Protein 2VP8 (pdb70)

Radius of gyration: 26.01 Å; Cα contacts (8 Å, |Δi|>4): 1008; chains: 2; bounding box: 53×57×79 Å

Organism: Mycobacterium tuberculosis (strain ATCC 25618 / H37Rv) (NCBI:txid83332)

Foldseek 3Di:
DPFDDALRFTARPQFFAEEAEAEPPVSVVLLVQCVVLRHQEYEYHVLVVRQVVQLVVLLVSCVVPVRHAYEYADQDLSSVLSNVVSPHQEYENLPQHPDVCNLLSCQVSLHAYEREDDDPDDLVVLVCVLLVRQLVSLVVSVVSRRPNRRYEYESQRQVACPDPVVVSCLVVLLVSVVSVHAYEYHYDPPPSVLVSLLSNRLSPHRYYYDNDSNSSVVSRQVSSCVVVSDPDD/DDDALNFDADDLFFAEEAEAEDVPVVSVVLLVVLVVLGHQEHEYEYPDQVVRLVVQLVVLLVSCVVPVRHAYEYADQDQSSLQSSLVSPHQEYENLQAPPDVCNLLSCQVSLHAYEHEDNVPDDLVVLLVVLLVSSLVSLVSSVVSRHPNRRYAYESQHPVEQDDPSNVSNLVCLLVSVVSVHAYEYEHDDVSVVSSLVSLLSNRLSPHRYYYDNDNNSSVVSRNVSSCVVPPDDD

Sequence (469 aa):
AGHHSTLCGRPVAGDRALIMAIVNDAAARDAVHRAVADGADVIDVGDVDTEITRLVPFIEWLRGAYPDQLISVDTWRAQVAKAACAAGADLINDTWGGVDPAMPEVAAEFGAGLVCAHTYGTTTRGVVDAVISQVTAAAERAVAAGVAREKVLIDPAHDFGKNTFHGLLLLRHVADLVMTGWPVLMALSRLEGTLAATALAAAAGARMFRVHEVAATRRVLEMVASIQGVRPPTHSTLCGRPVAGDRALIMAIVNRTDAAARDAVHRAVADGADVIDVGGVDVDTEITRLVPFIEWLRGAYPDQLISVDTWRAQVAKAACAAGADLINDTWGGVDPAMPEVAAEFGAGLVCAHTYGTTTRGVVDAVISQVTAAAERAVAAGVAREKVLIDPAHDFGKNTFHGLLLLRHVADLVMTGWPVLMALSNERLEGTLAATALAAAAGARMFRVHEVAATRRVLEMVASIQGVRPP

CATH classification: 3.20.20.20

Solvent-accessible surface area: 19978 Å² total; per-residue (Å²): 134,70,111,52,96,16,16,69,53,66,2,12,35,53,28,17,0,0,0,1,38,6,138,138,59,76,20,90,76,22,0,71,142,9,35,88,48,24,7,11,0,0,1,6,50,122,42,94,80,60,34,102,186,16,31,73,31,0,97,76,0,42,58,45,55,85,93,20,0,0,0,0,36,4,84,64,10,102,1,0,89,23,1,11,73,12,17,8,17,0,0,0,6,22,156,35,44,88,34,117,36,1,25,112,11,0,30,123,84,35,5,0,7,1,9,8,47,102,173,92,71,87,20,102,17,4,0,69,22,2,30,55,105,2,42,41,16,0,76,140,0,39,90,44,50,2,34,122,127,48,1,1,0,0,0,0,5,99,45,15,26,109,70,45,50,0,12,0,0,13,55,32,2,50,40,0,36,156,45,66,19,41,1,0,10,5,36,117,186,105,24,4,52,6,0,8,11,0,26,1,7,47,37,42,4,70,0,8,31,22,119,130,5,23,16,7,55,50,0,2,37,14,2,1,4,6,77,44,85,56,90,51,132,169,51,90,5,12,65,59,54,5,22,49,117,37,18,0,0,0,1,29,4,78,60,152,98,51,65,3,87,72,25,0,70,150,6,38,84,40,23,9,8,0,0,0,0,2,87,155,60,35,113,54,37,38,98,105,2,30,68,9,0,100,74,0,41,59,46,52,85,89,18,0,0,0,0,32,3,80,73,9,129,0,0,105,29,0,11,72,15,14,8,17,0,0,0,4,35,145,27,45,91,37,118,47,2,29,111,13,0,26,130,78,45,3,0,10,1,4,9,32,126,266,70,97,88,70,103,18,46,0,63,50,11,28,62,108,2,44,39,16,0,80,159,0,34,94,37,48,3,39,128,120,47,0,0,0,0,1,8,15,87,57,20,26,40,61,110,100,2,3,1,4,12,91,32,1,47,40,2,36,159,43,66,20,29,1,0,3,16,16,31,134,147,176,103,23,7,16,11,1,3,3,0,26,0,10,33,34,39,4,72,0,2,24,13,103,88,7,12,12,6,49,54,0,2,74,16,5,29,41,4,90,51,42,146,112,127

Structure (mmCIF, N/CA/C/O backbone):
data_2VP8
#
_entry.id   2VP8
#
_cell.length_a   80.727
_cell.length_b   80.727
_cell.length_c   215.938
_cell.angle_alpha   90.00
_cell.angle_beta   90.00
_cell.angle_gamma   120.00
#
_symmetry.space_group_name_H-M   'P 32 2 1'
#
loop_
_entity.id
_entity.type
_entity.pdbx_description
1 polymer 'DIHYDROPTEROATE SYNTHASE 2'
2 non-polymer 1,2-ETHANEDIOL
3 water water
#
loop_
_atom_site.group_PDB
_atom_site.id
_atom_site.type_symbol
_atom_site.label_atom_id
_atom_site.label_alt_id
_atom_site.label_comp_id
_atom_site.label_asym_id
_atom_site.label_entity_id
_atom_site.label_seq_id
_atom_site.pdbx_PDB_ins_code
_atom_site.Cartn_x
_atom_site.Cartn_y
_atom_site.Cartn_z
_atom_site.occupancy
_atom_site.B_iso_or_equiv
_atom_site.auth_seq_id
_atom_site.auth_comp_id
_atom_site.auth_asym_id
_atom_site.auth_atom_id
_atom_site.pdbx_PDB_model_num
ATOM 1 N N . ALA A 1 27 ? -36.527 18.346 16.245 1.00 53.59 27 ALA A N 1
ATOM 2 C CA . ALA A 1 27 ? -37.516 19.265 16.878 1.00 53.80 27 ALA A CA 1
ATOM 3 C C . ALA A 1 27 ? -36.984 19.812 18.215 1.00 53.73 27 ALA A C 1
ATOM 4 O O . ALA A 1 27 ? -36.841 19.053 19.179 1.00 53.95 27 ALA A O 1
ATOM 6 N N . GLY A 1 28 ? -36.733 21.123 18.299 1.00 53.35 28 GLY A N 1
ATOM 7 C CA . GLY A 1 28 ? -37.158 22.097 17.289 1.00 52.83 28 GLY A CA 1
ATOM 8 C C . GLY A 1 28 ? -36.100 22.469 16.274 1.00 52.51 28 GLY A C 1
ATOM 9 O O . GLY A 1 28 ? -35.585 23.590 16.288 1.00 52.68 28 GLY A O 1
ATOM 10 N N . HIS A 1 29 ? -35.786 21.515 15.396 1.00 52.15 29 HIS A N 1
ATOM 11 C CA A HIS A 1 29 ? -34.809 21.706 14.324 0.50 51.80 29 HIS A CA 1
ATOM 12 C CA B HIS A 1 29 ? -34.810 21.717 14.329 0.50 51.70 29 HIS A CA 1
ATOM 13 C C . HIS A 1 29 ? -35.393 22.571 13.208 1.00 51.45 29 HIS A C 1
ATOM 14 O O . HIS A 1 29 ? -36.609 22.574 12.976 1.00 51.72 29 HIS A O 1
ATOM 27 N N . SER A 1 30 ? -34.529 23.307 12.521 1.00 50.67 30 SER A N 1
ATOM 28 C CA . SER A 1 30 ? -34.924 23.933 11.273 1.00 49.61 30 SER A CA 1
ATOM 29 C C . SER A 1 30 ? -34.064 23.263 10.205 1.00 48.83 30 SER A C 1
ATOM 30 O O . SER A 1 30 ? -33.323 22.322 10.505 1.00 48.65 30 SER A O 1
ATOM 33 N N . THR A 1 31 ? -34.159 23.721 8.966 1.00 47.83 31 THR A N 1
ATOM 34 C CA . THR A 1 31 ? -33.581 22.962 7.869 1.00 46.88 31 THR A CA 1
ATOM 35 C C . THR A 1 31 ? -32.633 23.766 6.980 1.00 46.13 31 THR A C 1
ATOM 36 O O . THR A 1 31 ? -32.901 24.922 6.666 1.00 46.28 31 THR A O 1
ATOM 40 N N . LEU A 1 32 ? -31.517 23.149 6.598 1.00 45.26 32 LEU A N 1
ATOM 41 C CA . LEU A 1 32 ? -30.631 23.702 5.569 1.00 44.46 32 LEU A CA 1
ATOM 42 C C . LEU A 1 32 ? -30.361 22.631 4.516 1.00 43.82 32 LEU A C 1
ATOM 43 O O . LEU A 1 32 ? -30.049 21.482 4.853 1.00 43.77 32 LEU A O 1
ATOM 48 N N . CYS A 1 33 ? -30.489 23.008 3.245 1.00 42.77 33 CYS A N 1
ATOM 49 C CA . CYS A 1 33 ? -30.352 22.066 2.143 1.00 41.93 33 CYS A CA 1
ATOM 50 C C . CYS A 1 33 ? -31.219 20.828 2.366 1.00 41.39 33 CYS A C 1
ATOM 51 O O . CYS A 1 33 ? -30.805 19.710 2.046 1.00 41.43 33 CYS A O 1
ATOM 54 N N . GLY A 1 34 ? -32.412 21.035 2.924 1.00 40.64 34 GLY A N 1
ATOM 55 C CA . GLY A 1 34 ? -33.367 19.952 3.163 1.00 39.71 34 GLY A CA 1
ATOM 56 C C . GLY A 1 34 ? -33.053 19.051 4.348 1.00 39.13 34 GLY A C 1
ATOM 57 O O . GLY A 1 34 ? -33.766 18.086 4.605 1.00 39.24 34 GLY A O 1
ATOM 58 N N . ARG A 1 35 ? -32.003 19.375 5.092 1.00 38.53 35 ARG A N 1
ATOM 59 C CA . ARG A 1 35 ? -31.542 18.505 6.163 1.00 38.13 35 ARG A CA 1
ATOM 60 C C . ARG A 1 35 ? -31.692 19.129 7.544 1.00 37.91 35 ARG A C 1
ATOM 61 O O . ARG A 1 35 ? -31.530 20.343 7.694 1.00 38.01 35 ARG A O 1
ATOM 69 N N . PRO A 1 36 ? -31.998 18.302 8.561 1.00 37.66 36 PRO A N 1
ATOM 70 C CA . PRO A 1 36 ? -32.185 18.850 9.903 1.00 37.27 36 PRO A CA 1
ATOM 71 C C . PRO A 1 36 ? -30.911 19.493 10.415 1.00 36.74 36 PRO A C 1
ATOM 72 O O . PRO A 1 36 ? -29.795 19.015 10.160 1.00 36.59 36 PRO A O 1
ATOM 76 N N . VAL A 1 37 ? -31.105 20.592 11.125 1.00 36.11 37 VAL A N 1
ATOM 77 C CA . VAL A 1 37 ? -30.031 21.468 11.533 1.00 35.49 37 VAL A CA 1
ATOM 78 C C . VAL A 1 37 ? -30.493 22.123 12.828 1.00 35.27 37 VAL A C 1
ATOM 79 O O . VAL A 1 37 ? -31.705 22.335 13.029 1.00 35.01 37 VAL A O 1
ATOM 83 N N . ALA A 1 38 ? -29.545 22.398 13.721 1.00 34.60 38 ALA A N 1
ATOM 84 C CA . ALA A 1 38 ? -29.871 23.008 15.000 1.00 33.92 38 ALA A CA 1
ATOM 85 C C . ALA A 1 38 ? -30.784 24.198 14.753 1.00 33.66 38 ALA A C 1
ATOM 86 O O . ALA A 1 38 ? -30.497 25.048 13.921 1.00 33.82 38 ALA A O 1
ATOM 88 N N . GLY A 1 39 ? -31.908 24.236 15.450 1.00 33.51 39 GLY A N 1
ATOM 89 C CA . GLY A 1 39 ? -32.904 25.259 15.199 1.00 33.29 39 GLY A CA 1
ATOM 90 C C . GLY A 1 39 ? -32.869 26.341 16.246 1.00 33.55 39 GLY A C 1
ATOM 91 O O . GLY A 1 39 ? -33.610 27.316 16.146 1.00 33.87 39 GLY A O 1
ATOM 92 N N . ASP A 1 40 ? -31.999 26.187 17.246 1.00 33.44 40 ASP A N 1
ATOM 93 C CA . ASP A 1 40 ? -31.965 27.129 18.359 1.00 33.05 40 ASP A CA 1
ATOM 94 C C . ASP A 1 40 ? -30.578 27.705 18.685 1.00 33.12 40 ASP A C 1
ATOM 95 O O . ASP A 1 40 ? -30.324 28.135 19.812 1.00 33.58 40 ASP A O 1
ATOM 100 N N . ARG A 1 41 ? -29.689 27.716 17.699 1.00 32.88 41 ARG A N 1
ATOM 101 C CA . ARG A 1 41 ? -28.390 28.383 17.817 1.00 32.28 41 ARG A CA 1
ATOM 102 C C . ARG A 1 41 ? -27.808 28.486 16.432 1.00 32.14 41 ARG A C 1
ATOM 103 O O . ARG A 1 41 ? -28.287 27.822 15.519 1.00 32.44 41 ARG A O 1
ATOM 111 N N . ALA A 1 42 ? -26.771 29.300 16.273 1.00 32.07 42 ALA A N 1
ATOM 112 C CA . ALA A 1 42 ? -25.983 29.287 15.048 1.00 32.11 42 ALA A CA 1
ATOM 113 C C . ALA A 1 42 ? -25.410 27.892 14.777 1.00 31.97 42 ALA A C 1
ATOM 114 O O . ALA A 1 42 ? -25.226 27.087 15.688 1.00 31.51 42 ALA A O 1
ATOM 116 N N . LEU A 1 43 ? -25.132 27.623 13.511 1.00 32.50 43 LEU A N 1
ATOM 117 C CA . LEU A 1 43 ? -24.718 26.298 13.064 1.00 32.92 43 LEU A CA 1
ATOM 118 C C . LEU A 1 43 ? -23.210 26.068 13.114 1.00 33.58 43 LEU A C 1
ATOM 119 O O . LEU A 1 43 ? -22.408 27.019 13.094 1.00 33.57 43 LEU A O 1
ATOM 124 N N . ILE A 1 44 ? -22.829 24.799 13.187 1.00 34.16 44 ILE A N 1
ATOM 125 C CA . ILE A 1 44 ? -21.424 24.425 13.148 1.00 35.14 44 ILE A CA 1
ATOM 126 C C . ILE A 1 44 ? -21.108 23.578 11.916 1.00 36.11 44 ILE A C 1
ATOM 127 O O . ILE A 1 44 ? -21.823 22.597 11.615 1.00 37.13 44 ILE A O 1
ATOM 132 N N . MET A 1 45 ? -20.048 23.960 11.208 1.00 36.31 45 MET A N 1
ATOM 133 C CA . MET A 1 45 ? -19.509 23.159 10.109 1.00 36.81 45 MET A CA 1
ATOM 134 C C . MET A 1 45 ? -18.190 22.536 10.574 1.00 37.00 45 MET A C 1
ATOM 135 O O . MET A 1 45 ? -17.219 23.241 10.833 1.00 37.36 45 MET A O 1
ATOM 140 N N . ALA A 1 46 ? -18.163 21.217 10.700 1.00 37.08 46 ALA A N 1
ATOM 141 C CA . ALA A 1 46 ? -16.965 20.523 11.174 1.00 37.02 46 ALA A CA 1
ATOM 142 C C . ALA A 1 46 ? -16.049 20.149 10.021 1.00 36.97 46 ALA A C 1
ATOM 143 O O . ALA A 1 46 ? -16.481 19.483 9.078 1.00 37.02 46 ALA A O 1
ATOM 145 N N . ILE A 1 47 ? -14.790 20.572 10.104 1.00 36.97 47 ILE A N 1
ATOM 146 C CA . ILE A 1 47 ? -13.784 20.199 9.112 1.00 37.18 47 ILE A CA 1
ATOM 147 C C . ILE A 1 47 ? -13.278 18.781 9.375 1.00 37.43 47 ILE A C 1
ATOM 148 O O . ILE A 1 47 ? -12.770 18.488 10.455 1.00 37.44 47 ILE A O 1
ATOM 153 N N . VAL A 1 48 ? -13.444 17.907 8.387 1.00 37.87 48 VAL A N 1
ATOM 154 C CA . VAL A 1 48 ? -12.808 16.590 8.385 1.00 38.44 48 VAL A CA 1
ATOM 155 C C . VAL A 1 48 ? -12.032 16.456 7.084 1.00 38.97 48 VAL A C 1
ATOM 156 O O . VAL A 1 48 ? -12.583 16.668 5.997 1.00 39.11 48 VAL A O 1
ATOM 160 N N . ASN A 1 49 ? -10.754 16.105 7.205 1.00 39.49 49 ASN A N 1
ATOM 161 C CA . ASN A 1 49 ? -9.870 15.968 6.053 1.00 39.84 49 ASN A CA 1
ATOM 162 C C . ASN A 1 49 ? -9.267 14.571 5.940 1.00 39.89 49 ASN A C 1
ATOM 163 O O . ASN A 1 49 ? -8.379 14.328 5.118 1.00 40.14 49 ASN A O 1
ATOM 168 N N . ASP A 1 64 ? -8.243 7.809 7.024 1.00 41.29 64 ASP A N 1
ATOM 169 C CA . ASP A 1 64 ? -9.253 6.824 6.652 1.00 41.18 64 ASP A CA 1
ATOM 170 C C . ASP A 1 64 ? -10.070 6.374 7.867 1.00 41.00 64 ASP A C 1
ATOM 171 O O . ASP A 1 64 ? -11.263 6.670 7.954 1.00 40.96 64 ASP A O 1
ATOM 176 N N . ALA A 1 65 ? -9.425 5.659 8.791 1.00 40.72 65 ALA A N 1
ATOM 177 C CA . ALA A 1 65 ? -10.057 5.242 10.044 1.00 40.41 65 ALA A CA 1
ATOM 178 C C . ALA A 1 65 ? -10.265 6.448 10.956 1.00 40.26 65 ALA A C 1
ATOM 179 O O . ALA A 1 65 ? -11.389 6.735 11.377 1.00 40.15 65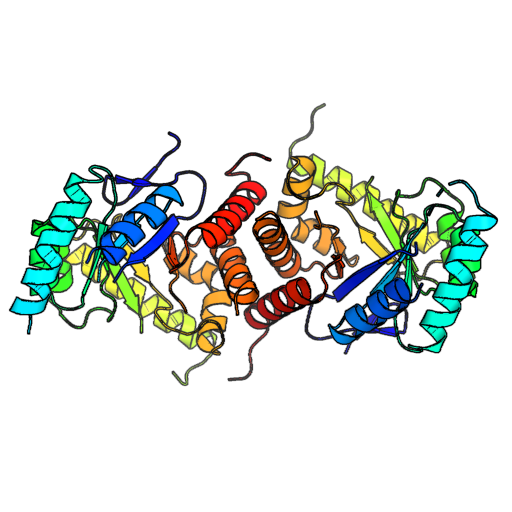 ALA A O 1
ATOM 181 N N . ALA A 1 66 ? -9.171 7.155 11.239 1.00 40.00 66 ALA A N 1
ATOM 182 C CA . ALA A 1 66 ? -9.193 8.363 12.061 1.00 39.71 66 ALA A CA 1
ATOM 183 C C . ALA A 1 66 ? -10.068 9.452 11.436 1.00 39.50 66 ALA A C 1
ATOM 184 O O . ALA A 1 66 ? -10.496 10.386 12.120 1.00 39.31 66 ALA A O 1
ATOM 186 N N . ALA A 1 67 ? -10.326 9.315 10.137 1.00 39.21 67 ALA A N 1
ATOM 187 C CA . ALA A 1 67 ? -11.244 10.195 9.428 1.00 38.91 67 ALA A CA 1
ATOM 188 C C . ALA A 1 67 ? -12.688 9.866 9.787 1.00 38.70 67 ALA A C 1
ATOM 189 O O . ALA A 1 67 ? -13.465 10.764 10.105 1.00 38.76 67 ALA A O 1
ATOM 191 N N . ARG A 1 68 ? -13.042 8.582 9.739 1.00 38.50 68 ARG A N 1
ATOM 192 C CA . ARG A 1 68 ? -14.380 8.128 10.131 1.00 38.30 68 ARG A CA 1
ATOM 193 C C . ARG A 1 68 ? -14.665 8.482 11.588 1.00 38.16 68 ARG A C 1
ATOM 194 O O . ARG A 1 68 ? -15.768 8.916 11.925 1.00 38.17 68 ARG A O 1
ATOM 202 N N . ASP A 1 69 ? -13.657 8.306 12.441 1.00 38.03 69 ASP A N 1
ATOM 203 C CA . ASP A 1 69 ? -13.761 8.654 13.857 1.00 37.84 69 ASP A CA 1
ATOM 204 C C . ASP A 1 69 ? -14.032 10.136 14.057 1.00 37.56 69 ASP A C 1
ATOM 205 O O . ASP A 1 69 ? -14.844 10.514 14.899 1.00 37.56 69 ASP A O 1
ATOM 210 N N . ALA A 1 70 ? -13.355 10.968 13.271 1.00 37.32 70 ALA A N 1
ATOM 211 C CA . ALA A 1 70 ? -13.546 12.410 13.330 1.00 37.15 70 ALA A CA 1
ATOM 212 C C . ALA A 1 70 ? -14.993 12.795 13.023 1.00 37.08 70 ALA A C 1
ATOM 213 O O . ALA A 1 70 ? -15.534 13.726 13.629 1.00 37.10 70 ALA A O 1
ATOM 215 N N . VAL A 1 71 ? -15.614 12.073 12.091 1.00 36.86 71 VAL A N 1
ATOM 216 C CA . VAL A 1 71 ? -17.022 12.291 11.757 1.00 36.74 71 VAL A CA 1
ATOM 217 C C . VAL A 1 71 ? -17.921 11.866 12.913 1.00 36.74 71 VAL A C 1
ATOM 218 O O . VAL A 1 71 ? -18.832 12.598 13.303 1.00 36.41 71 VAL A O 1
ATOM 222 N N . HIS A 1 72 ? -17.647 10.688 13.466 1.00 36.99 72 HIS A N 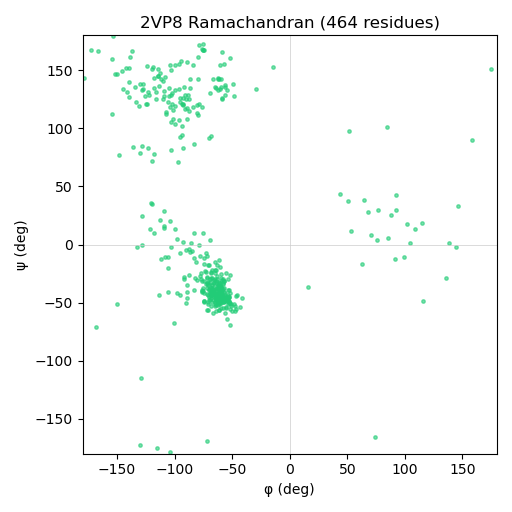1
ATOM 223 C CA . HIS A 1 72 ? -18.349 10.219 14.653 1.00 37.27 72 HIS A CA 1
ATOM 224 C C . HIS A 1 72 ? -18.285 11.240 15.793 1.00 37.56 72 HIS A C 1
ATOM 225 O O . HIS A 1 72 ? -19.311 11.578 16.377 1.00 37.71 72 HIS A O 1
ATOM 232 N N . ARG A 1 73 ? -17.088 11.746 16.085 1.00 37.94 73 ARG A N 1
ATOM 233 C CA . ARG A 1 73 ? -16.911 12.733 17.150 1.00 38.43 73 ARG A CA 1
ATOM 234 C C . ARG A 1 73 ? -17.636 14.045 16.842 1.00 38.63 73 ARG A C 1
ATOM 235 O O . ARG A 1 73 ? -18.323 14.593 17.699 1.00 38.74 73 ARG A O 1
ATOM 243 N N . ALA A 1 74 ? -17.505 14.529 15.611 1.00 38.97 74 ALA A N 1
ATOM 244 C CA . ALA A 1 74 ? -18.172 15.758 15.194 1.00 39.35 74 ALA A CA 1
ATOM 245 C C . ALA A 1 74 ? -19.703 15.678 15.284 1.00 39.77 74 ALA A C 1
ATOM 246 O O . ALA A 1 74 ? -20.348 16.625 15.748 1.00 40.12 74 ALA A O 1
ATOM 248 N N . VAL A 1 75 ? -20.276 14.558 14.842 1.00 39.88 75 VAL A N 1
ATOM 249 C CA . VAL A 1 75 ? -21.730 14.385 14.836 1.00 40.06 75 VAL A CA 1
ATOM 250 C C . VAL A 1 75 ? -22.263 14.318 16.264 1.00 40.31 75 VAL A C 1
ATOM 251 O O . VAL A 1 75 ? -23.283 14.936 16.589 1.00 40.30 75 VAL A O 1
ATOM 255 N N . ALA A 1 76 ? -21.560 13.563 17.108 1.00 40.51 76 ALA A N 1
ATOM 256 C CA . ALA A 1 76 ? -21.903 13.433 18.521 1.00 40.56 76 ALA A CA 1
ATOM 257 C C . ALA A 1 76 ? -21.822 14.786 19.228 1.00 40.71 76 ALA A C 1
ATOM 258 O O . ALA A 1 76 ? -22.644 15.091 20.087 1.00 40.73 76 ALA A O 1
ATOM 260 N N . ASP A 1 77 ? -20.845 15.602 18.838 1.00 40.92 77 ASP A N 1
ATOM 261 C CA . ASP A 1 77 ? -20.684 16.935 19.398 1.00 41.20 77 ASP A CA 1
ATOM 262 C C . ASP A 1 77 ? -21.662 17.949 18.794 1.00 41.23 77 ASP A C 1
ATOM 263 O O . ASP A 1 77 ? -21.647 19.126 19.163 1.00 41.30 77 ASP A O 1
ATOM 268 N N . GLY A 1 78 ? -22.494 17.499 17.863 1.00 41.11 78 GLY A N 1
ATOM 269 C CA . GLY A 1 78 ? -23.531 18.345 17.292 1.00 41.48 78 GLY A CA 1
ATOM 270 C C . GLY A 1 78 ? -23.139 19.176 16.082 1.00 41.90 78 GLY A C 1
ATOM 271 O O . GLY A 1 78 ? -23.746 20.220 15.824 1.00 42.11 78 GLY A O 1
ATOM 272 N N . ALA A 1 79 ? -22.132 18.725 15.334 1.00 41.97 79 ALA A N 1
ATOM 273 C CA . ALA A 1 79 ? -21.799 19.347 14.052 1.00 41.96 79 ALA A CA 1
ATOM 274 C C . ALA A 1 79 ? -23.008 19.275 13.117 1.00 41.82 79 ALA A C 1
ATOM 275 O O . ALA A 1 79 ? -23.561 18.196 12.887 1.00 42.13 79 ALA A O 1
ATOM 277 N N . ASP A 1 80 ? -23.426 20.423 12.597 1.00 41.42 80 ASP A N 1
ATOM 278 C CA . ASP A 1 80 ? -24.588 20.484 11.714 1.00 41.14 80 ASP A CA 1
ATOM 279 C C . ASP A 1 80 ? -24.209 20.116 10.289 1.00 40.91 80 ASP A C 1
ATOM 280 O O . ASP A 1 80 ? -25.035 19.629 9.518 1.00 40.71 80 ASP A O 1
ATOM 285 N N . VAL A 1 81 ? -22.953 20.383 9.948 1.00 40.49 81 VAL A N 1
ATOM 286 C CA . VAL A 1 81 ? -22.413 20.095 8.635 1.00 39.97 81 VAL A CA 1
ATOM 287 C C . VAL A 1 81 ? -21.049 19.440 8.817 1.00 39.95 81 VAL A C 1
ATOM 288 O O . VAL A 1 81 ? -20.249 19.887 9.641 1.00 40.17 81 VAL A O 1
ATOM 292 N N . ILE A 1 82 ? -20.789 18.380 8.058 1.00 39.70 82 ILE A N 1
ATOM 293 C CA . ILE A 1 82 ? -19.455 17.803 7.998 1.00 39.45 82 ILE A CA 1
ATOM 294 C C . ILE A 1 82 ? -18.768 18.210 6.702 1.00 39.34 82 ILE A C 1
ATOM 295 O O . ILE A 1 82 ? -19.101 17.708 5.626 1.00 39.42 82 ILE A O 1
ATOM 300 N N . ASP A 1 83 ? -17.814 19.132 6.809 1.00 39.22 83 ASP A N 1
ATOM 301 C CA . ASP A 1 83 ? -17.048 19.582 5.646 1.00 39.05 83 ASP A CA 1
ATOM 302 C C . ASP A 1 83 ? -15.937 18.591 5.317 1.00 38.87 83 ASP A C 1
ATOM 303 O O . ASP A 1 83 ? -14.990 18.426 6.084 1.00 38.89 83 ASP A O 1
ATOM 308 N N . VAL A 1 84 ? -16.074 17.937 4.167 1.00 38.78 84 VAL A N 1
ATOM 309 C CA . VAL A 1 84 ? -15.220 16.823 3.775 1.00 38.43 84 VAL A CA 1
ATOM 310 C C . VAL A 1 84 ? -14.261 17.299 2.696 1.00 38.52 84 VAL A C 1
ATOM 311 O O . VAL A 1 84 ? -14.689 17.788 1.652 1.00 38.51 84 VAL A O 1
ATOM 315 N N . GLY A 1 85 ? -12.964 17.161 2.958 1.00 38.69 85 GLY A N 1
ATOM 316 C CA . GLY A 1 85 ? -11.934 17.589 2.014 1.00 39.03 85 GLY A CA 1
ATOM 317 C C . GLY A 1 85 ? -10.538 17.441 2.582 1.00 39.25 85 GLY A C 1
ATOM 318 O O . GLY A 1 85 ? -10.003 16.334 2.646 1.00 39.47 85 GLY A O 1
ATOM 319 N N . ASP A 1 96 ? -4.193 15.301 -9.464 1.00 46.68 96 ASP A N 1
ATOM 320 C CA . ASP A 1 96 ? -5.158 15.027 -10.523 1.00 46.72 96 ASP A CA 1
ATOM 321 C C . ASP A 1 96 ? -6.536 14.708 -9.948 1.00 46.66 96 ASP A C 1
ATOM 322 O O . ASP A 1 96 ? -6.652 14.207 -8.826 1.00 46.65 96 ASP A O 1
ATOM 327 N N . VAL A 1 97 ? -7.574 14.998 -10.729 1.00 46.55 97 VAL A N 1
ATOM 328 C CA . VAL A 1 97 ? -8.956 14.835 -10.277 1.00 46.43 97 VAL A CA 1
ATOM 329 C C . VAL A 1 97 ? -9.302 13.385 -9.934 1.00 46.39 97 VAL A C 1
ATOM 330 O O . VAL A 1 97 ? -10.045 13.134 -8.989 1.00 46.41 97 VAL A O 1
ATOM 334 N N . ASP A 1 98 ? -8.740 12.442 -10.690 1.00 46.40 98 ASP A N 1
ATOM 335 C CA . ASP A 1 98 ? -9.049 11.019 -10.538 1.00 46.31 98 ASP A CA 1
ATOM 336 C C . ASP A 1 98 ? -8.725 10.475 -9.146 1.00 46.28 98 ASP A C 1
ATOM 337 O O . ASP A 1 98 ? -9.561 9.816 -8.525 1.00 46.28 98 ASP A O 1
ATOM 342 N N . THR A 1 99 ? -7.524 10.767 -8.654 1.00 46.23 99 THR A N 1
ATOM 343 C CA . THR A 1 99 ? -7.092 10.273 -7.348 1.00 46.14 99 THR A CA 1
ATOM 344 C C . THR A 1 99 ? -7.812 10.988 -6.189 1.00 46.10 99 THR A C 1
ATOM 345 O O . THR A 1 99 ? -8.094 10.377 -5.153 1.00 46.13 99 THR A O 1
ATOM 349 N N . GLU A 1 100 ? -8.118 12.272 -6.381 1.00 45.93 100 GLU A N 1
ATOM 350 C CA . GLU A 1 100 ? -8.861 13.047 -5.393 1.00 45.81 100 GLU A CA 1
ATOM 351 C C . GLU A 1 100 ? -10.291 12.530 -5.298 1.00 45.63 100 GLU A C 1
ATOM 352 O O . GLU A 1 100 ? -10.842 12.430 -4.202 1.00 45.79 100 GLU A O 1
ATOM 358 N N . ILE A 1 101 ? -10.873 12.191 -6.448 1.00 45.34 101 ILE A N 1
ATOM 359 C CA . ILE A 1 101 ? -12.247 11.690 -6.526 1.00 45.12 101 ILE A CA 1
ATOM 360 C C . ILE A 1 101 ? -12.384 10.273 -5.956 1.00 45.05 101 ILE A C 1
ATOM 361 O O . ILE A 1 101 ? -13.240 10.026 -5.107 1.00 45.04 101 ILE A O 1
ATOM 366 N N . THR A 1 102 ? -11.529 9.359 -6.405 1.00 45.07 102 THR A N 1
ATOM 367 C CA . THR A 1 102 ? -11.615 7.951 -6.004 1.00 45.05 102 THR A CA 1
ATOM 368 C C . THR A 1 102 ? -11.387 7.776 -4.500 1.00 45.05 102 THR A C 1
ATOM 369 O O . THR A 1 102 ? -11.726 6.739 -3.925 1.00 45.24 102 THR A O 1
ATOM 373 N N . ARG A 1 103 ? -10.814 8.798 -3.875 1.00 44.82 103 ARG A N 1
ATOM 374 C CA . ARG A 1 103 ? -10.649 8.823 -2.435 1.00 44.84 103 ARG A CA 1
ATOM 375 C C . ARG A 1 103 ? -11.893 9.446 -1.783 1.00 44.78 103 ARG A C 1
ATOM 376 O O . ARG A 1 103 ? -12.427 8.904 -0.808 1.00 44.90 103 ARG A O 1
ATOM 384 N N . LEU A 1 104 ? -12.346 10.573 -2.337 1.00 44.40 104 LEU A N 1
ATOM 385 C CA . LEU A 1 104 ? -13.495 11.317 -1.816 1.00 43.93 104 LEU A CA 1
ATOM 386 C C . LEU A 1 104 ? -14.839 10.592 -1.885 1.00 43.61 104 LEU A C 1
ATOM 387 O O . LEU A 1 104 ? -15.531 10.484 -0.875 1.00 43.81 104 LEU A O 1
ATOM 392 N N . VAL A 1 105 ? -15.207 10.111 -3.072 1.00 43.04 105 VAL A N 1
ATOM 393 C CA . VAL A 1 105 ? -16.529 9.514 -3.289 1.00 42.43 105 VAL A CA 1
ATOM 394 C C . VAL A 1 105 ? -16.901 8.449 -2.246 1.00 42.00 105 VAL A C 1
ATOM 395 O O . VAL A 1 105 ? -17.914 8.606 -1.570 1.00 41.99 105 VAL A O 1
ATOM 399 N N . PRO A 1 106 ? -16.078 7.388 -2.085 1.00 41.66 106 PRO A N 1
ATOM 400 C CA . PRO A 1 106 ? -16.507 6.311 -1.187 1.00 41.30 106 PRO A CA 1
ATOM 401 C C . PRO A 1 106 ? -16.777 6.815 0.221 1.00 40.87 106 PRO A C 1
ATOM 402 O O . PRO A 1 106 ? -17.685 6.311 0.890 1.00 40.98 106 PRO A O 1
ATOM 406 N N . PHE A 1 107 ? -16.006 7.813 0.647 1.00 40.19 107 PHE A N 1
ATOM 407 C CA . PHE A 1 107 ? -16.130 8.383 1.981 1.00 39.63 107 PHE A CA 1
ATOM 408 C C . PHE A 1 107 ? -17.469 9.098 2.181 1.00 39.28 107 PHE A C 1
ATOM 409 O O . PHE A 1 107 ? -18.104 8.957 3.231 1.00 39.17 107 PHE A O 1
ATOM 417 N N . ILE A 1 108 ? -17.887 9.860 1.170 1.00 38.84 108 ILE A N 1
ATOM 418 C CA . ILE A 1 108 ? -19.166 10.575 1.204 1.00 38.48 108 ILE A CA 1
ATOM 419 C C . ILE A 1 108 ? -20.336 9.599 1.092 1.00 38.38 108 ILE A C 1
ATOM 420 O O . ILE A 1 108 ? -21.410 9.821 1.669 1.00 38.70 108 ILE A O 1
ATOM 425 N N . GLU A 1 109 ? -20.118 8.514 0.354 1.00 37.79 109 GLU A N 1
ATOM 426 C CA . GLU A 1 109 ? -21.095 7.448 0.260 1.00 37.06 109 GLU A CA 1
ATOM 427 C C . GLU A 1 109 ? -21.196 6.727 1.596 1.00 36.78 109 GLU A C 1
ATOM 428 O O . GLU A 1 109 ? -22.272 6.253 1.968 1.00 36.64 109 GLU A O 1
ATOM 434 N N . TRP A 1 110 ? -20.077 6.657 2.318 1.00 36.28 110 TRP A N 1
ATOM 435 C CA . TRP A 1 110 ? -20.071 6.060 3.648 1.00 35.94 110 TRP A CA 1
ATOM 436 C C . TRP A 1 110 ? -20.792 6.955 4.643 1.00 35.94 110 TRP A C 1
ATOM 437 O O . TRP A 1 110 ? -21.646 6.485 5.395 1.00 35.91 110 TRP A O 1
ATOM 448 N N . LEU A 1 111 ? -20.428 8.239 4.640 1.00 36.05 111 LEU A N 1
ATOM 449 C CA . LEU A 1 111 ? -21.020 9.244 5.515 1.00 35.92 111 LEU A CA 1
ATOM 450 C C . LEU A 1 111 ? -22.530 9.227 5.357 1.00 35.98 111 LEU A C 1
ATOM 451 O O . LEU A 1 111 ? -23.262 9.187 6.348 1.00 35.86 111 LEU A O 1
ATOM 456 N N . ARG A 1 112 ? -22.986 9.245 4.103 1.00 36.00 112 ARG A N 1
ATOM 457 C CA . ARG A 1 112 ? -24.408 9.286 3.799 1.00 36.09 112 ARG A CA 1
ATOM 458 C C . ARG A 1 112 ? -25.093 8.086 4.402 1.00 36.17 112 ARG A C 1
ATOM 459 O O . ARG A 1 112 ? -26.110 8.232 5.066 1.00 36.76 112 ARG A O 1
ATOM 467 N N . GLY A 1 113 ? -24.512 6.910 4.189 1.00 36.17 113 GLY A N 1
ATOM 468 C CA . GLY A 1 113 ? -25.058 5.662 4.701 1.00 36.18 113 GLY A CA 1
ATOM 469 C C . GLY A 1 113 ? -25.029 5.576 6.213 1.00 36.41 113 GLY A C 1
ATOM 470 O O . GLY A 1 113 ? -25.972 5.071 6.822 1.00 36.47 113 GLY A O 1
ATOM 471 N N . ALA A 1 114 ? -23.951 6.074 6.819 1.00 36.48 114 ALA A N 1
ATOM 472 C CA . ALA A 1 114 ? -23.783 6.010 8.275 1.00 36.64 114 ALA A CA 1
ATOM 473 C C . ALA A 1 114 ? -24.617 7.056 8.999 1.00 36.78 114 ALA A C 1
ATOM 474 O O . ALA A 1 114 ? -25.023 6.850 10.142 1.00 36.74 114 ALA A O 1
ATOM 476 N N . TYR A 1 115 ? -24.848 8.186 8.337 1.00 37.00 115 TYR A N 1
ATOM 477 C CA . TYR A 1 115 ? -25.670 9.253 8.895 1.00 37.12 115 TYR A CA 1
ATOM 478 C C . TYR A 1 115 ? -26.607 9.783 7.812 1.00 37.52 115 TYR A C 1
ATOM 479 O O . TYR A 1 115 ? -26.304 10.767 7.149 1.00 37.53 115 TYR A O 1
ATOM 488 N N . PRO A 1 116 ? -27.754 9.111 7.620 1.00 38.15 116 PRO A N 1
ATOM 489 C CA . PRO A 1 116 ? -28.673 9.430 6.530 1.00 38.54 116 PRO A CA 1
ATOM 490 C C . PRO A 1 116 ? -29.170 10.871 6.513 1.00 38.99 116 PRO A C 1
ATOM 491 O O . PRO A 1 116 ? -29.407 11.409 5.434 1.00 39.24 116 PRO A O 1
ATOM 495 N N . ASP A 1 117 ? -29.310 11.497 7.679 1.00 39.40 117 ASP A N 1
ATOM 496 C CA . ASP A 1 117 ? -29.842 12.859 7.739 1.00 39.93 117 ASP A CA 1
ATOM 497 C C . ASP A 1 117 ? -28.781 13.953 7.984 1.00 40.05 117 ASP A C 1
ATOM 498 O O . ASP A 1 117 ? -29.108 15.069 8.394 1.00 40.30 117 ASP A O 1
ATOM 503 N N . GLN A 1 118 ? -27.518 13.641 7.714 1.00 40.02 118 GLN A N 1
ATOM 504 C CA . GLN A 1 118 ? -26.440 14.589 7.953 1.00 40.41 118 GLN A CA 1
ATOM 505 C C . GLN A 1 118 ? -26.141 15.468 6.732 1.00 40.67 118 GLN A C 1
ATOM 506 O O . GLN A 1 118 ? -25.928 14.974 5.622 1.00 40.82 118 GLN A O 1
ATOM 512 N N . LEU A 1 119 ? -26.115 16.778 6.941 1.00 40.76 119 LEU A N 1
ATOM 513 C CA . LEU A 1 119 ? -25.722 17.691 5.883 1.00 40.43 119 LEU A CA 1
ATOM 514 C C . LEU A 1 119 ? -24.238 17.480 5.645 1.00 40.14 119 LEU A C 1
ATOM 515 O O . LEU A 1 119 ? -23.460 17.445 6.595 1.00 40.01 119 LEU A O 1
ATOM 520 N N . ILE A 1 120 ? -23.861 17.297 4.381 1.00 39.92 120 ILE A N 1
ATOM 521 C CA . ILE A 1 120 ? -22.466 17.050 4.018 1.00 39.55 120 ILE A CA 1
ATOM 522 C C . ILE A 1 120 ? -21.975 18.099 3.029 1.00 39.67 120 ILE A C 1
ATOM 523 O O . ILE A 1 120 ? -22.611 18.348 2.000 1.00 39.81 120 ILE A O 1
ATOM 528 N N . SER A 1 121 ? -20.838 18.708 3.334 1.00 39.31 121 SER A N 1
ATOM 529 C CA . SER A 1 121 ? -20.253 19.641 2.398 1.00 39.28 121 SER A CA 1
ATOM 530 C C . SER A 1 121 ? -18.928 19.118 1.884 1.00 39.25 121 SER A C 1
ATOM 531 O O . SER A 1 121 ? -18.181 18.448 2.603 1.00 39.56 121 SER A O 1
ATOM 534 N N . VAL A 1 122 ? -18.659 19.417 0.622 1.00 38.93 122 VAL A N 1
ATOM 535 C CA . VAL A 1 122 ? -17.402 19.058 -0.002 1.00 38.56 122 VAL A CA 1
ATOM 536 C C . VAL A 1 122 ? -16.493 20.291 -0.151 1.00 38.48 122 VAL A C 1
ATOM 537 O O . VAL A 1 122 ? -16.900 21.341 -0.668 1.00 37.87 122 VAL A O 1
ATOM 541 N N . ASP A 1 123 ? -15.270 20.139 0.344 1.00 38.34 123 ASP A N 1
ATOM 542 C CA . ASP A 1 123 ? -14.252 21.149 0.237 1.00 38.43 123 ASP A CA 1
ATOM 543 C C . ASP A 1 123 ? -13.414 20.860 -1.008 1.00 38.66 123 ASP A C 1
ATOM 544 O O . ASP A 1 123 ? -12.460 20.068 -0.969 1.00 38.81 123 ASP A O 1
ATOM 549 N N . THR A 1 124 ? -13.791 21.498 -2.113 1.00 38.66 124 THR A N 1
ATOM 550 C CA . THR A 1 124 ? -13.052 21.405 -3.371 1.00 38.79 124 THR A CA 1
ATOM 551 C C . THR A 1 124 ? -13.308 22.651 -4.215 1.00 39.07 124 THR A C 1
ATOM 552 O O . THR A 1 124 ? -14.301 23.353 -4.007 1.00 39.27 124 THR A O 1
ATOM 556 N N . TRP A 1 125 ? -12.408 22.918 -5.158 1.00 39.18 125 TRP A N 1
ATOM 557 C CA . TRP A 1 125 ? -12.519 24.080 -6.031 1.00 39.45 125 TRP A CA 1
ATOM 558 C C . TRP A 1 125 ? -12.804 23.708 -7.490 1.00 39.74 125 TRP A C 1
ATOM 559 O O . TRP A 1 125 ? -13.131 24.582 -8.299 1.00 39.83 125 TRP A O 1
ATOM 570 N N . ARG A 1 126 ? -12.670 22.428 -7.834 1.00 39.89 126 ARG A N 1
ATOM 571 C CA . ARG A 1 126 ? -12.978 21.997 -9.199 1.00 40.34 126 ARG A CA 1
ATOM 572 C C . ARG A 1 126 ? -14.350 21.359 -9.343 1.00 40.30 126 ARG A C 1
ATOM 573 O O . ARG A 1 126 ? -14.730 20.493 -8.555 1.00 40.44 126 ARG A O 1
ATOM 581 N N . ALA A 1 127 ? -15.075 21.798 -10.370 1.00 40.31 127 ALA A N 1
ATOM 582 C CA . ALA A 1 127 ? -16.429 21.326 -10.658 1.00 40.15 127 ALA A CA 1
ATOM 583 C C . ALA A 1 127 ? -16.482 19.812 -10.733 1.00 40.00 127 ALA A C 1
ATOM 584 O O . ALA A 1 127 ? -17.321 19.186 -10.094 1.00 40.01 127 ALA A O 1
ATOM 586 N N . GLN A 1 128 ? -15.568 19.239 -11.511 1.00 40.00 128 GLN A N 1
ATOM 587 C CA . GLN A 1 128 ? -15.465 17.799 -11.696 1.00 39.85 128 GLN A CA 1
ATOM 588 C C . GLN A 1 128 ? -15.518 17.060 -10.357 1.00 39.60 128 GLN A C 1
ATOM 589 O O . GLN A 1 128 ? -16.342 16.158 -10.172 1.00 39.52 128 GLN A O 1
ATOM 595 N N . VAL A 1 129 ? -14.661 17.464 -9.421 1.00 39.18 129 VAL A N 1
ATOM 596 C CA . VAL A 1 129 ? -14.605 16.822 -8.112 1.00 38.97 129 VAL A CA 1
ATOM 597 C C . VAL A 1 129 ? -15.919 17.038 -7.353 1.00 38.99 129 VAL A C 1
ATOM 598 O O . VAL A 1 129 ? -16.491 16.086 -6.808 1.00 38.90 129 VAL A O 1
ATOM 602 N N . ALA A 1 130 ? -16.402 18.281 -7.357 1.00 38.80 130 ALA A N 1
ATOM 603 C CA . ALA A 1 130 ? -17.689 18.630 -6.759 1.00 38.78 130 ALA A CA 1
ATOM 604 C C . ALA A 1 130 ? -18.851 17.812 -7.327 1.00 38.83 130 ALA A C 1
ATOM 605 O O . ALA A 1 130 ? -19.695 17.324 -6.574 1.00 38.97 130 ALA A O 1
ATOM 607 N N . LYS A 1 131 ? -18.883 17.668 -8.653 1.00 38.88 131 LYS A N 1
ATOM 608 C CA . LYS A 1 131 ? -19.931 16.921 -9.347 1.00 38.79 131 LYS A CA 1
ATOM 609 C C . LYS A 1 131 ? -19.948 15.472 -8.896 1.00 38.70 131 LYS A C 1
ATOM 610 O O . LYS A 1 131 ? -21.013 14.909 -8.658 1.00 38.96 131 LYS A O 1
ATOM 616 N N . ALA A 1 132 ? -18.764 14.881 -8.771 1.00 38.56 132 ALA A N 1
ATOM 617 C CA . ALA A 1 132 ? -18.629 13.516 -8.274 1.00 38.31 132 ALA A CA 1
ATOM 618 C C . ALA A 1 132 ? -19.023 13.409 -6.797 1.00 38.21 132 ALA A C 1
ATOM 619 O O . ALA A 1 132 ? -19.485 12.362 -6.347 1.00 38.27 132 ALA A O 1
ATOM 621 N N . ALA A 1 133 ? -18.846 14.496 -6.052 1.00 37.98 133 ALA A N 1
ATOM 622 C CA . ALA A 1 133 ? -19.152 14.507 -4.625 1.00 37.85 133 ALA A CA 1
ATOM 623 C C . ALA A 1 133 ? -20.650 14.593 -4.383 1.00 37.94 133 ALA A C 1
ATOM 624 O O . ALA A 1 133 ? -21.182 13.924 -3.490 1.00 37.85 133 ALA A O 1
ATOM 626 N N . CYS A 1 134 ? -21.322 15.423 -5.176 1.00 37.99 134 CYS A N 1
ATOM 627 C CA . CYS A 1 134 ? -22.769 15.564 -5.097 1.00 38.18 134 CYS A CA 1
ATOM 628 C C . CYS A 1 134 ? -23.471 14.288 -5.543 1.00 37.95 134 CYS A C 1
ATOM 629 O O . CYS A 1 134 ? -24.514 13.924 -4.991 1.00 38.27 134 CYS A O 1
ATOM 632 N N . ALA A 1 135 ? -22.885 13.608 -6.526 1.00 37.36 135 ALA A N 1
ATOM 633 C CA . ALA A 1 135 ? -23.387 12.316 -6.971 1.00 37.07 135 ALA A CA 1
ATOM 634 C C . ALA A 1 135 ? -23.259 11.272 -5.867 1.00 36.68 135 ALA A C 1
ATOM 635 O O . ALA A 1 135 ? -24.051 10.345 -5.797 1.00 36.66 135 ALA A O 1
ATOM 637 N N . ALA A 1 136 ? -22.255 11.430 -5.014 1.00 36.42 136 ALA A N 1
ATOM 638 C CA . ALA A 1 136 ? -22.041 10.517 -3.901 1.00 36.32 136 ALA A CA 1
ATOM 639 C C . ALA A 1 136 ? -22.995 10.803 -2.750 1.00 36.36 136 ALA A C 1
ATOM 640 O O . ALA A 1 136 ? -23.315 9.907 -1.977 1.00 36.56 136 ALA A O 1
ATOM 642 N N . GLY A 1 137 ? -23.437 12.052 -2.631 1.00 36.64 137 GLY A N 1
ATOM 643 C CA . GLY A 1 137 ? -24.413 12.432 -1.608 1.00 36.78 137 GLY A CA 1
ATOM 644 C C . GLY A 1 137 ? -24.250 13.810 -0.993 1.00 36.86 137 GLY A C 1
ATOM 645 O O . GLY A 1 137 ? -25.059 14.210 -0.149 1.00 36.86 137 GLY A O 1
ATOM 646 N N . ALA A 1 138 ? -23.216 14.539 -1.409 1.00 37.01 138 ALA A N 1
ATOM 647 C CA . ALA A 1 138 ? -22.911 15.855 -0.831 1.00 36.98 138 ALA A CA 1
ATOM 648 C C . ALA A 1 138 ? -24.053 16.852 -1.011 1.00 37.16 138 ALA A C 1
ATOM 649 O O . ALA A 1 138 ? -24.617 16.977 -2.094 1.00 37.32 138 ALA A O 1
ATOM 651 N N . ASP A 1 139 ? -24.394 17.559 0.060 1.00 37.46 139 ASP A N 1
ATOM 652 C CA . ASP A 1 139 ? -25.501 18.515 0.035 1.00 37.71 139 ASP A CA 1
ATOM 653 C C . ASP A 1 139 ? -25.066 19.936 -0.321 1.00 37.36 139 ASP A C 1
ATOM 654 O O . ASP A 1 139 ? -25.843 20.723 -0.866 1.00 36.93 139 ASP A O 1
ATOM 659 N N . LEU A 1 140 ? -23.819 20.254 -0.008 1.00 37.33 140 LEU A N 1
ATOM 660 C CA . LEU A 1 140 ? -23.339 21.626 -0.078 1.00 37.70 140 LEU A CA 1
ATOM 661 C C . LEU A 1 140 ? -21.930 21.650 -0.647 1.00 37.41 140 LEU A C 1
ATOM 662 O O . LEU A 1 140 ? -21.040 20.939 -0.174 1.00 37.39 140 LEU A O 1
ATOM 667 N N . ILE A 1 141 ? -21.735 22.447 -1.688 1.00 37.37 141 ILE A N 1
ATOM 668 C CA . ILE A 1 141 ? -20.396 22.638 -2.226 1.00 37.18 141 ILE A CA 1
ATOM 669 C C . ILE A 1 141 ? -19.742 23.777 -1.464 1.00 37.06 141 ILE A C 1
ATOM 670 O O . ILE A 1 141 ? -20.203 24.912 -1.524 1.00 36.95 141 ILE A O 1
ATOM 675 N N . ASN A 1 142 ? -18.684 23.459 -0.730 1.00 37.06 142 ASN A N 1
ATOM 676 C CA . ASN A 1 142 ? -17.909 24.479 -0.057 1.00 37.22 142 ASN A CA 1
ATOM 677 C C . ASN A 1 142 ? -16.750 24.916 -0.943 1.00 37.31 142 ASN A C 1
ATOM 678 O O . ASN A 1 142 ? -15.628 24.432 -0.800 1.00 37.16 142 ASN A O 1
ATOM 683 N N . ASP A 1 143 ? -17.047 25.826 -1.868 1.00 37.55 143 ASP A N 1
ATOM 684 C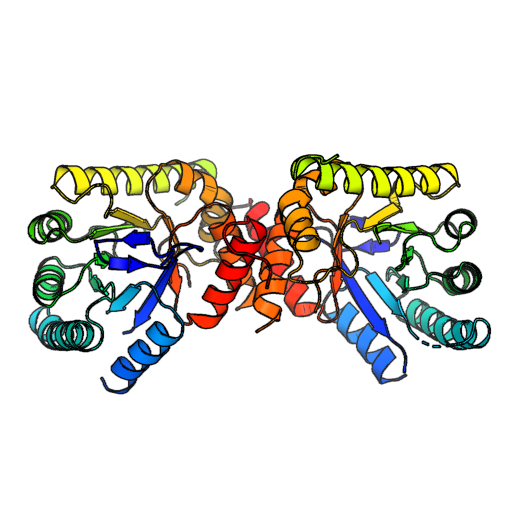 CA . ASP A 1 143 ? -16.060 26.356 -2.800 1.00 37.88 143 ASP A CA 1
ATOM 685 C C . ASP A 1 143 ? -15.085 27.241 -2.025 1.00 38.19 143 ASP A C 1
ATOM 686 O O . ASP A 1 143 ? -15.306 28.447 -1.865 1.00 38.21 143 ASP A O 1
ATOM 691 N N . THR A 1 144 ? -14.005 26.620 -1.560 1.00 38.38 144 THR A N 1
ATOM 692 C CA . THR A 1 144 ? -13.069 27.243 -0.631 1.00 38.85 144 THR A CA 1
ATOM 693 C C . THR A 1 144 ? -12.099 28.235 -1.299 1.00 39.15 144 THR A C 1
ATOM 694 O O . THR A 1 144 ? -11.402 28.987 -0.612 1.00 38.96 144 THR A O 1
ATOM 698 N N . TRP A 1 145 ? -12.089 28.256 -2.632 1.00 39.52 145 TRP A N 1
ATOM 699 C CA . TRP A 1 145 ? -11.225 29.159 -3.389 1.00 39.79 145 TRP A CA 1
ATOM 700 C C . TRP A 1 145 ? -11.993 30.291 -4.094 1.00 39.75 145 TRP A C 1
ATOM 701 O O . TRP A 1 145 ? -11.456 30.961 -4.969 1.00 39.88 145 TRP A O 1
ATOM 712 N N . GLY A 1 146 ? -13.249 30.491 -3.710 1.00 39.89 146 GLY A N 1
ATOM 713 C CA . GLY A 1 146 ? -14.042 31.634 -4.168 1.00 40.02 146 GLY A CA 1
ATOM 714 C C . GLY A 1 146 ? -14.443 31.703 -5.634 1.00 40.31 146 GLY A C 1
ATOM 715 O O . GLY A 1 146 ? -14.631 32.792 -6.167 1.00 40.64 146 GLY A O 1
ATOM 716 N N . GLY A 1 147 ? -14.577 30.555 -6.291 1.00 40.43 147 GLY A N 1
ATOM 717 C CA . GLY A 1 147 ? -15.068 30.511 -7.672 1.00 40.38 147 GLY A CA 1
ATOM 718 C C . GLY A 1 147 ? -14.012 30.546 -8.767 1.00 40.34 147 GLY A C 1
ATOM 719 O O . GLY A 1 147 ? -14.175 31.238 -9.775 1.00 40.33 147 GLY A O 1
ATOM 720 N N . VAL A 1 148 ? -12.936 29.788 -8.576 1.00 40.16 148 VAL A N 1
ATOM 721 C CA . VAL A 1 148 ? -11.894 29.643 -9.583 1.00 39.88 148 VAL A CA 1
ATOM 722 C C . VAL A 1 148 ? -12.448 28.913 -10.813 1.00 40.03 148 VAL A C 1
ATOM 723 O O . VAL A 1 148 ? -12.161 29.293 -11.951 1.00 40.22 148 VAL A O 1
ATOM 727 N N . ASP A 1 149 ? -13.245 27.871 -10.579 1.00 40.16 149 ASP A N 1
ATOM 728 C CA . ASP A 1 149 ? -13.913 27.138 -11.656 1.00 40.07 149 ASP A CA 1
ATOM 729 C C . ASP A 1 149 ? -15.293 27.757 -11.914 1.00 40.19 149 ASP A C 1
ATOM 730 O O . ASP A 1 149 ? -16.149 27.760 -11.025 1.00 40.29 149 ASP A O 1
ATOM 735 N N . PRO A 1 150 ? -15.499 28.312 -13.125 1.00 40.35 150 PRO A N 1
ATOM 736 C CA . PRO A 1 150 ? -16.727 29.039 -13.474 1.00 40.36 150 PRO A CA 1
ATOM 737 C C . PRO A 1 150 ? -17.961 28.146 -13.607 1.00 40.42 150 PRO A C 1
ATOM 738 O O . PRO A 1 150 ? -19.088 28.646 -13.582 1.00 40.43 150 PRO A O 1
ATOM 742 N N . ALA A 1 151 ? -17.743 26.841 -13.749 1.00 40.52 151 ALA A N 1
ATOM 743 C CA . ALA A 1 151 ? -18.830 25.878 -13.881 1.00 40.65 151 ALA A CA 1
ATOM 744 C C . ALA A 1 151 ? -19.369 25.439 -12.522 1.00 41.01 151 ALA A C 1
ATOM 745 O O . ALA A 1 151 ? -20.359 24.703 -12.449 1.00 41.32 151 ALA A O 1
ATOM 747 N N . MET A 1 152 ? -18.726 25.888 -11.445 1.00 41.00 152 MET A N 1
ATOM 748 C CA . MET A 1 152 ? -19.124 25.475 -10.103 1.00 41.03 152 MET A CA 1
ATOM 749 C C . MET A 1 152 ? -20.628 25.662 -9.836 1.00 41.04 152 MET A C 1
ATOM 750 O O . MET A 1 152 ? -21.289 24.707 -9.428 1.00 40.78 152 MET A O 1
ATOM 755 N N . PRO A 1 153 ? -21.170 26.880 -10.077 1.00 41.09 153 PRO A N 1
ATOM 756 C CA . PRO A 1 153 ? -22.592 27.107 -9.809 1.00 41.11 153 PRO A CA 1
ATOM 757 C C . PRO A 1 153 ? -23.522 26.255 -10.674 1.00 41.07 153 PRO A C 1
ATOM 758 O O . PRO A 1 153 ? -24.637 25.960 -10.252 1.00 41.20 153 PRO A O 1
ATOM 762 N N . GLU A 1 154 ? -23.066 25.861 -11.862 1.00 40.81 154 GLU A N 1
ATOM 763 C CA . GLU A 1 154 ? -23.846 24.968 -12.723 1.00 40.75 154 GLU A CA 1
ATOM 764 C C . GLU A 1 154 ? -23.979 23.582 -12.092 1.00 40.20 154 GLU A C 1
ATOM 765 O O . GLU A 1 154 ? -25.043 22.968 -12.151 1.00 40.29 154 GLU A O 1
ATOM 771 N N . VAL A 1 155 ? -22.895 23.100 -11.489 1.00 39.69 155 VAL A N 1
ATOM 772 C CA . VAL A 1 155 ? -22.881 21.800 -10.823 1.00 39.20 155 VAL A CA 1
ATOM 773 C C . VAL A 1 155 ? -23.814 21.789 -9.612 1.00 39.27 155 VAL A C 1
ATOM 774 O O . VAL A 1 155 ? -24.553 20.823 -9.404 1.00 39.32 155 VAL A O 1
ATOM 778 N N . ALA A 1 156 ? -23.783 22.867 -8.829 1.00 39.14 156 ALA A N 1
ATOM 779 C CA . ALA A 1 156 ? -24.673 23.020 -7.681 1.00 39.01 156 ALA A CA 1
ATOM 780 C C . ALA A 1 156 ? -26.134 23.054 -8.116 1.00 38.96 156 ALA A C 1
ATOM 781 O O . ALA A 1 156 ? -26.976 22.407 -7.496 1.00 39.29 156 ALA A O 1
ATOM 783 N N . ALA A 1 157 ? -26.424 23.807 -9.178 1.00 38.68 157 ALA A N 1
ATOM 784 C CA . ALA A 1 157 ? -27.780 23.928 -9.705 1.00 38.52 157 ALA A CA 1
ATOM 785 C C . ALA A 1 157 ? -28.286 22.578 -10.201 1.00 38.65 157 ALA A C 1
ATOM 786 O O . ALA A 1 157 ? -29.398 22.162 -9.864 1.00 38.87 157 ALA A O 1
ATOM 788 N N . GLU A 1 158 ? -27.459 21.901 -10.997 1.00 38.55 158 GLU A N 1
ATOM 789 C CA . GLU A 1 158 ? -27.771 20.573 -11.517 1.00 38.36 158 GLU A CA 1
ATOM 790 C C . GLU A 1 158 ? -28.301 19.642 -10.413 1.00 38.08 158 GLU A C 1
ATOM 791 O O . GLU A 1 158 ? -29.398 19.101 -10.530 1.00 38.30 158 GLU A O 1
ATOM 797 N N . PHE A 1 159 ? -27.537 19.488 -9.335 1.00 37.73 159 PHE A N 1
ATOM 798 C CA . PHE A 1 159 ? -27.899 18.568 -8.250 1.00 37.33 159 PHE A CA 1
ATOM 799 C C . PHE A 1 159 ? -28.906 19.123 -7.245 1.00 37.09 159 PHE A C 1
ATOM 800 O O . PHE A 1 159 ? -29.490 18.367 -6.467 1.00 36.93 159 PHE A O 1
ATOM 808 N N . GLY A 1 160 ? -29.115 20.438 -7.269 1.00 36.79 160 GLY A N 1
ATOM 809 C CA . GLY A 1 160 ? -29.947 21.098 -6.269 1.00 36.54 160 GLY A CA 1
ATOM 810 C C . GLY A 1 160 ? -29.167 21.225 -4.974 1.00 36.39 160 GLY A C 1
ATOM 811 O O . GLY A 1 160 ? -29.736 21.210 -3.879 1.00 36.15 160 GLY A O 1
ATOM 812 N N . ALA A 1 161 ? -27.849 21.329 -5.118 1.00 36.17 161 ALA A N 1
ATOM 813 C CA . ALA A 1 161 ? -26.941 21.445 -3.993 1.00 35.98 161 ALA A CA 1
ATOM 814 C C . ALA A 1 161 ? -26.856 22.897 -3.568 1.00 35.94 161 ALA A C 1
ATOM 815 O O . ALA A 1 161 ? -27.089 23.802 -4.377 1.00 36.21 161 ALA A O 1
ATOM 817 N N . GLY A 1 162 ? -26.529 23.110 -2.296 1.00 35.79 162 GLY A N 1
ATOM 818 C CA . GLY A 1 162 ? -26.168 24.431 -1.802 1.00 35.41 162 GLY A CA 1
ATOM 819 C C . GLY A 1 162 ? -24.772 24.829 -2.241 1.00 35.39 162 GLY A C 1
ATOM 820 O O . GLY A 1 162 ? -24.002 23.997 -2.726 1.00 35.30 162 GLY A O 1
ATOM 821 N N . LEU A 1 163 ? -24.437 26.103 -2.063 1.00 35.44 163 LEU A N 1
ATOM 822 C CA . LEU A 1 163 ? -23.130 26.605 -2.466 1.00 35.40 163 LEU A CA 1
ATOM 823 C C . LEU A 1 163 ? -22.613 27.663 -1.516 1.00 35.65 163 LEU A C 1
ATOM 824 O O . LEU A 1 163 ? -23.333 28.583 -1.139 1.00 35.62 163 LEU A O 1
ATOM 829 N N . VAL A 1 164 ? -21.353 27.529 -1.128 1.00 36.07 164 VAL A N 1
ATOM 830 C CA . VAL A 1 164 ? -20.714 28.571 -0.354 1.00 36.62 164 VAL A CA 1
ATOM 831 C C . VAL A 1 164 ? -19.995 29.509 -1.312 1.00 36.93 164 VAL A C 1
ATOM 832 O O . VAL A 1 164 ? -19.136 29.077 -2.078 1.00 37.40 164 VAL A O 1
ATOM 836 N N . CYS A 1 165 ? -20.380 30.778 -1.291 1.00 37.30 165 CYS A N 1
ATOM 837 C CA . CYS A 1 165 ? -19.681 31.807 -2.050 1.00 37.96 165 CYS A CA 1
ATOM 838 C C . CYS A 1 165 ? -18.648 32.462 -1.139 1.00 38.27 165 CYS A C 1
ATOM 839 O O . CYS A 1 165 ? -18.968 33.281 -0.266 1.00 37.84 165 CYS A O 1
ATOM 842 N N . ALA A 1 166 ? -17.403 32.048 -1.332 1.00 39.02 166 ALA A N 1
ATOM 843 C CA . ALA A 1 166 ? -16.308 32.450 -0.467 1.00 39.68 166 ALA A CA 1
ATOM 844 C C . ALA A 1 166 ? -15.565 33.636 -1.058 1.00 40.26 166 ALA A C 1
ATOM 845 O O . ALA A 1 166 ? -15.600 33.852 -2.271 1.00 40.31 166 ALA A O 1
ATOM 847 N N . HIS A 1 167 ? -14.914 34.405 -0.185 1.00 41.24 167 HIS A N 1
ATOM 848 C CA . HIS A 1 167 ? -14.035 35.506 -0.582 1.00 42.18 167 HIS A CA 1
ATOM 849 C C . HIS A 1 167 ? -12.657 35.305 0.027 1.00 42.73 167 HIS A C 1
ATOM 850 O O . HIS A 1 167 ? -12.534 35.227 1.252 1.00 42.85 167 HIS A O 1
ATOM 857 N N . THR A 1 168 ? -11.624 35.219 -0.815 1.00 43.57 168 THR A N 1
ATOM 858 C CA . THR A 1 168 ? -10.229 35.277 -0.324 1.00 44.31 168 THR A CA 1
ATOM 859 C C . THR A 1 168 ? -9.206 35.785 -1.356 1.00 44.40 168 THR A C 1
ATOM 860 O O . THR A 1 168 ? -8.972 35.159 -2.395 1.00 44.52 168 THR A O 1
ATOM 864 N N . TYR A 1 182 ? -5.041 44.460 0.477 1.00 48.78 182 TYR A N 1
ATOM 865 C CA . TYR A 1 182 ? -6.084 45.348 -0.027 1.00 48.87 182 TYR A CA 1
ATOM 866 C C . TYR A 1 182 ? -5.974 46.748 0.586 1.00 48.19 182 TYR A C 1
ATOM 867 O O . TYR A 1 182 ? -6.570 47.032 1.631 1.00 48.06 182 TYR A O 1
ATOM 876 N N . GLY A 1 183 ? -5.211 47.613 -0.089 1.00 47.42 183 GLY A N 1
ATOM 877 C CA . GLY A 1 183 ? -4.781 48.911 0.450 1.00 46.11 183 GLY A CA 1
ATOM 878 C C . GLY A 1 183 ? -5.796 50.039 0.522 1.00 45.20 183 GLY A C 1
ATOM 879 O O . GLY A 1 183 ? -5.435 51.171 0.802 1.00 45.27 183 GLY A O 1
ATOM 880 N N . THR A 1 184 ? -7.063 49.726 0.284 1.00 44.48 184 THR A N 1
ATOM 881 C CA . THR A 1 184 ? -8.150 50.703 0.338 1.00 43.87 184 THR A CA 1
ATOM 882 C C . THR A 1 184 ? -8.500 51.151 1.774 1.00 43.23 184 THR A C 1
ATOM 883 O O . THR A 1 184 ? -7.768 50.857 2.725 1.00 43.24 184 THR A O 1
ATOM 887 N N . THR A 1 185 ? -9.619 51.860 1.921 1.00 42.25 185 THR A N 1
ATOM 888 C CA . THR A 1 185 ? -10.070 52.331 3.228 1.00 41.19 185 THR A CA 1
ATOM 889 C C . THR A 1 185 ? -10.697 51.209 4.043 1.00 40.49 185 THR A C 1
ATOM 890 O O . THR A 1 185 ? -10.957 50.127 3.519 1.00 40.50 185 THR A O 1
ATOM 894 N N . THR A 1 186 ? -10.907 51.475 5.329 1.00 39.57 186 THR A N 1
ATOM 895 C CA . THR A 1 186 ? -11.553 50.548 6.253 1.00 38.62 186 THR A CA 1
ATOM 896 C C . THR A 1 186 ? -12.931 50.127 5.748 1.00 38.20 186 THR A C 1
ATOM 897 O O . THR A 1 186 ? -13.220 48.933 5.628 1.00 38.15 186 THR A O 1
ATOM 901 N N . ARG A 1 187 ? -13.769 51.115 5.446 1.00 37.53 187 ARG A N 1
ATOM 902 C CA . ARG A 1 187 ? -15.088 50.884 4.869 1.00 36.91 187 ARG A CA 1
ATOM 903 C C . ARG A 1 187 ? -14.982 50.232 3.488 1.00 36.32 187 ARG A C 1
ATOM 904 O O . ARG A 1 187 ? -15.879 49.497 3.072 1.00 35.99 187 ARG A O 1
ATOM 912 N N . GLY A 1 188 ? -13.880 50.522 2.791 1.00 35.92 188 GLY A N 1
ATOM 913 C CA . GLY A 1 188 ? -13.605 50.024 1.442 1.00 35.16 188 GLY A CA 1
ATOM 914 C C . GLY A 1 188 ? -13.470 48.515 1.404 1.00 34.83 188 GLY A C 1
ATOM 915 O O . GLY A 1 188 ? -14.010 47.873 0.512 1.00 34.82 188 GLY A O 1
ATOM 916 N N . VAL A 1 189 ? -12.760 47.952 2.381 1.00 34.31 189 VAL A N 1
ATOM 917 C CA . VAL A 1 189 ? -12.589 46.508 2.477 1.00 33.77 189 VAL A CA 1
ATOM 918 C C . VAL A 1 189 ? -13.945 45.837 2.647 1.00 33.94 189 VAL A C 1
ATOM 919 O O . VAL A 1 189 ? -14.328 44.972 1.839 1.00 34.08 189 VAL A O 1
ATOM 923 N N . VAL A 1 190 ? -14.663 46.252 3.692 1.00 33.67 190 VAL A N 1
ATOM 924 C CA . VAL A 1 190 ? -15.994 45.735 4.007 1.00 33.48 190 VAL A CA 1
ATOM 925 C C . VAL A 1 190 ? -16.893 45.791 2.772 1.00 33.53 190 VAL A C 1
ATOM 926 O O . VAL A 1 190 ? -17.481 44.782 2.383 1.00 33.73 190 VAL A O 1
ATOM 930 N N . ASP A 1 191 ? -16.952 46.960 2.139 1.00 33.54 191 ASP A N 1
ATOM 931 C CA . ASP A 1 191 ? -17.773 47.177 0.949 1.00 33.54 191 ASP A CA 1
ATOM 932 C C . ASP A 1 191 ? -17.369 46.314 -0.238 1.00 33.32 191 ASP A C 1
ATOM 933 O O . ASP A 1 191 ? -18.226 45.901 -1.013 1.00 33.62 191 ASP A O 1
ATOM 938 N N . ALA A 1 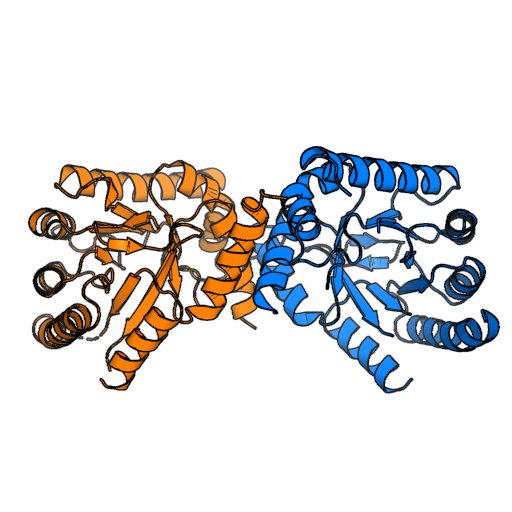192 ? -16.074 46.053 -0.393 1.00 33.13 192 ALA A N 1
ATOM 939 C CA . ALA A 1 192 ? -15.590 45.247 -1.514 1.00 33.11 192 ALA A CA 1
ATOM 940 C C . ALA A 1 192 ? -15.889 43.774 -1.275 1.00 33.35 192 ALA A C 1
ATOM 941 O O . ALA A 1 192 ? -16.260 43.047 -2.194 1.00 33.19 192 ALA A O 1
ATOM 943 N N . VAL A 1 193 ? -15.716 43.344 -0.029 1.00 33.53 193 VAL A N 1
ATOM 944 C CA . VAL A 1 193 ? -15.987 41.978 0.348 1.00 33.77 193 VAL A CA 1
ATOM 945 C C . VAL A 1 193 ? -17.481 41.723 0.164 1.00 34.59 193 VAL A C 1
ATOM 946 O O . VAL A 1 193 ? -17.862 40.844 -0.603 1.00 34.86 193 VAL A O 1
ATOM 950 N N . ILE A 1 194 ? -18.317 42.522 0.828 1.00 35.29 194 ILE A N 1
ATOM 951 C CA . ILE A 1 194 ? -19.771 42.490 0.611 1.00 35.65 194 ILE A CA 1
ATOM 952 C C . ILE A 1 194 ? -20.122 42.536 -0.876 1.00 36.02 194 ILE A C 1
ATOM 953 O O . ILE A 1 194 ? -20.872 41.699 -1.369 1.00 36.07 194 ILE A O 1
ATOM 958 N N . SER A 1 195 ? -19.566 43.505 -1.591 1.00 36.46 195 SER A N 1
ATOM 959 C CA . SER A 1 195 ? -19.884 43.652 -3.002 1.00 36.97 195 SER A CA 1
ATOM 960 C C . SER A 1 195 ? -19.634 42.359 -3.768 1.00 37.30 195 SER A C 1
ATOM 961 O O . SER A 1 195 ? -20.482 41.934 -4.548 1.00 37.54 195 SER A O 1
ATOM 964 N N . GL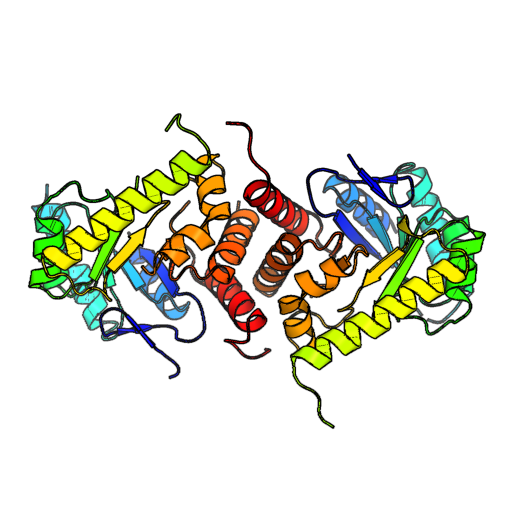N A 1 196 ? -18.494 41.718 -3.519 1.00 37.71 196 GLN A N 1
ATOM 965 C CA . GLN A 1 196 ? -18.075 40.601 -4.359 1.00 38.33 196 GLN A CA 1
ATOM 966 C C . GLN A 1 196 ? -18.614 39.240 -3.937 1.00 38.54 196 GLN A C 1
ATOM 967 O O . GLN A 1 196 ? -18.771 38.359 -4.783 1.00 38.52 196 GLN A O 1
ATOM 973 N N . VAL A 1 197 ? -18.918 39.064 -2.651 1.00 38.81 197 VAL A N 1
ATOM 974 C CA . VAL A 1 197 ? -19.624 37.858 -2.216 1.00 39.10 197 VAL A CA 1
ATOM 975 C C . VAL A 1 197 ? -21.094 37.937 -2.607 1.00 39.31 197 VAL A C 1
ATOM 976 O O . VAL A 1 197 ? -21.693 36.934 -2.995 1.00 39.48 197 VAL A O 1
ATOM 980 N N . THR A 1 198 ? -21.653 39.139 -2.512 1.00 39.61 198 THR A N 1
ATOM 981 C CA . THR A 1 198 ? -23.062 39.385 -2.797 1.00 40.03 198 THR A CA 1
ATOM 982 C C . THR A 1 198 ? -23.339 39.190 -4.288 1.00 40.13 198 THR A C 1
ATOM 983 O O . THR A 1 198 ? -24.372 38.623 -4.670 1.00 40.24 198 THR A O 1
ATOM 987 N N . ALA A 1 199 ? -22.396 39.633 -5.120 1.00 40.00 199 ALA A N 1
ATOM 988 C CA . ALA A 1 199 ? -22.488 39.437 -6.563 1.00 39.85 199 ALA A CA 1
ATOM 989 C C . ALA A 1 199 ? -22.247 37.978 -6.940 1.00 39.73 199 ALA A C 1
ATOM 990 O O . ALA A 1 199 ? -22.770 37.506 -7.941 1.00 39.85 199 ALA A O 1
ATOM 992 N N . ALA A 1 200 ? -21.457 37.268 -6.139 1.00 39.71 200 ALA A N 1
ATOM 993 C CA . ALA A 1 200 ? -21.151 35.867 -6.421 1.00 39.78 200 ALA A CA 1
ATOM 994 C C . ALA A 1 200 ? -22.358 34.995 -6.104 1.00 39.91 200 ALA A C 1
ATOM 995 O O . ALA A 1 200 ? -22.683 34.071 -6.859 1.00 39.99 200 ALA A O 1
ATOM 997 N N . ALA A 1 201 ? -23.012 35.304 -4.984 1.00 39.87 201 ALA A N 1
ATOM 998 C CA . ALA A 1 201 ? -24.256 34.659 -4.592 1.00 39.81 201 ALA A CA 1
ATOM 999 C C . ALA A 1 201 ? -25.330 34.875 -5.652 1.00 39.98 201 ALA A C 1
ATOM 1000 O O . ALA A 1 201 ? -25.947 33.917 -6.100 1.00 40.06 201 ALA A O 1
ATOM 1002 N N . GLU A 1 202 ? -25.531 36.127 -6.066 1.00 40.08 202 GLU A N 1
ATOM 1003 C CA . GLU A 1 202 ? -26.496 36.451 -7.118 1.00 40.11 202 GLU A CA 1
ATOM 1004 C C . GLU A 1 202 ? -26.156 35.743 -8.432 1.00 40.06 202 GLU A C 1
ATOM 1005 O O . GLU A 1 202 ? -27.042 35.433 -9.234 1.00 39.96 202 GLU A O 1
ATOM 1011 N N . ARG A 1 203 ? -24.868 35.480 -8.637 1.00 40.08 203 ARG A N 1
ATOM 1012 C CA . ARG A 1 203 ? -24.398 34.748 -9.816 1.00 40.10 203 ARG A CA 1
ATOM 1013 C C . ARG A 1 203 ? -24.825 33.287 -9.718 1.00 39.78 203 ARG A C 1
ATOM 1014 O O . ARG A 1 203 ? -25.199 32.686 -10.715 1.00 39.93 203 ARG A O 1
ATOM 1022 N N . ALA A 1 204 ? -24.776 32.728 -8.510 1.00 39.69 204 ALA A N 1
ATOM 1023 C CA . ALA A 1 204 ? -25.229 31.359 -8.265 1.00 39.53 204 ALA A CA 1
ATOM 1024 C C . ALA A 1 204 ? -26.731 31.214 -8.501 1.00 39.41 204 ALA A C 1
ATOM 1025 O O . ALA A 1 204 ? -27.157 30.303 -9.215 1.00 39.55 204 ALA A O 1
ATOM 1027 N N . VAL A 1 205 ? -27.525 32.116 -7.920 1.00 39.13 205 VAL A N 1
ATOM 1028 C CA . VAL A 1 205 ? -28.981 32.105 -8.123 1.00 39.02 205 VAL A CA 1
ATOM 1029 C C . VAL A 1 205 ? -29.375 32.258 -9.604 1.00 38.73 205 VAL A C 1
ATOM 1030 O O . VAL A 1 205 ? -30.333 31.629 -10.055 1.00 39.00 205 VAL A O 1
ATOM 1034 N N . ALA A 1 206 ? -28.624 33.065 -10.354 1.00 38.34 206 ALA A N 1
ATOM 1035 C CA . ALA A 1 206 ? -28.846 33.218 -11.797 1.00 37.85 206 ALA A CA 1
ATOM 1036 C C . ALA A 1 206 ? -28.588 31.904 -12.537 1.00 37.67 206 ALA A C 1
ATOM 1037 O O . ALA A 1 206 ? -29.314 31.553 -13.463 1.00 37.50 206 ALA A O 1
ATOM 1039 N N . ALA A 1 207 ? -27.558 31.181 -12.105 1.00 37.47 207 ALA A N 1
ATOM 1040 C CA . ALA A 1 207 ? -27.228 29.876 -12.662 1.00 37.17 207 ALA A CA 1
ATOM 1041 C C . ALA A 1 207 ? -28.227 28.817 -12.214 1.00 37.13 207 ALA A C 1
ATOM 1042 O O . ALA A 1 207 ? -28.183 27.680 -12.683 1.00 37.30 207 ALA A O 1
ATOM 1044 N N . GLY A 1 208 ? -29.122 29.186 -11.303 1.00 36.92 208 GLY A N 1
ATOM 1045 C CA . GLY A 1 208 ? -30.200 28.293 -10.886 1.00 36.71 208 GLY A CA 1
ATOM 1046 C C . GLY A 1 208 ? -30.023 27.655 -9.522 1.00 36.54 208 GLY A C 1
ATOM 1047 O O . GLY A 1 208 ? -30.853 26.857 -9.095 1.00 36.65 208 GLY A O 1
ATOM 1048 N N . VAL A 1 209 ? -28.936 27.992 -8.838 1.00 36.34 209 VAL A N 1
ATOM 1049 C CA . VAL A 1 209 ? -28.741 27.542 -7.465 1.00 36.09 209 VAL A CA 1
ATOM 1050 C C . VAL A 1 209 ? -29.869 28.137 -6.634 1.00 36.17 209 VAL A C 1
ATOM 1051 O O . VAL A 1 209 ? -30.187 29.316 -6.780 1.00 36.34 209 VAL A O 1
ATOM 1055 N N . ALA A 1 210 ? -30.503 27.314 -5.801 1.00 36.05 210 ALA A N 1
ATOM 1056 C CA . ALA A 1 210 ? -31.584 27.791 -4.944 1.00 35.84 210 ALA A CA 1
ATOM 1057 C C . ALA A 1 210 ? -31.090 28.923 -4.026 1.00 35.96 210 ALA A C 1
ATOM 1058 O O . ALA A 1 210 ? -30.090 28.771 -3.316 1.00 36.05 210 ALA A O 1
ATOM 1060 N N . ARG A 1 211 ? -31.789 30.056 -4.061 1.00 36.01 211 ARG A N 1
ATOM 1061 C CA . ARG A 1 211 ? -31.436 31.225 -3.256 1.00 36.22 211 ARG A CA 1
ATOM 1062 C C . ARG A 1 211 ? -31.140 30.867 -1.805 1.00 36.41 211 ARG A C 1
ATOM 1063 O O . ARG A 1 211 ? -30.155 31.343 -1.229 1.00 36.28 211 ARG A O 1
ATOM 1071 N N . GLU A 1 212 ? -31.990 30.014 -1.232 1.00 36.54 212 GLU A N 1
ATOM 1072 C CA . GLU A 1 212 ? -31.918 29.685 0.186 1.00 36.67 212 GLU A CA 1
ATOM 1073 C C . GLU A 1 212 ? -30.893 28.596 0.528 1.00 36.40 212 GLU A C 1
ATOM 1074 O O . GLU A 1 212 ? -30.857 28.115 1.660 1.00 36.52 212 GLU A O 1
ATOM 1080 N N . LYS A 1 213 ? -30.059 28.216 -0.438 1.00 36.03 213 LYS A N 1
ATOM 1081 C CA . LYS A 1 213 ? -29.032 27.202 -0.204 1.00 35.94 213 LYS A CA 1
ATOM 1082 C C . LYS A 1 213 ? -27.650 27.804 -0.414 1.00 36.06 213 LYS A C 1
ATOM 1083 O O . LYS A 1 213 ? -26.635 27.105 -0.441 1.00 35.71 213 LYS A O 1
ATOM 1089 N N . VAL A 1 214 ? -27.624 29.122 -0.546 1.00 36.44 214 VAL A N 1
ATOM 1090 C CA . VAL A 1 214 ? -26.382 29.863 -0.698 1.00 36.63 214 VAL A CA 1
ATOM 1091 C C . VAL A 1 214 ? -25.915 30.399 0.655 1.00 37.11 214 VAL A C 1
ATOM 1092 O O . VAL A 1 214 ? -26.707 30.945 1.445 1.00 37.40 214 VAL A O 1
ATOM 1096 N N . LEU A 1 215 ? -24.626 30.208 0.915 1.00 37.25 215 LEU A N 1
ATOM 1097 C CA . LEU A 1 215 ? -23.968 30.793 2.063 1.00 37.71 215 LEU A CA 1
ATOM 1098 C C . LEU A 1 215 ? -22.873 31.730 1.564 1.00 37.78 215 LEU A C 1
ATOM 1099 O O . LEU A 1 215 ? -22.223 31.447 0.554 1.00 37.87 215 LEU A O 1
ATOM 1104 N N . ILE A 1 216 ? -22.676 32.849 2.250 1.00 37.87 216 ILE A N 1
ATOM 1105 C CA . ILE A 1 216 ? -21.549 33.736 1.924 1.00 37.64 216 ILE A CA 1
ATOM 1106 C C . ILE A 1 216 ? -20.453 33.598 2.977 1.00 37.89 216 ILE A C 1
ATOM 1107 O O . ILE A 1 216 ? -20.730 33.546 4.175 1.00 38.00 216 ILE A O 1
ATOM 1112 N N . ASP A 1 217 ? -19.216 33.495 2.502 1.00 38.21 217 ASP A N 1
ATOM 1113 C CA . ASP A 1 217 ? -18.046 33.270 3.341 1.00 38.57 217 ASP A CA 1
ATOM 1114 C C . ASP A 1 217 ? -17.141 34.491 3.172 1.00 38.88 217 ASP A C 1
ATOM 1115 O O . ASP A 1 217 ? -16.144 34.445 2.447 1.00 38.97 217 ASP A O 1
ATOM 1120 N N . PRO A 1 218 ? -17.494 35.596 3.844 1.00 39.23 218 PRO A N 1
ATOM 1121 C CA . PRO A 1 218 ? -16.879 36.901 3.590 1.00 39.17 218 PRO A CA 1
ATOM 1122 C C . PRO A 1 218 ? -15.428 36.972 4.016 1.00 39.05 218 PRO A C 1
ATOM 1123 O O . PRO A 1 218 ? -14.660 37.714 3.424 1.00 39.12 218 PRO A O 1
ATOM 1127 N N . ALA A 1 219 ? -15.059 36.192 5.024 1.00 39.42 219 ALA A N 1
ATOM 1128 C CA . ALA A 1 219 ? -13.740 36.292 5.640 1.00 39.88 219 ALA A CA 1
ATOM 1129 C C . ALA A 1 219 ? -12.927 35.001 5.551 1.00 40.45 219 ALA A C 1
ATOM 1130 O O . ALA A 1 219 ? -12.165 34.684 6.469 1.00 40.45 219 ALA A O 1
ATOM 1132 N N . HIS A 1 220 ? -13.068 34.261 4.453 1.00 41.08 220 HIS A N 1
ATOM 1133 C CA . HIS A 1 220 ? -12.417 32.956 4.367 1.00 42.12 220 HIS A CA 1
ATOM 1134 C C . HIS A 1 220 ? -10.902 33.033 4.581 1.00 42.74 220 HIS A C 1
ATOM 1135 O O . HIS A 1 220 ? -10.222 33.842 3.946 1.00 42.99 220 HIS A O 1
ATOM 1142 N N . ASP A 1 221 ? -10.401 32.191 5.488 1.00 43.54 221 ASP A N 1
ATOM 1143 C CA . ASP A 1 221 ? -8.968 32.113 5.850 1.00 44.69 221 ASP A CA 1
ATOM 1144 C C . ASP A 1 221 ? -8.283 33.429 6.269 1.00 45.11 221 ASP A C 1
ATOM 1145 O O . ASP A 1 221 ? -7.054 33.472 6.394 1.00 45.24 221 ASP A O 1
ATOM 1150 N N . PHE A 1 222 ? -9.076 34.475 6.506 1.00 45.67 222 PHE A N 1
ATOM 1151 C CA . PHE A 1 222 ? -8.562 35.829 6.753 1.00 46.24 222 PHE A CA 1
ATOM 1152 C C . PHE A 1 222 ? -7.630 35.996 7.957 1.00 46.21 222 PHE A C 1
ATOM 1153 O O . PHE A 1 222 ? -6.798 36.907 7.975 1.00 46.32 222 PHE A O 1
ATOM 1161 N N . GLY A 1 223 ? -7.753 35.119 8.948 1.00 46.06 223 GLY A N 1
ATOM 1162 C CA . GLY A 1 223 ? -6.858 35.167 10.101 1.00 45.89 223 GLY A CA 1
ATOM 1163 C C . GLY A 1 223 ? -7.359 36.154 11.137 1.00 45.68 223 GLY A C 1
ATOM 1164 O O . GLY A 1 223 ? -7.179 37.370 10.996 1.00 45.44 223 GLY A O 1
ATOM 1165 N N . LYS A 1 224 ? -7.989 35.611 12.179 1.00 45.47 224 LYS A N 1
ATOM 1166 C CA . LYS A 1 224 ? -8.646 36.394 13.228 1.00 45.06 224 LYS A CA 1
ATOM 1167 C C . LYS A 1 224 ? -7.750 37.466 13.834 1.00 44.66 224 LYS A C 1
ATOM 1168 O O . LYS A 1 224 ? -8.254 38.469 14.329 1.00 44.88 224 LYS A O 1
ATOM 1174 N N . ASN A 1 225 ? -6.435 37.251 13.781 1.00 43.92 225 ASN A N 1
ATOM 1175 C CA . ASN A 1 225 ? -5.468 38.191 14.333 1.00 43.35 225 ASN A CA 1
ATOM 1176 C C . ASN A 1 225 ? -4.881 39.201 13.338 1.00 42.68 225 ASN A C 1
ATOM 1177 O O . ASN A 1 225 ? -4.154 40.114 13.739 1.00 42.77 225 ASN A O 1
ATOM 1182 N N . THR A 1 226 ? -5.175 39.038 12.051 1.00 41.69 226 THR A N 1
ATOM 1183 C CA . THR A 1 226 ? -4.766 40.029 11.055 1.00 40.59 226 THR A CA 1
ATOM 1184 C C . THR A 1 226 ? -5.744 41.200 11.084 1.00 40.11 226 THR A C 1
ATOM 1185 O O . THR A 1 226 ? -6.859 41.068 11.590 1.00 40.13 226 THR A O 1
ATOM 1189 N N . PHE A 1 227 ? -5.317 42.336 10.541 1.00 39.48 227 PHE A N 1
ATOM 1190 C CA . PHE A 1 227 ? -6.114 43.560 10.537 1.00 38.95 227 PHE A CA 1
ATOM 1191 C C . PHE A 1 227 ? -7.453 43.418 9.795 1.00 38.44 227 PHE A C 1
ATOM 1192 O O . PHE A 1 227 ? -8.476 43.906 10.270 1.00 38.33 227 PHE A O 1
ATOM 1200 N N . HIS A 1 228 ? -7.449 42.765 8.636 1.00 37.72 228 HIS A N 1
ATOM 1201 C CA . HIS A 1 228 ? -8.685 42.604 7.870 1.00 37.30 228 HIS A CA 1
ATOM 1202 C C . HIS A 1 228 ? -9.637 41.627 8.530 1.00 36.68 228 HIS A C 1
ATOM 1203 O O . HIS A 1 228 ? -10.856 41.811 8.474 1.00 36.72 228 HIS A O 1
ATOM 1210 N N . GLY A 1 229 ? -9.074 40.595 9.153 1.00 35.96 229 GLY A N 1
ATOM 1211 C CA . GLY A 1 229 ? -9.853 39.637 9.923 1.00 35.11 229 GLY A CA 1
ATOM 1212 C C . GLY A 1 229 ? -10.636 40.322 11.026 1.00 34.59 229 GLY A C 1
ATOM 1213 O O . GLY A 1 229 ? -11.813 40.044 11.217 1.00 34.56 229 GLY A O 1
ATOM 1214 N N . LEU A 1 230 ? -9.978 41.225 11.744 1.00 34.23 230 LEU A N 1
ATOM 1215 C CA . LEU A 1 230 ? -10.634 42.006 12.785 1.00 34.02 230 LEU A CA 1
ATOM 1216 C C . LEU A 1 230 ? -11.649 42.989 12.199 1.00 34.16 230 LEU A C 1
ATOM 1217 O O . LEU A 1 230 ? -12.706 43.208 12.777 1.00 34.11 230 LEU A O 1
ATOM 1222 N N . LEU A 1 231 ? -11.322 43.565 11.045 1.00 34.65 231 LEU A N 1
ATOM 1223 C CA . LEU A 1 231 ? -12.211 44.494 10.350 1.00 35.30 231 LEU A CA 1
ATOM 1224 C C . LEU A 1 231 ? -13.558 43.847 10.018 1.00 35.50 231 LEU A C 1
ATOM 1225 O O . LEU A 1 231 ? -14.615 44.415 10.286 1.00 35.42 231 LEU A O 1
ATOM 1230 N N . LEU A 1 232 ? -13.508 42.657 9.435 1.00 35.79 232 LEU A N 1
ATOM 1231 C CA . LEU A 1 232 ? -14.717 41.958 9.042 1.00 36.33 232 LEU A CA 1
ATOM 1232 C C . LEU A 1 232 ? -15.466 41.425 10.244 1.00 36.37 232 LEU A C 1
ATOM 1233 O O . LEU A 1 232 ? -16.686 41.277 10.196 1.00 36.35 232 LEU A O 1
ATOM 1238 N N . LEU A 1 233 ? -14.742 41.139 11.324 1.00 36.55 233 LEU A N 1
ATOM 1239 C CA . LEU A 1 233 ? -15.388 40.743 12.569 1.00 36.74 233 LEU A CA 1
ATOM 1240 C C . LEU A 1 233 ? -16.209 41.905 13.106 1.00 37.08 233 LEU A C 1
ATOM 1241 O O . LEU A 1 233 ? -17.389 41.749 13.385 1.00 37.14 233 LEU A O 1
ATOM 1246 N N . ARG A 1 234 ? -15.593 43.078 13.207 1.00 37.42 234 ARG A N 1
ATOM 1247 C CA . ARG A 1 234 ? -16.311 44.283 13.601 1.00 38.14 234 ARG A CA 1
ATOM 1248 C C . ARG A 1 234 ? -17.531 44.551 12.733 1.00 38.50 234 ARG A C 1
ATOM 1249 O O . ARG A 1 234 ? -18.497 45.134 13.205 1.00 38.90 234 ARG A O 1
ATOM 1257 N N . HIS A 1 235 ? -17.488 44.132 11.472 1.00 38.79 235 HIS A N 1
ATOM 1258 C CA . HIS A 1 235 ? -18.584 44.406 10.554 1.00 38.98 235 HIS A CA 1
ATOM 1259 C C . HIS A 1 235 ? -19.403 43.180 10.173 1.00 38.73 235 HIS A C 1
ATOM 1260 O O . HIS A 1 235 ? -19.989 43.135 9.093 1.00 39.01 235 HIS A O 1
ATOM 1267 N N . VAL A 1 236 ? -19.465 42.194 11.061 1.00 38.38 236 VAL A N 1
ATOM 1268 C CA . VAL A 1 236 ? -20.310 41.022 10.813 1.00 38.18 236 VAL A CA 1
ATOM 1269 C C . VAL A 1 236 ? -21.767 41.442 10.581 1.00 37.99 236 VAL A C 1
ATOM 1270 O O . VAL A 1 236 ? -22.430 40.913 9.696 1.00 38.34 236 VAL A O 1
ATOM 1274 N N . ALA A 1 237 ? -22.247 42.411 11.357 1.00 37.89 237 ALA A N 1
ATOM 1275 C CA . ALA A 1 237 ? -23.598 42.945 11.187 1.00 37.51 237 ALA A CA 1
ATOM 1276 C C . ALA A 1 237 ? -23.845 43.357 9.742 1.00 37.35 237 ALA A C 1
ATOM 1277 O O . ALA A 1 237 ? -24.826 42.940 9.144 1.00 37.48 237 ALA A O 1
ATOM 1279 N N . ASP A 1 238 ? -22.933 44.136 9.174 1.00 37.28 238 ASP A N 1
ATOM 1280 C CA . ASP A 1 238 ? -23.035 44.546 7.778 1.00 37.59 238 ASP A CA 1
ATOM 1281 C C . ASP A 1 238 ? -23.107 43.360 6.822 1.00 37.62 238 ASP A C 1
ATOM 1282 O O . ASP A 1 238 ? -23.828 43.401 5.821 1.00 37.75 238 ASP A O 1
ATOM 1287 N N . LEU A 1 239 ? -22.368 42.301 7.134 1.00 37.49 239 LEU A N 1
ATOM 1288 C CA . LEU A 1 239 ? -22.396 41.105 6.308 1.00 37.44 239 LEU A CA 1
ATOM 1289 C C . LEU A 1 239 ? -23.770 40.451 6.417 1.00 36.66 239 LEU A C 1
ATOM 1290 O O . LEU A 1 239 ? -24.405 40.139 5.413 1.00 36.00 239 LEU A O 1
ATOM 1295 N N . VAL A 1 240 ? -24.218 40.282 7.656 1.00 36.19 240 VAL A N 1
ATOM 1296 C CA . VAL A 1 240 ? -25.517 39.699 7.973 1.00 35.61 240 VAL A CA 1
ATOM 1297 C C . VAL A 1 240 ? -26.662 40.498 7.336 1.00 35.87 240 VAL A C 1
ATOM 1298 O O . VAL A 1 240 ? -27.627 39.908 6.832 1.00 35.67 240 VAL A O 1
ATOM 1302 N N . MET A 1 241 ? -26.524 41.828 7.335 1.00 35.96 241 MET A N 1
ATOM 1303 C CA . MET A 1 241 ? -27.543 42.728 6.814 1.00 36.48 241 MET A CA 1
ATOM 1304 C C . MET A 1 241 ? -27.786 42.583 5.319 1.00 36.26 241 MET A C 1
ATOM 1305 O O . MET A 1 241 ? -28.795 43.073 4.810 1.00 36.35 241 MET A O 1
ATOM 1310 N N . THR A 1 242 ? -26.870 41.916 4.621 1.00 35.87 242 THR A N 1
ATOM 1311 C CA . THR A 1 242 ? -27.049 41.644 3.198 1.00 35.72 242 THR A CA 1
ATOM 1312 C C . THR A 1 242 ? -28.202 40.673 2.989 1.00 35.46 242 THR A C 1
ATOM 1313 O O . THR A 1 242 ? -28.773 40.607 1.903 1.00 35.40 242 THR A O 1
ATOM 1317 N N . GLY A 1 243 ? -28.529 39.919 4.036 1.00 35.25 243 GLY A N 1
ATOM 1318 C CA . GLY A 1 243 ? -29.597 38.931 3.977 1.00 35.04 243 GLY A CA 1
ATOM 1319 C C . GLY A 1 243 ? -29.163 37.536 3.571 1.00 34.86 243 GLY A C 1
ATOM 1320 O O . GLY A 1 243 ? -29.938 36.595 3.702 1.00 34.87 243 GLY A O 1
ATOM 1321 N N . TRP A 1 244 ? -27.940 37.389 3.069 1.00 34.99 244 TRP A N 1
ATOM 1322 C CA . TRP A 1 244 ? -27.396 36.055 2.805 1.00 35.48 244 TRP A CA 1
ATOM 1323 C C . TRP A 1 244 ? -26.896 35.450 4.121 1.00 35.77 244 TRP A C 1
ATOM 1324 O O . TRP A 1 244 ? -26.362 36.182 4.969 1.00 36.45 244 TRP A O 1
ATOM 1335 N N . PRO A 1 245 ? -27.084 34.133 4.320 1.00 35.57 245 PRO A N 1
ATOM 1336 C CA . PRO A 1 245 ? -26.557 33.529 5.542 1.00 35.53 245 PRO A CA 1
ATOM 1337 C C . PRO A 1 245 ? -25.048 33.606 5.539 1.00 35.59 245 PRO A C 1
ATOM 1338 O O . PRO A 1 245 ? -24.403 33.330 4.521 1.00 36.07 245 PRO A O 1
ATOM 1342 N N . VAL A 1 246 ? -24.491 33.994 6.674 1.00 35.62 246 VAL A N 1
ATOM 1343 C CA . VAL A 1 246 ? -23.064 34.248 6.783 1.00 35.11 246 VAL A CA 1
ATOM 1344 C C . VAL A 1 246 ? -22.361 33.046 7.420 1.00 35.42 246 VAL A C 1
ATOM 1345 O O . VAL A 1 246 ? -22.659 32.661 8.550 1.00 35.12 246 VAL A O 1
ATOM 1349 N N . LEU A 1 247 ? -21.434 32.456 6.676 1.00 35.99 247 LEU A N 1
ATOM 1350 C CA . LEU A 1 247 ? -20.503 31.484 7.238 1.00 36.52 247 LEU A CA 1
ATOM 1351 C C . LEU A 1 247 ? -19.235 32.215 7.708 1.00 37.21 247 LEU A C 1
ATOM 1352 O O . LEU A 1 247 ? -18.723 33.095 7.023 1.00 36.97 247 LEU A O 1
ATOM 1357 N N . MET A 1 248 ? -18.764 31.852 8.896 1.00 38.06 248 MET A N 1
ATOM 1358 C CA . MET A 1 248 ? -17.525 32.370 9.451 1.00 38.82 248 MET A CA 1
ATOM 1359 C C . MET A 1 248 ? -16.480 31.269 9.457 1.00 39.58 248 MET A C 1
ATOM 1360 O O . MET A 1 248 ? -16.717 30.183 9.984 1.00 39.20 248 MET A O 1
ATOM 1365 N N . ALA A 1 249 ? -15.316 31.564 8.884 1.00 41.17 249 ALA A N 1
ATOM 1366 C CA . ALA A 1 249 ? -14.279 30.557 8.676 1.00 42.67 249 ALA A CA 1
ATOM 1367 C C . ALA A 1 249 ? -12.890 31.161 8.766 1.00 43.92 249 ALA A C 1
ATOM 1368 O O . ALA A 1 249 ? -12.245 31.399 7.739 1.00 44.69 249 ALA A O 1
ATOM 1370 N N . LEU A 1 250 ? -12.425 31.431 9.981 1.00 44.87 250 LEU A N 1
ATOM 1371 C CA . LEU A 1 250 ? -11.044 31.859 10.155 1.00 45.76 250 LEU A CA 1
ATOM 1372 C C . LEU A 1 250 ? -10.310 30.841 11.031 1.00 46.51 250 LEU A C 1
ATOM 1373 O O . LEU A 1 250 ? -10.936 30.150 11.848 1.00 46.93 250 LEU A O 1
ATOM 1378 N N . SER A 1 251 ? -8.992 30.736 10.852 1.00 46.94 251 SER A N 1
ATOM 1379 C CA . SER A 1 251 ? -8.149 29.959 11.764 1.00 47.20 251 SER A CA 1
ATOM 1380 C C . SER A 1 251 ? -6.993 30.826 12.259 1.00 47.35 251 SER A C 1
ATOM 1381 O O . SER A 1 251 ? -7.025 32.051 12.117 1.00 47.41 251 SER A O 1
ATOM 1384 N N . ARG A 1 267 ? -4.860 31.271 19.571 1.00 43.47 267 ARG A N 1
ATOM 1385 C CA . ARG A 1 267 ? -5.118 31.023 20.985 1.00 43.47 267 ARG A CA 1
ATOM 1386 C C . ARG A 1 267 ? -6.615 31.032 21.251 1.00 43.23 267 ARG A C 1
ATOM 1387 O O . ARG A 1 267 ? -7.329 31.940 20.806 1.00 43.26 267 ARG A O 1
ATOM 1395 N N . LEU A 1 268 ? -7.075 30.034 22.003 1.00 42.84 268 LEU A N 1
ATOM 1396 C CA . LEU A 1 268 ? -8.487 29.646 21.997 1.00 42.28 268 LEU A CA 1
ATOM 1397 C C . LEU A 1 268 ? -9.503 30.709 22.431 1.00 41.61 268 LEU A C 1
ATOM 1398 O O . LEU A 1 268 ? -10.559 30.832 21.813 1.00 41.42 268 LEU A O 1
ATOM 1403 N N . GLU A 1 269 ? -9.193 31.464 23.483 1.00 41.14 269 GLU A N 1
ATOM 1404 C CA . GLU A 1 269 ? -10.166 32.415 24.046 1.00 40.65 269 GLU A CA 1
ATOM 1405 C C . GLU A 1 269 ? -10.524 33.557 23.103 1.00 40.22 269 GLU A C 1
ATOM 1406 O O . GLU A 1 269 ? -11.664 34.025 23.105 1.00 40.44 269 GLU A O 1
ATOM 1412 N N . GLY A 1 270 ? -9.567 33.988 22.287 1.00 39.76 270 GLY A N 1
ATOM 1413 C CA . GLY A 1 270 ? -9.830 35.006 21.272 1.00 39.07 270 GLY A CA 1
ATOM 1414 C C . GLY A 1 270 ? -10.767 34.511 20.186 1.00 38.82 270 GLY A C 1
ATOM 1415 O O . GLY A 1 270 ? -11.655 35.235 19.737 1.00 38.83 270 GLY A O 1
ATOM 1416 N N . THR A 1 271 ? -10.568 33.265 19.772 1.00 38.61 271 THR A N 1
ATOM 1417 C CA . THR A 1 271 ? -11.414 32.625 18.775 1.00 38.35 271 THR A CA 1
ATOM 1418 C C . THR A 1 271 ? -12.830 32.494 19.298 1.00 38.19 271 THR A C 1
ATOM 1419 O O . THR A 1 271 ? -13.805 32.738 18.565 1.00 38.26 271 THR A O 1
ATOM 1423 N N . LEU A 1 272 ? -12.948 32.112 20.567 1.00 37.82 272 LEU A N 1
ATOM 1424 C CA . LEU A 1 272 ? -14.268 31.910 21.152 1.00 37.43 272 LEU A CA 1
ATOM 1425 C C . LEU A 1 272 ? -14.947 33.245 21.370 1.00 37.08 272 LEU A C 1
ATOM 1426 O O . LEU A 1 272 ? -16.169 33.348 21.233 1.00 37.13 272 LEU A O 1
ATOM 1431 N N . ALA A 1 273 ? -14.145 34.265 21.676 1.00 36.54 273 ALA A N 1
ATOM 1432 C CA . ALA A 1 273 ? -14.638 35.629 21.776 1.00 36.44 273 ALA A CA 1
ATOM 1433 C C . ALA A 1 273 ? -15.215 36.095 20.434 1.00 36.43 273 ALA A C 1
ATOM 1434 O O . ALA A 1 273 ? -16.383 36.492 20.363 1.00 36.07 273 ALA A O 1
ATOM 1436 N N . ALA A 1 274 ? -14.402 36.023 19.378 1.00 36.50 274 ALA A N 1
ATOM 1437 C CA . ALA A 1 274 ? -14.841 36.392 18.032 1.00 36.63 274 ALA A CA 1
ATOM 1438 C C . ALA A 1 274 ? -16.099 35.630 17.649 1.00 36.94 274 ALA A C 1
ATOM 1439 O O . ALA A 1 274 ? -17.051 36.225 17.134 1.00 37.27 274 ALA A O 1
ATOM 1441 N N . THR A 1 275 ? -16.102 34.321 17.911 1.00 36.78 275 THR A N 1
ATOM 1442 C CA . THR A 1 275 ? -17.260 33.482 17.633 1.00 36.62 275 THR A CA 1
ATOM 1443 C C . THR A 1 275 ? -18.476 34.017 18.369 1.00 36.64 275 THR A C 1
ATOM 1444 O O . THR A 1 275 ? -19.530 34.172 17.766 1.00 36.95 275 THR A O 1
ATOM 1448 N N . ALA A 1 276 ? -18.331 34.302 19.664 1.00 36.53 276 ALA A N 1
ATOM 1449 C CA . ALA A 1 276 ? -19.431 34.871 20.449 1.00 36.42 276 ALA A CA 1
ATOM 1450 C C . ALA A 1 276 ? -19.970 36.149 19.805 1.00 36.48 276 ALA A C 1
ATOM 1451 O O . ALA A 1 276 ? -21.190 36.312 19.659 1.00 36.82 276 ALA A O 1
ATOM 1453 N N . LEU A 1 277 ? -19.068 37.041 19.406 1.00 36.14 277 LEU A N 1
ATOM 1454 C CA . LEU A 1 277 ? -19.477 38.319 18.833 1.00 36.31 277 LEU A CA 1
ATOM 1455 C C . LEU A 1 277 ? -20.140 38.179 17.469 1.00 36.64 277 LEU A C 1
ATOM 1456 O O . LEU A 1 277 ? -21.103 38.888 17.170 1.00 36.85 277 LEU A O 1
ATOM 1461 N N . ALA A 1 278 ? -19.612 37.280 16.643 1.00 36.75 278 ALA A N 1
ATOM 1462 C CA . ALA A 1 278 ? -20.169 37.041 15.323 1.00 36.99 278 ALA A CA 1
ATOM 1463 C C . ALA A 1 278 ? -21.561 36.395 15.426 1.00 37.48 278 ALA A C 1
ATOM 1464 O O . ALA A 1 278 ? -22.467 36.750 14.675 1.00 37.55 278 ALA A O 1
ATOM 1466 N N . ALA A 1 279 ? -21.731 35.473 16.371 1.00 37.64 279 ALA A N 1
ATOM 1467 C CA . ALA A 1 279 ? -22.996 34.773 16.520 1.00 38.33 279 ALA A CA 1
ATOM 1468 C C . ALA A 1 279 ? -24.112 35.703 16.998 1.00 38.70 279 ALA A C 1
ATOM 1469 O O . ALA A 1 279 ? -25.230 35.649 16.481 1.00 39.07 279 ALA A O 1
ATOM 1471 N N . ALA A 1 280 ? -23.804 36.565 17.962 1.00 38.91 280 ALA A N 1
ATOM 1472 C CA . ALA A 1 280 ? -24.781 37.541 18.450 1.00 38.94 280 ALA A CA 1
ATOM 1473 C C . ALA A 1 280 ? -25.163 38.553 17.373 1.00 38.76 280 ALA A C 1
ATOM 1474 O O . ALA A 1 280 ? -26.222 39.157 17.436 1.00 39.04 280 ALA A O 1
ATOM 1476 N N . ALA A 1 281 ? -24.307 38.725 16.378 1.00 38.76 281 ALA A N 1
ATOM 1477 C CA . ALA A 1 281 ? -24.601 39.642 15.279 1.00 38.75 281 ALA A CA 1
ATOM 1478 C C . ALA A 1 281 ? -25.414 38.945 14.186 1.00 38.86 281 ALA A C 1
ATOM 1479 O O . ALA A 1 281 ? -25.858 39.589 13.231 1.00 38.90 281 ALA A O 1
ATOM 1481 N N . GLY A 1 282 ? -25.607 37.633 14.337 1.00 38.75 282 GLY A N 1
ATOM 1482 C CA . GLY A 1 282 ? -26.481 36.874 13.447 1.00 38.58 282 GLY A CA 1
ATOM 1483 C C . GLY A 1 282 ? -25.792 36.039 12.380 1.00 38.54 282 GLY A C 1
ATOM 1484 O O . GLY A 1 282 ? 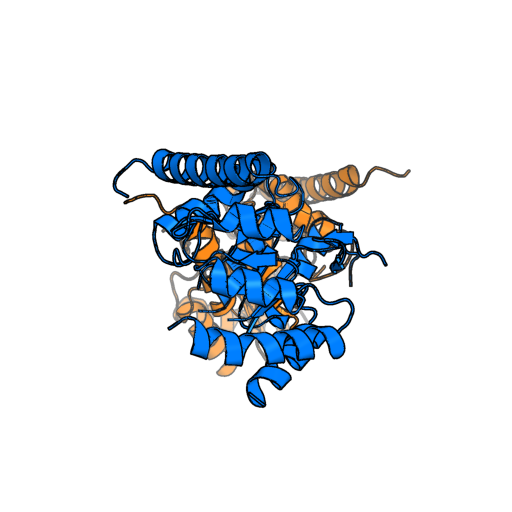-26.424 35.636 11.394 1.00 38.69 282 GLY A O 1
ATOM 1485 N N . ALA A 1 283 ? -24.503 35.779 12.563 1.00 38.09 283 ALA A N 1
ATOM 1486 C CA . ALA A 1 283 ? -23.785 34.889 11.674 1.00 37.82 283 ALA A CA 1
ATOM 1487 C C . ALA A 1 283 ? -24.442 33.528 11.783 1.00 37.82 283 ALA A C 1
ATOM 1488 O O . ALA A 1 283 ? -24.872 33.121 12.872 1.00 37.65 283 ALA A O 1
ATOM 1490 N N . ARG A 1 284 ? -24.534 32.837 10.653 1.00 37.72 284 ARG A N 1
ATOM 1491 C CA . ARG A 1 284 ? -25.336 31.631 10.574 1.00 37.85 284 ARG A CA 1
ATOM 1492 C C . ARG A 1 284 ? -24.535 30.394 10.930 1.00 37.78 284 ARG A C 1
ATOM 1493 O O . ARG A 1 284 ? -25.037 29.499 11.616 1.00 38.33 284 ARG A O 1
ATOM 1501 N N . MET A 1 285 ? -23.296 30.333 10.462 1.00 37.23 285 MET A N 1
ATOM 1502 C CA . MET A 1 285 ? -22.542 29.105 10.540 1.00 37.29 285 MET A CA 1
ATOM 1503 C C . MET A 1 285 ? -21.091 29.392 10.860 1.00 37.14 285 MET A C 1
ATOM 1504 O O . MET A 1 285 ? -20.568 30.453 10.517 1.00 37.20 285 MET A O 1
ATOM 1509 N N . PHE A 1 286 ? -20.448 28.428 11.513 1.00 37.23 286 PHE A N 1
ATOM 1510 C CA . PHE A 1 286 ? -19.046 28.530 11.903 1.00 37.05 286 PHE A CA 1
ATOM 1511 C C . PHE A 1 286 ? -18.278 27.287 11.492 1.00 36.96 286 PHE A C 1
ATOM 1512 O O . PHE A 1 286 ? -18.597 26.177 11.919 1.00 36.53 286 PHE A O 1
ATOM 1520 N N . ARG A 1 287 ? -17.274 27.485 10.642 1.00 37.08 287 ARG A N 1
ATOM 1521 C CA . ARG A 1 287 ? -16.412 26.395 10.210 1.00 37.28 287 ARG A CA 1
ATOM 1522 C C . ARG A 1 287 ? -15.329 26.196 11.256 1.00 37.44 287 ARG A C 1
ATOM 1523 O O . ARG A 1 287 ? -14.551 27.106 11.522 1.00 37.54 287 ARG A O 1
ATOM 1531 N N . VAL A 1 288 ? -15.294 25.015 11.864 1.00 37.76 288 VAL A N 1
ATOM 1532 C CA . VAL A 1 288 ? -14.386 24.760 12.984 1.00 38.16 288 VAL A CA 1
ATOM 1533 C C . VAL A 1 288 ? -13.716 23.394 12.880 1.00 38.53 288 VAL A C 1
ATOM 1534 O O . VAL A 1 288 ? -14.122 22.554 12.078 1.00 38.78 288 VAL A O 1
ATOM 1538 N N . HIS A 1 289 ? -12.678 23.187 13.686 1.00 39.04 289 HIS A N 1
ATOM 1539 C CA . HIS A 1 289 ? -12.056 21.867 13.834 1.00 39.24 289 HIS A CA 1
ATOM 1540 C C . HIS A 1 289 ? -12.647 21.147 15.043 1.00 39.40 289 HIS A C 1
ATOM 1541 O O . HIS A 1 289 ? -12.954 19.954 14.977 1.00 39.36 289 HIS A O 1
ATOM 1548 N N . GLU A 1 290 ? -12.796 21.890 16.140 1.00 39.47 290 GLU A N 1
ATOM 1549 C CA . GLU A 1 290 ? -13.325 21.361 17.385 1.00 39.47 290 GLU A CA 1
ATOM 1550 C C . GLU A 1 290 ? -14.736 21.887 17.622 1.00 38.94 290 GLU A C 1
ATOM 1551 O O . GLU A 1 290 ? -14.945 23.083 17.867 1.00 39.10 290 GLU A O 1
ATOM 1557 N N . VAL A 1 291 ? -15.701 20.976 17.558 1.00 38.04 291 VAL A N 1
ATOM 1558 C CA . VAL A 1 291 ? -17.110 21.337 17.620 1.00 37.04 291 VAL A CA 1
ATOM 1559 C C . VAL A 1 291 ? -17.579 21.719 19.028 1.00 36.63 291 VAL A C 1
ATOM 1560 O O . VAL A 1 291 ? -18.196 22.758 19.214 1.00 36.75 291 VAL A O 1
ATOM 1564 N N . ALA A 1 292 ? -17.273 20.888 20.013 1.00 36.36 292 ALA A N 1
ATOM 1565 C CA . ALA A 1 292 ? -17.789 21.063 21.372 1.00 36.16 292 ALA A CA 1
ATOM 1566 C C . ALA A 1 292 ? -17.658 22.489 21.926 1.00 36.15 292 ALA A C 1
ATOM 1567 O O . ALA A 1 292 ? -18.667 23.100 22.297 1.00 36.32 292 ALA A O 1
ATOM 1569 N N . ALA A 1 293 ? -16.438 23.029 21.971 1.00 35.99 293 ALA A N 1
ATOM 1570 C CA . ALA A 1 293 ? -16.234 24.365 22.534 1.00 35.88 293 ALA A CA 1
ATOM 1571 C C . ALA A 1 293 ? -17.055 25.406 21.787 1.00 35.97 293 ALA A C 1
ATOM 1572 O O . ALA A 1 293 ? -17.732 26.218 22.405 1.00 36.10 293 ALA A O 1
ATOM 1574 N N . THR A 1 294 ? -17.017 25.370 20.458 1.00 36.06 294 THR A N 1
ATOM 1575 C CA . THR A 1 294 ? -17.789 26.319 19.661 1.00 36.10 294 THR A CA 1
ATOM 1576 C C . THR A 1 294 ? -19.268 26.167 19.979 1.00 36.32 294 THR A C 1
ATOM 1577 O O . THR A 1 294 ? -19.977 27.166 20.120 1.00 36.73 294 THR A O 1
ATOM 1581 N N . ARG A 1 295 ? -19.722 24.920 20.116 1.00 36.35 295 ARG A N 1
ATOM 1582 C CA . ARG A 1 295 ? -21.118 24.638 20.407 1.00 36.22 295 ARG A CA 1
ATOM 1583 C C . ARG A 1 295 ? -21.541 25.333 21.691 1.00 36.57 295 ARG A C 1
ATOM 1584 O O . ARG A 1 295 ? -22.565 26.027 21.723 1.00 36.66 295 ARG A O 1
ATOM 1592 N N . ARG A 1 296 ? -20.732 25.177 22.736 1.00 36.62 296 ARG A N 1
ATOM 1593 C CA . ARG A 1 296 ? -21.037 25.791 24.023 1.00 36.93 296 ARG A CA 1
ATOM 1594 C C . ARG A 1 296 ? -21.135 27.311 23.911 1.00 37.15 296 ARG A C 1
ATOM 1595 O O . ARG A 1 296 ? -21.994 27.928 24.544 1.00 37.49 296 ARG A O 1
ATOM 1603 N N . VAL A 1 297 ? -20.276 27.914 23.096 1.00 36.97 297 VAL A N 1
ATOM 1604 C CA . VAL A 1 297 ? -20.310 29.359 22.915 1.00 37.09 297 VAL A CA 1
ATOM 1605 C C . VAL A 1 297 ? -21.635 29.769 22.260 1.00 37.42 297 VAL A C 1
ATOM 1606 O O . VAL A 1 297 ? -22.310 30.697 22.721 1.00 37.03 297 VAL A O 1
ATOM 1610 N N . LEU A 1 298 ? -22.006 29.044 21.205 1.00 37.70 298 LEU A N 1
ATOM 1611 C CA . LEU A 1 298 ? -23.214 29.344 20.449 1.00 37.77 298 LEU A CA 1
ATOM 1612 C C . LEU A 1 298 ? -24.458 29.083 21.288 1.00 38.02 298 LEU A C 1
ATOM 1613 O O . LEU A 1 298 ? -25.454 29.800 21.176 1.00 37.82 298 LEU A O 1
ATOM 1618 N N . GLU A 1 299 ? -24.389 28.058 22.132 1.00 38.31 299 GLU A N 1
ATOM 1619 C CA . GLU A 1 299 ? -25.464 27.766 23.062 1.00 38.99 299 GLU A CA 1
ATOM 1620 C C . GLU A 1 299 ? -25.709 28.946 24.011 1.00 39.18 299 GLU A C 1
ATOM 1621 O O . GLU A 1 299 ? -26.850 29.386 24.182 1.00 39.60 299 GLU A O 1
ATOM 1627 N N . MET A 1 300 ? -24.638 29.479 24.593 1.00 39.29 300 MET A N 1
ATOM 1628 C CA . MET A 1 300 ? -24.739 30.595 25.533 1.00 39.31 300 MET A CA 1
ATOM 1629 C C . MET A 1 300 ? -25.291 31.845 24.858 1.00 39.25 300 MET A C 1
ATOM 1630 O O . MET A 1 300 ? -26.208 32.492 25.377 1.00 39.52 300 MET A O 1
ATOM 1635 N N . VAL A 1 301 ? -24.727 32.186 23.707 1.00 38.76 301 VAL A N 1
ATOM 1636 C CA . VAL A 1 301 ? -25.214 33.312 22.930 1.00 38.45 301 VAL A CA 1
ATOM 1637 C C . VAL A 1 301 ? -26.720 33.130 22.707 1.00 38.64 301 VAL A C 1
ATOM 1638 O O . VAL A 1 301 ? -27.511 34.029 22.994 1.00 39.30 301 VAL A O 1
ATOM 1642 N N . ALA A 1 302 ? -27.109 31.947 22.242 1.00 38.17 302 ALA A N 1
ATOM 1643 C CA . ALA A 1 302 ? -28.501 31.652 21.962 1.00 37.76 302 ALA A CA 1
ATOM 1644 C C . ALA A 1 302 ? -29.363 31.778 23.217 1.00 37.79 302 ALA A C 1
ATOM 1645 O O . ALA A 1 302 ? -30.506 32.231 23.149 1.00 37.90 302 ALA A O 1
ATOM 1647 N N . SER A 1 303 ? -28.822 31.397 24.368 1.00 37.63 303 SER A N 1
ATOM 1648 C CA . SER A 1 303 ? -29.622 31.462 25.575 1.00 37.92 303 SER A CA 1
ATOM 1649 C C . SER A 1 303 ? -29.672 32.873 26.167 1.00 37.30 303 SER A C 1
ATOM 1650 O O . SER A 1 303 ? -30.669 33.259 26.760 1.00 37.26 303 SER A O 1
ATOM 1653 N N . ILE A 1 304 ? -28.609 33.645 25.975 1.00 37.31 304 ILE A N 1
ATOM 1654 C CA . ILE A 1 304 ? -28.628 35.091 26.242 1.00 37.30 304 ILE A CA 1
ATOM 1655 C C . ILE A 1 304 ? -29.668 35.810 25.371 1.00 37.62 304 ILE A C 1
ATOM 1656 O O . ILE A 1 304 ? -30.368 36.694 25.852 1.00 37.20 304 ILE A O 1
ATOM 1661 N N . GLN A 1 305 ? -29.779 35.429 24.098 1.00 37.96 305 GLN A N 1
ATOM 1662 C CA . GLN A 1 305 ? -30.716 36.116 23.208 1.00 38.96 305 GLN A CA 1
ATOM 1663 C C . GLN A 1 305 ? -32.148 35.541 23.291 1.00 38.15 305 GLN A C 1
ATOM 1664 O O . GLN A 1 305 ? -33.068 36.004 22.614 1.00 37.86 305 GLN A O 1
ATOM 1670 N N . GLY A 1 306 ? -32.320 34.551 24.162 1.00 37.71 306 GLY A N 1
ATOM 1671 C CA . GLY A 1 306 ? -33.623 34.017 24.490 1.00 37.29 306 GLY A CA 1
ATOM 1672 C C . GLY A 1 306 ? -34.092 32.953 23.526 1.00 37.41 306 GLY A C 1
ATOM 1673 O O . GLY A 1 306 ? -35.233 32.488 23.607 1.00 37.11 306 GLY A O 1
ATOM 1674 N N . VAL A 1 307 ? -33.216 32.572 22.601 1.00 37.49 307 VAL A N 1
ATOM 1675 C CA . VAL A 1 307 ? -33.546 31.530 21.628 1.00 37.67 307 VAL A CA 1
ATOM 1676 C C . VAL A 1 307 ? -33.465 30.154 22.307 1.00 37.78 307 VAL A C 1
ATOM 1677 O O . VAL A 1 307 ? -34.308 29.294 22.068 1.00 38.09 307 VAL A O 1
ATOM 1681 N N . ARG A 1 308 ? -32.476 29.976 23.181 1.00 38.09 308 ARG A N 1
ATOM 1682 C CA . ARG A 1 308 ? -32.441 28.835 24.098 1.00 38.53 308 ARG A CA 1
ATOM 1683 C C . ARG A 1 308 ? -32.930 29.242 25.492 1.00 38.75 308 ARG A C 1
ATOM 1684 O O . ARG A 1 308 ? -32.839 30.416 25.862 1.00 38.78 308 ARG A O 1
ATOM 1692 N N . PRO A 1 309 ? -33.450 28.274 26.274 1.00 38.97 309 PRO A N 1
ATOM 1693 C CA . PRO A 1 309 ? -33.852 28.531 27.653 1.00 39.45 309 PRO A CA 1
ATOM 1694 C C . PRO A 1 309 ? -32.649 28.665 28.597 1.00 40.21 309 PRO A C 1
ATOM 1695 O O . PRO A 1 309 ? -31.531 28.334 28.218 1.00 40.36 309 PRO A O 1
ATOM 1699 N N . PRO A 1 310 ? -32.876 29.150 29.827 1.00 41.18 310 PRO A N 1
ATOM 1700 C CA . PRO A 1 310 ? -31.836 29.015 30.842 1.00 41.97 310 PRO A CA 1
ATOM 1701 C C . PRO A 1 310 ? -31.554 27.541 31.125 1.00 42.91 310 PRO A C 1
ATOM 1702 O O . PRO A 1 310 ? -32.481 26.715 31.116 1.00 43.05 310 PRO A O 1
ATOM 1706 N N . THR A 1 311 ? -30.287 27.218 31.372 1.00 43.65 311 THR A N 1
ATOM 1707 C CA . THR A 1 311 ? -29.915 25.885 31.856 1.00 44.05 311 THR A CA 1
ATOM 1708 C C . THR A 1 311 ? -30.015 25.815 33.381 1.00 43.91 311 THR A C 1
ATOM 1709 O O . THR A 1 311 ? -31.111 25.700 33.933 1.00 43.76 311 THR A O 1
ATOM 1713 N N . HIS B 1 29 ? -3.034 54.669 29.465 1.00 48.73 29 HIS B N 1
ATOM 1714 C CA . HIS B 1 29 ? -3.801 53.998 30.559 1.00 48.83 29 HIS B CA 1
ATOM 1715 C C . HIS B 1 29 ? -4.790 54.950 31.251 1.00 48.45 29 HIS B C 1
ATOM 1716 O O . HIS B 1 29 ? -4.478 56.129 31.481 1.00 48.46 29 HIS B O 1
ATOM 1723 N N . SER B 1 30 ? -5.978 54.428 31.563 1.00 47.77 30 SER B N 1
ATOM 1724 C CA . SER B 1 30 ? -6.988 55.148 32.343 1.00 47.13 30 SER B CA 1
ATOM 1725 C C . SER B 1 30 ? -6.677 55.134 33.852 1.00 46.46 30 SER B C 1
ATOM 1726 O O . SER B 1 30 ? -5.754 54.452 34.309 1.00 46.28 30 SER B O 1
ATOM 1729 N N . THR B 1 31 ? -7.448 55.907 34.612 1.00 45.55 31 THR B N 1
ATOM 1730 C CA . THR B 1 31 ? -7.412 55.851 36.067 1.00 44.84 31 THR B CA 1
ATOM 1731 C C . THR B 1 31 ? -8.805 55.548 36.612 1.00 44.30 31 THR B C 1
ATOM 1732 O O . THR B 1 31 ? -9.785 56.170 36.203 1.00 44.45 31 THR B O 1
ATOM 1736 N N . LEU B 1 32 ? -8.890 54.578 37.518 1.00 43.51 32 LEU B N 1
ATOM 1737 C CA . LEU B 1 32 ? -10.089 54.370 38.317 1.00 42.81 32 LEU B CA 1
ATOM 1738 C C . LEU B 1 32 ? -9.694 54.575 39.766 1.00 42.38 32 LEU B C 1
ATOM 1739 O O . LEU B 1 32 ? -8.650 54.078 40.199 1.00 42.18 32 LEU B O 1
ATOM 1744 N N . CYS B 1 33 ? -10.518 55.313 40.507 1.00 42.04 33 CYS B N 1
ATOM 1745 C CA . CYS B 1 33 ? -10.230 55.675 41.905 1.00 41.88 33 CYS B CA 1
ATOM 1746 C C . CYS B 1 33 ? -8.786 56.121 42.106 1.00 41.39 33 CYS B C 1
ATOM 1747 O O . CYS B 1 33 ? -8.139 55.713 43.060 1.00 41.35 33 CYS B O 1
ATOM 1750 N N . GLY B 1 34 ? -8.283 56.946 41.194 1.00 41.26 34 GLY B N 1
ATOM 1751 C CA . GLY B 1 34 ? -6.929 57.491 41.296 1.00 41.02 34 GLY B CA 1
ATOM 1752 C C . GLY B 1 34 ? -5.801 56.497 41.061 1.00 40.85 34 GLY B C 1
ATOM 1753 O O . GLY B 1 34 ? -4.637 56.828 41.268 1.00 41.30 34 GLY B O 1
ATOM 1754 N N . ARG B 1 35 ? -6.138 55.287 40.624 1.00 40.29 35 ARG B N 1
ATOM 1755 C CA . ARG B 1 35 ? -5.138 54.251 40.366 1.00 39.81 35 ARG B CA 1
ATOM 1756 C C . ARG B 1 35 ? -5.008 53.909 38.883 1.00 39.53 35 ARG B C 1
ATOM 1757 O O . ARG B 1 35 ? -6.011 53.853 38.168 1.00 39.04 35 ARG B O 1
ATOM 1765 N N . PRO B 1 36 ? -3.765 53.653 38.428 1.00 39.31 36 PRO B N 1
ATOM 1766 C CA . PRO B 1 36 ? -3.524 53.189 37.067 1.00 39.13 36 PRO B CA 1
ATOM 1767 C C . PRO B 1 36 ? -4.313 51.921 36.779 1.00 39.10 36 PRO B C 1
ATOM 1768 O O . PRO B 1 36 ? -4.357 50.996 37.601 1.00 39.46 36 PRO B O 1
ATOM 1772 N N . VAL B 1 37 ? -4.930 51.897 35.607 1.00 38.54 37 VAL B N 1
ATOM 1773 C CA . VAL B 1 37 ? -5.865 50.869 35.235 1.00 37.81 37 VAL B CA 1
ATOM 1774 C C . VAL B 1 37 ? -5.749 50.756 33.708 1.00 37.53 37 VAL B C 1
ATOM 1775 O O . VAL B 1 37 ? -5.482 51.758 33.032 1.00 37.40 37 VAL B O 1
ATOM 1779 N N . ALA B 1 38 ? -5.918 49.548 33.164 1.00 36.87 38 ALA B N 1
ATOM 1780 C CA . ALA B 1 38 ? -5.784 49.333 31.716 1.00 36.19 38 ALA B CA 1
ATOM 1781 C C . ALA B 1 38 ? -6.603 50.350 30.940 1.00 35.82 38 ALA B C 1
ATOM 1782 O O . ALA B 1 38 ? -7.720 50.663 31.330 1.00 35.94 38 ALA B O 1
ATOM 1784 N N . GLY B 1 39 ? -6.043 50.878 29.854 1.00 35.74 39 GLY B N 1
ATOM 1785 C CA . GLY B 1 39 ? -6.734 51.888 29.034 1.00 35.26 39 GLY B CA 1
ATOM 1786 C C . GLY B 1 39 ? -7.228 51.404 27.678 1.00 35.10 39 GLY B C 1
ATOM 1787 O O . GLY B 1 39 ? -7.988 52.099 27.008 1.00 35.20 39 GLY B O 1
ATOM 1788 N N . ASP B 1 40 ? -6.806 50.208 27.280 1.00 34.84 40 ASP B N 1
ATOM 1789 C CA . ASP B 1 40 ? -7.085 49.676 25.946 1.00 34.73 40 ASP B CA 1
ATOM 1790 C C . ASP B 1 40 ? -8.024 48.460 25.975 1.00 34.31 40 ASP B C 1
ATOM 1791 O O . ASP B 1 40 ? -8.052 47.667 25.031 1.00 34.27 40 ASP B O 1
ATOM 1796 N N . ARG B 1 41 ? -8.775 48.318 27.068 1.00 33.65 41 ARG B N 1
ATOM 1797 C CA . ARG B 1 41 ? -9.746 47.235 27.244 1.00 32.63 41 ARG B CA 1
ATOM 1798 C C . ARG B 1 41 ? -10.570 47.454 28.509 1.00 32.40 41 ARG B C 1
ATOM 1799 O O . ARG B 1 41 ? -10.236 48.308 29.341 1.00 32.32 41 ARG B O 1
ATOM 1807 N N . ALA B 1 42 ? -11.648 46.680 28.635 1.00 31.87 42 ALA B N 1
ATOM 1808 C CA . ALA B 1 42 ? -12.415 46.585 29.862 1.00 31.47 42 ALA B CA 1
ATOM 1809 C C . ALA B 1 42 ? -11.521 46.051 30.989 1.00 31.63 42 ALA B C 1
ATOM 1810 O O . ALA B 1 42 ? -10.526 45.357 30.738 1.00 31.68 42 ALA B O 1
ATOM 1812 N N . LEU B 1 43 ? -11.876 46.378 32.225 1.00 31.72 43 LEU B N 1
ATOM 1813 C CA . LEU B 1 43 ? -11.020 46.079 33.356 1.00 32.41 43 LEU B CA 1
ATOM 1814 C C . LEU B 1 43 ? -11.367 44.777 34.019 1.00 33.15 43 LEU B C 1
ATOM 1815 O O . LEU B 1 43 ? -12.494 44.298 33.905 1.00 33.62 43 LEU B O 1
ATOM 1820 N N . ILE B 1 44 ? -10.385 44.225 34.728 1.00 34.12 44 ILE B N 1
ATOM 1821 C CA . ILE B 1 44 ? -10.516 42.956 35.437 1.00 34.89 44 ILE B CA 1
ATOM 1822 C C . ILE B 1 44 ? -10.366 43.150 36.946 1.00 35.34 44 ILE B C 1
ATOM 1823 O O . ILE B 1 44 ? -9.363 43.701 37.416 1.00 35.82 44 ILE B O 1
ATOM 1828 N N . MET B 1 45 ? -11.370 42.696 37.692 1.00 35.75 45 MET B N 1
ATOM 1829 C CA . MET B 1 45 ? -11.317 42.625 39.148 1.00 36.06 45 MET B CA 1
ATOM 1830 C C . MET B 1 45 ? -11.028 41.173 39.546 1.00 36.72 45 MET B C 1
ATOM 1831 O O . MET B 1 45 ? -11.817 40.274 39.272 1.00 36.44 45 MET B O 1
ATOM 1836 N N . ALA B 1 46 ? -9.875 40.953 40.169 1.00 37.44 46 ALA B N 1
ATOM 1837 C CA . ALA B 1 46 ? -9.432 39.620 40.544 1.00 37.77 46 ALA B CA 1
ATOM 1838 C C . ALA B 1 46 ? -9.850 39.293 41.973 1.00 38.43 46 ALA B C 1
ATOM 1839 O O . ALA B 1 46 ? -9.485 40.004 42.907 1.00 38.72 46 ALA B O 1
ATOM 1841 N N . ILE B 1 47 ? -10.622 38.222 42.134 1.00 38.98 47 ILE B N 1
ATOM 1842 C CA . ILE B 1 47 ? -11.058 37.766 43.448 1.00 39.44 47 ILE B CA 1
ATOM 1843 C C . ILE B 1 47 ? -9.917 37.054 44.177 1.00 40.29 47 ILE B C 1
ATOM 1844 O O . ILE B 1 47 ? -9.415 36.033 43.715 1.00 40.13 47 ILE B O 1
ATOM 1849 N N . VAL B 1 48 ? -9.516 37.593 45.322 1.00 41.37 48 VAL B N 1
ATOM 1850 C CA . VAL B 1 48 ? -8.512 36.946 46.155 1.00 42.49 48 VAL B CA 1
ATOM 1851 C C . VAL B 1 48 ? -9.045 36.746 47.571 1.00 43.32 48 VAL B C 1
ATOM 1852 O O . VAL B 1 48 ? -9.412 37.703 48.247 1.00 43.57 48 VAL B O 1
ATOM 1856 N N . ASN B 1 49 ? -9.082 35.489 48.003 1.00 44.37 49 ASN B N 1
ATOM 1857 C CA . ASN B 1 49 ? -9.497 35.132 49.357 1.00 45.24 49 ASN B CA 1
ATOM 1858 C C . ASN B 1 49 ? -8.331 34.663 50.224 1.00 45.66 49 ASN B C 1
ATOM 1859 O O . ASN B 1 49 ? -7.407 34.014 49.737 1.00 45.77 49 ASN B O 1
ATOM 1864 N N . ARG B 1 50 ? -8.382 35.002 51.509 1.00 46.29 50 ARG B N 1
ATOM 1865 C CA . ARG B 1 50 ? -7.486 34.420 52.513 1.00 46.72 50 ARG B CA 1
ATOM 1866 C C . ARG B 1 50 ? -7.943 32.991 52.836 1.00 47.09 50 ARG B C 1
ATOM 1867 O O . ARG B 1 50 ? -9.008 32.558 52.384 1.00 47.22 50 ARG B O 1
ATOM 1875 N N . THR B 1 51 ? -7.146 32.261 53.617 1.00 47.60 51 THR B N 1
ATOM 1876 C CA . THR B 1 51 ? -7.548 30.927 54.101 1.00 47.84 51 THR B CA 1
ATOM 1877 C C . THR B 1 51 ? -6.930 30.574 55.456 1.00 47.93 51 THR B C 1
ATOM 1878 O O . THR B 1 51 ? -7.377 29.642 56.136 1.00 48.12 51 THR B O 1
ATOM 1882 N N . ASP B 1 64 ? -2.174 32.072 52.964 1.00 36.41 64 ASP B N 1
ATOM 1883 C CA . ASP B 1 64 ? -1.255 33.158 53.305 1.00 36.21 64 ASP B CA 1
ATOM 1884 C C . ASP B 1 64 ? -0.235 33.389 52.197 1.00 35.75 64 ASP B C 1
ATOM 1885 O O . ASP B 1 64 ? -0.288 34.417 51.516 1.00 35.70 64 ASP B O 1
ATOM 1890 N N . ALA B 1 65 ? 0.699 32.446 52.039 1.00 35.02 65 ALA B N 1
ATOM 1891 C CA . ALA B 1 65 ? 1.586 32.427 50.879 1.00 34.47 65 ALA B CA 1
ATOM 1892 C C . ALA B 1 65 ? 0.747 32.264 49.612 1.00 34.23 65 ALA B C 1
ATOM 1893 O O . ALA B 1 65 ? 0.930 33.004 48.644 1.00 33.99 65 ALA B O 1
ATOM 1895 N N . ALA B 1 66 ? -0.183 31.305 49.644 1.00 33.86 66 ALA B N 1
ATOM 1896 C CA . ALA B 1 66 ? -1.144 31.085 48.564 1.00 33.51 66 ALA B CA 1
ATOM 1897 C C . ALA B 1 66 ? -1.912 32.363 48.218 1.00 33.32 66 ALA B C 1
ATOM 1898 O O . ALA B 1 66 ? -2.098 32.683 47.041 1.00 33.31 66 ALA B O 1
ATOM 1900 N N . ALA B 1 67 ? -2.339 33.098 49.242 1.00 32.97 67 ALA B N 1
ATOM 1901 C CA . ALA B 1 67 ? -3.034 34.368 49.031 1.00 32.69 67 ALA B CA 1
ATOM 1902 C C . ALA B 1 67 ? -2.110 35.412 48.413 1.00 32.49 67 ALA B C 1
ATOM 1903 O O . ALA B 1 67 ? -2.510 36.136 47.490 1.00 32.77 67 ALA B O 1
ATOM 1905 N N . ARG B 1 68 ? -0.884 35.494 48.934 1.00 32.09 68 ARG B N 1
ATOM 1906 C CA . ARG B 1 68 ? 0.147 36.366 48.384 1.00 31.74 68 ARG B CA 1
ATOM 1907 C C . ARG B 1 68 ? 0.382 36.034 46.918 1.00 31.93 68 ARG B C 1
ATOM 1908 O O . ARG B 1 68 ? 0.397 36.924 46.065 1.00 32.27 68 ARG B O 1
ATOM 1916 N N . ASP B 1 69 ? 0.540 34.743 46.634 1.00 31.86 69 ASP B N 1
ATOM 1917 C CA . ASP B 1 69 ? 0.773 34.267 45.289 1.00 31.90 69 ASP B CA 1
ATOM 1918 C C . ASP B 1 69 ? -0.407 34.585 44.389 1.00 32.15 69 ASP B C 1
ATOM 1919 O O . ASP B 1 69 ? -0.215 35.011 43.252 1.00 32.08 69 ASP B O 1
ATOM 1924 N N . ALA B 1 70 ? -1.620 34.385 44.909 1.00 32.76 70 ALA B N 1
ATOM 1925 C CA . ALA B 1 70 ? -2.856 34.700 44.182 1.00 33.18 70 ALA B CA 1
ATOM 1926 C C . ALA B 1 70 ? -2.828 36.133 43.687 1.00 33.63 70 ALA B C 1
ATOM 1927 O O . ALA B 1 70 ? -3.146 36.401 42.525 1.00 33.64 70 ALA B O 1
ATOM 1929 N N . VAL B 1 71 ? -2.421 37.046 44.567 1.00 34.35 71 VAL B N 1
ATOM 1930 C CA . VAL B 1 71 ? -2.282 38.450 44.195 1.00 34.93 71 VAL B CA 1
ATOM 1931 C C . VAL B 1 71 ? -1.203 38.599 43.130 1.00 35.64 71 VAL B C 1
ATOM 1932 O O . VAL B 1 71 ? -1.458 39.176 42.073 1.00 36.16 71 VAL B O 1
ATOM 1936 N N . HIS B 1 72 ? -0.017 38.058 43.390 1.00 36.26 72 HIS B N 1
ATOM 1937 C CA . HIS B 1 72 ? 1.089 38.203 42.453 1.00 37.15 72 HIS B CA 1
ATOM 1938 C C . HIS B 1 72 ? 0.703 37.746 41.054 1.00 38.17 72 HIS B C 1
ATOM 1939 O O . HIS B 1 72 ? 1.097 38.370 40.070 1.00 38.31 72 HIS B O 1
ATOM 1946 N N . ARG B 1 73 ? -0.066 36.661 40.978 1.00 39.10 73 ARG B N 1
ATOM 1947 C CA . ARG B 1 73 ? -0.479 36.092 39.705 1.00 40.53 73 ARG B CA 1
ATOM 1948 C C . ARG B 1 73 ? -1.476 37.016 39.002 1.00 40.29 73 ARG B C 1
ATOM 1949 O O . ARG B 1 73 ? -1.329 37.311 37.814 1.00 40.27 73 ARG B O 1
ATOM 1957 N N . ALA B 1 74 ? -2.475 37.489 39.743 1.00 40.24 74 ALA B N 1
ATOM 1958 C CA . ALA B 1 74 ? -3.491 38.376 39.180 1.00 40.31 74 ALA B CA 1
ATOM 1959 C C . ALA B 1 74 ? -2.890 39.667 38.626 1.00 40.47 74 ALA B C 1
ATOM 1960 O O . ALA B 1 74 ? -3.253 40.111 37.524 1.00 41.07 74 ALA B O 1
ATOM 1962 N N . VAL B 1 75 ? -1.974 40.267 39.380 1.00 39.89 75 VAL B N 1
ATOM 1963 C CA . VAL B 1 75 ? -1.273 41.454 38.910 1.00 39.60 75 VAL B CA 1
ATOM 1964 C C . VAL B 1 75 ? -0.497 41.140 37.634 1.00 39.63 75 VAL B C 1
ATOM 1965 O O . VAL B 1 75 ? -0.592 41.875 36.648 1.00 39.91 75 VAL B O 1
ATOM 1969 N N . ALA B 1 76 ? 0.261 40.042 37.668 1.00 39.49 76 ALA B N 1
ATOM 1970 C CA . ALA B 1 76 ? 1.085 39.588 36.548 1.00 39.17 76 ALA B CA 1
ATOM 1971 C C . ALA B 1 76 ? 0.261 39.372 35.279 1.00 39.58 76 ALA B C 1
ATOM 1972 O O . ALA B 1 76 ? 0.762 39.545 34.171 1.00 39.85 76 ALA B O 1
ATOM 1974 N N . ASP B 1 77 ? -0.998 38.984 35.453 1.00 39.74 77 ASP B N 1
ATOM 1975 C CA . ASP B 1 77 ? -1.867 38.667 34.340 1.00 40.11 77 ASP B CA 1
ATOM 1976 C C . ASP B 1 77 ? -2.754 39.852 33.990 1.00 40.71 77 ASP B C 1
ATOM 1977 O O . ASP B 1 77 ? -3.641 39.741 33.138 1.00 41.08 77 ASP B O 1
ATOM 1982 N N . GLY B 1 78 ? -2.524 40.977 34.667 1.00 40.89 78 GLY B N 1
ATOM 1983 C CA . GLY B 1 78 ? -3.149 42.246 34.305 1.00 40.84 78 GLY B CA 1
ATOM 1984 C C . GLY B 1 78 ? -4.450 42.587 35.001 1.00 40.95 78 GLY B C 1
ATOM 1985 O O . GLY B 1 78 ? -5.299 43.279 34.424 1.00 40.97 78 GLY B O 1
ATOM 1986 N N . ALA B 1 79 ? -4.618 42.109 36.233 1.00 40.91 79 ALA B N 1
ATOM 1987 C CA . ALA B 1 79 ? -5.779 42.493 37.041 1.00 40.72 79 ALA B CA 1
ATOM 1988 C C . ALA B 1 79 ? -5.726 43.990 37.320 1.00 40.80 79 ALA B C 1
ATOM 1989 O O . ALA B 1 79 ? -4.671 44.536 37.675 1.00 40.95 79 ALA B O 1
ATOM 1991 N N . ASP B 1 80 ? -6.860 44.655 37.148 1.00 40.53 80 ASP B N 1
ATOM 1992 C CA . ASP B 1 80 ? -6.918 46.092 37.351 1.00 40.38 80 ASP B CA 1
ATOM 1993 C C . ASP B 1 80 ? -7.323 46.390 38.779 1.00 40.25 80 ASP B C 1
ATOM 1994 O O . ASP B 1 80 ? -6.936 47.413 39.343 1.00 40.03 80 ASP B O 1
ATOM 1999 N N . VAL B 1 81 ? -8.105 45.474 39.348 1.00 39.93 81 VAL B N 1
ATOM 2000 C CA . VAL B 1 81 ? -8.518 45.541 40.732 1.00 39.72 81 VAL B CA 1
ATOM 2001 C C . VAL B 1 81 ? -8.231 44.192 41.376 1.00 39.67 81 VAL B C 1
ATOM 2002 O O . VAL B 1 81 ? -8.441 43.157 40.759 1.00 39.62 81 VAL B O 1
ATOM 2006 N N . ILE B 1 82 ? -7.717 44.215 42.601 1.00 39.64 82 ILE B N 1
ATOM 2007 C CA . ILE B 1 82 ? -7.650 43.025 43.424 1.00 39.72 82 ILE B CA 1
ATOM 2008 C C . ILE B 1 82 ? -8.759 43.160 44.450 1.00 40.26 82 ILE B C 1
ATOM 2009 O O . ILE B 1 82 ? -8.774 44.092 45.254 1.00 40.85 82 ILE B O 1
ATOM 2014 N N . ASP B 1 83 ? -9.697 42.228 44.405 1.00 40.69 83 ASP B N 1
ATOM 2015 C CA . ASP B 1 83 ? -10.851 42.245 45.284 1.00 41.03 83 ASP B CA 1
ATOM 2016 C C . ASP B 1 83 ? -10.611 41.270 46.433 1.00 41.22 83 ASP B C 1
ATOM 2017 O O . ASP B 1 83 ? -10.709 40.057 46.255 1.00 41.63 83 ASP B O 1
ATOM 2022 N N . VAL B 1 84 ? -10.288 41.815 47.606 1.00 41.30 84 VAL B N 1
ATOM 2023 C CA . VAL B 1 84 ? -9.897 41.017 48.765 1.00 41.27 84 VAL B CA 1
ATOM 2024 C C . VAL B 1 84 ? -11.115 40.584 49.577 1.00 41.55 84 VAL B C 1
ATOM 2025 O O . VAL B 1 84 ? -11.918 41.420 49.989 1.00 41.59 84 VAL B O 1
ATOM 2029 N N . GLY B 1 85 ? -11.243 39.277 49.799 1.00 41.83 85 GLY B N 1
ATOM 2030 C CA . GLY B 1 85 ? -12.350 38.712 50.584 1.00 42.33 85 GLY B CA 1
ATOM 2031 C C . GLY B 1 85 ? -11.897 37.740 51.663 1.00 42.73 85 GLY B C 1
ATOM 2032 O O . GLY B 1 85 ? -10.695 37.586 51.913 1.00 42.92 85 GLY B O 1
ATOM 2033 N N . GLY B 1 86 ? -12.856 37.074 52.301 1.00 42.93 86 GLY B N 1
ATOM 2034 C CA . GLY B 1 86 ? -12.552 36.149 53.394 1.00 43.16 86 GLY B CA 1
ATOM 2035 C C . GLY B 1 86 ? -13.192 34.780 53.232 1.00 43.31 86 GLY B C 1
ATOM 2036 O O . GLY B 1 86 ? -13.392 34.062 54.228 1.00 43.31 86 GLY B O 1
ATOM 2037 N N . VAL B 1 95 ? -18.871 35.213 60.469 1.00 44.64 95 VAL B N 1
ATOM 2038 C CA . VAL B 1 95 ? -18.339 34.544 61.670 1.00 44.65 95 VAL B CA 1
ATOM 2039 C C . VAL B 1 95 ? -18.100 35.537 62.820 1.00 44.64 95 VAL B C 1
ATOM 2040 O O . VAL B 1 95 ? -18.525 35.297 63.953 1.00 44.51 95 VAL B O 1
ATOM 2044 N N . ASP B 1 96 ? -17.428 36.646 62.505 1.00 44.67 96 ASP B N 1
ATOM 2045 C CA . ASP B 1 96 ? -17.149 37.729 63.453 1.00 44.57 96 ASP B CA 1
ATOM 2046 C C . ASP B 1 96 ? -16.985 39.050 62.698 1.00 44.53 96 ASP B C 1
ATOM 2047 O O . ASP B 1 96 ? -17.077 39.093 61.468 1.00 44.44 96 ASP B O 1
ATOM 2052 N N . VAL B 1 97 ? -16.746 40.121 63.449 1.00 44.48 97 VAL B N 1
ATOM 2053 C CA . VAL B 1 97 ? -16.364 41.407 62.877 1.00 44.43 97 VAL B CA 1
ATOM 2054 C C . VAL B 1 97 ? -14.937 41.711 63.316 1.00 44.46 97 VAL B C 1
ATOM 2055 O O . VAL B 1 97 ? -14.111 42.146 62.513 1.00 44.33 97 VAL B O 1
ATOM 2059 N N . ASP B 1 98 ? -14.666 41.460 64.598 1.00 44.56 98 ASP B N 1
ATOM 2060 C CA . ASP B 1 98 ? -13.359 41.700 65.207 1.00 44.64 98 ASP B CA 1
ATOM 2061 C C . ASP B 1 98 ? -12.289 40.864 64.519 1.00 44.68 98 ASP B C 1
ATOM 2062 O O . ASP B 1 98 ? -11.238 41.382 64.134 1.00 44.62 98 ASP B O 1
ATOM 2067 N N . THR B 1 99 ? -12.572 39.573 64.359 1.00 44.74 99 THR B N 1
ATOM 2068 C CA . THR B 1 99 ? -11.627 38.641 63.749 1.00 44.77 99 THR B CA 1
ATOM 2069 C C . THR B 1 99 ? -11.496 38.883 62.248 1.00 44.73 99 THR B C 1
ATOM 2070 O O . THR B 1 99 ? -10.399 38.776 61.695 1.00 44.88 99 THR B O 1
ATOM 2074 N N . GLU B 1 100 ? -12.610 39.219 61.598 1.00 44.63 100 GLU B N 1
ATOM 2075 C CA . GLU B 1 100 ? -12.611 39.508 60.161 1.00 44.47 100 GLU B CA 1
ATOM 2076 C C . GLU B 1 100 ? -11.703 40.688 59.818 1.00 44.23 100 GLU B C 1
ATOM 2077 O O . GLU B 1 100 ? -11.058 40.688 58.771 1.00 44.45 100 GLU B O 1
ATOM 2083 N N . ILE B 1 101 ? -11.669 41.689 60.697 1.00 44.00 101 ILE B N 1
ATOM 2084 C CA . ILE B 1 101 ? -10.750 42.822 60.573 1.00 43.76 101 ILE B CA 1
ATOM 2085 C C . ILE B 1 101 ? -9.306 42.335 60.662 1.00 43.62 101 ILE B C 1
ATOM 2086 O O . ILE B 1 101 ? -8.489 42.661 59.800 1.00 43.71 101 ILE B O 1
ATOM 2091 N N . THR B 1 102 ? -9.008 41.539 61.690 1.00 43.39 102 THR B N 1
ATOM 2092 C CA . THR B 1 102 ? -7.657 41.003 61.895 1.00 43.25 102 THR B CA 1
ATOM 2093 C C . THR B 1 102 ? -7.280 39.961 60.836 1.00 43.02 102 THR B C 1
ATOM 2094 O O . THR B 1 102 ? -6.208 39.363 60.902 1.00 43.10 102 THR B O 1
ATOM 2098 N N . ARG B 1 103 ? -8.169 39.748 59.868 1.00 42.73 103 ARG B N 1
ATOM 2099 C CA . ARG B 1 103 ? -7.866 38.911 58.710 1.00 42.42 103 ARG B CA 1
ATOM 2100 C C . ARG B 1 103 ? -7.632 39.736 57.446 1.00 41.87 103 ARG B C 1
ATOM 2101 O O . ARG B 1 103 ? -6.726 39.434 56.676 1.00 41.87 103 ARG B O 1
ATOM 2109 N N . LEU B 1 104 ? -8.434 40.779 57.242 1.00 41.25 104 LEU B N 1
ATOM 2110 C CA . LEU B 1 104 ? -8.332 41.600 56.027 1.00 40.81 104 LEU B CA 1
ATOM 2111 C C . LEU B 1 104 ? -7.249 42.667 56.096 1.00 40.21 104 LEU B C 1
ATOM 2112 O O . LEU B 1 104 ? -6.565 42.923 55.102 1.00 40.23 104 LEU B O 1
ATOM 2117 N N . VAL B 1 105 ? -7.113 43.294 57.263 1.00 39.49 105 VAL B N 1
ATOM 2118 C CA . VAL B 1 105 ? -6.229 44.455 57.429 1.00 38.93 105 VAL B CA 1
ATOM 2119 C C . VAL B 1 105 ? -4.753 44.156 57.110 1.00 38.48 105 VAL B C 1
ATOM 2120 O O . VAL B 1 105 ? -4.170 44.834 56.267 1.00 38.02 105 VAL B O 1
ATOM 2124 N N . PRO B 1 106 ? -4.155 43.131 57.755 1.00 38.34 106 PRO B N 1
ATOM 2125 C CA . PRO B 1 106 ? -2.753 42.859 57.440 1.00 38.22 106 PRO B CA 1
ATOM 2126 C C . PRO B 1 106 ? -2.563 42.516 55.961 1.00 38.19 106 PRO B C 1
ATOM 2127 O O . PRO B 1 106 ? -1.542 42.864 55.371 1.00 38.31 106 PRO B O 1
ATOM 2131 N N . PHE B 1 107 ? -3.557 41.859 55.370 1.00 37.95 107 PHE B N 1
ATOM 2132 C CA . PHE B 1 107 ? -3.482 41.453 53.981 1.00 37.47 107 PHE B CA 1
ATOM 2133 C C . PHE B 1 107 ? -3.559 42.647 53.030 1.00 37.42 107 PHE B C 1
ATOM 2134 O O . PHE B 1 107 ? -2.779 42.732 52.076 1.00 37.23 107 PHE B O 1
ATOM 2142 N N . ILE B 1 108 ? -4.499 43.558 53.289 1.00 37.26 108 ILE B N 1
ATOM 2143 C CA . ILE B 1 108 ? -4.575 44.816 52.539 1.00 37.25 108 ILE B CA 1
ATOM 2144 C C . ILE B 1 108 ? -3.303 45.629 52.768 1.00 37.25 108 ILE B C 1
ATOM 2145 O O . ILE B 1 108 ? -2.714 46.143 51.817 1.00 37.22 108 ILE B O 1
ATOM 2150 N N . GLU B 1 109 ? -2.874 45.716 54.029 1.00 37.32 109 GLU B N 1
ATOM 2151 C CA . GLU B 1 109 ? -1.621 46.383 54.381 1.00 37.43 109 GLU B CA 1
ATOM 2152 C C . GLU B 1 109 ? -0.458 45.842 53.569 1.00 37.24 109 GLU B C 1
ATOM 2153 O O . GLU B 1 109 ? 0.310 46.620 53.007 1.00 37.28 109 GLU B O 1
ATOM 2159 N N . TRP B 1 110 ? -0.343 44.513 53.505 1.00 37.12 110 TRP B N 1
ATOM 2160 C CA . TRP B 1 110 ? 0.706 43.864 52.729 1.00 37.01 110 TRP B CA 1
ATOM 2161 C C . TRP B 1 110 ? 0.556 44.169 51.244 1.00 37.42 110 TRP B C 1
ATOM 2162 O O . TRP B 1 110 ? 1.546 44.464 50.565 1.00 37.76 110 TRP B O 1
ATOM 2173 N N . LEU B 1 111 ? -0.679 44.089 50.752 1.00 37.54 111 LEU B N 1
ATOM 2174 C CA . LEU B 1 111 ? -0.962 44.252 49.333 1.00 37.65 111 LEU B CA 1
ATOM 2175 C C . LEU B 1 111 ? -0.557 45.646 48.886 1.00 37.66 111 LEU B C 1
ATOM 2176 O O . LEU B 1 111 ? 0.123 45.802 47.872 1.00 37.76 111 LEU B O 1
ATOM 2181 N N . ARG B 1 112 ? -0.950 46.648 49.669 1.00 37.82 112 ARG B N 1
ATOM 2182 C CA . ARG B 1 112 ? -0.613 48.043 49.398 1.00 37.84 112 ARG B CA 1
ATOM 2183 C C . ARG B 1 112 ? 0.904 48.240 49.417 1.00 38.17 112 ARG B C 1
ATOM 2184 O O . ARG B 1 112 ? 1.443 49.023 48.627 1.00 38.55 112 ARG B O 1
ATOM 2192 N N . GLY B 1 113 ? 1.580 47.519 50.314 1.00 38.07 113 GLY B N 1
ATOM 2193 C CA . GLY B 1 113 ? 3.032 47.578 50.438 1.00 37.60 113 GLY B CA 1
ATOM 2194 C C . GLY B 1 113 ? 3.723 47.062 49.194 1.00 37.70 113 GLY B C 1
ATOM 2195 O O . GLY B 1 113 ? 4.668 47.687 48.704 1.00 37.67 113 GLY B O 1
ATOM 2196 N N . ALA B 1 114 ? 3.235 45.929 48.682 1.00 37.50 114 ALA B N 1
ATOM 2197 C CA . ALA B 1 114 ? 3.843 45.234 47.545 1.00 37.29 114 ALA B CA 1
ATOM 2198 C C . ALA B 1 114 ? 3.525 45.937 46.235 1.00 37.55 114 ALA B C 1
ATOM 2199 O O . ALA B 1 114 ? 4.374 46.063 45.354 1.00 37.51 114 ALA B O 1
ATOM 2201 N N . TYR B 1 115 ? 2.287 46.401 46.122 1.00 37.74 115 TYR B N 1
ATOM 2202 C CA . TYR B 1 115 ? 1.814 47.031 44.914 1.00 37.81 115 TYR B CA 1
ATOM 2203 C C . TYR B 1 115 ? 1.194 48.380 45.231 1.00 38.13 115 TYR B C 1
ATOM 2204 O O . TYR B 1 115 ? -0.024 48.481 45.385 1.00 38.34 115 TYR B O 1
ATOM 2213 N N . PRO B 1 116 ? 2.032 49.427 45.323 1.00 38.38 116 PRO B N 1
ATOM 2214 C CA . PRO B 1 116 ? 1.570 50.749 45.753 1.00 38.75 116 PRO B CA 1
ATOM 2215 C C . PRO B 1 116 ? 0.517 51.350 44.827 1.00 39.26 116 PRO B C 1
ATOM 2216 O O . PRO B 1 116 ? -0.359 52.075 45.294 1.00 39.68 116 PRO B O 1
ATOM 2220 N N . ASP B 1 117 ? 0.596 51.044 43.535 1.00 39.55 117 ASP B N 1
ATOM 2221 C CA . ASP B 1 117 ? -0.292 51.645 42.545 1.00 39.96 117 ASP B CA 1
ATOM 2222 C C . ASP B 1 117 ? -1.460 50.740 42.154 1.00 40.18 117 ASP B C 1
ATOM 2223 O O . ASP B 1 117 ? -2.160 50.995 41.164 1.00 40.35 117 ASP B O 1
ATOM 2228 N N . GLN B 1 118 ? -1.670 49.682 42.930 1.00 40.24 118 GLN B N 1
ATOM 2229 C CA . GLN B 1 118 ? -2.698 48.704 42.600 1.00 40.37 118 GLN B CA 1
ATOM 2230 C C . GLN B 1 118 ? -4.020 49.156 43.167 1.00 40.13 118 GLN B C 1
ATOM 2231 O O . GLN B 1 118 ? -4.092 49.586 44.309 1.00 40.55 118 GLN B O 1
ATOM 2237 N N . LEU B 1 119 ? -5.073 49.064 42.375 1.00 39.64 119 LEU B N 1
ATOM 2238 C CA . LEU B 1 119 ? -6.374 49.417 42.892 1.00 39.39 119 LEU B CA 1
ATOM 2239 C C . LEU B 1 119 ? -6.901 48.234 43.693 1.00 38.87 119 LEU B C 1
ATOM 2240 O O . LEU B 1 119 ? -7.022 47.127 43.175 1.00 39.07 119 LEU B O 1
ATOM 2245 N N . ILE B 1 120 ? -7.163 48.471 44.973 1.00 38.28 120 ILE B N 1
ATOM 2246 C CA . ILE B 1 120 ? -7.613 47.425 45.879 1.00 37.89 120 ILE B CA 1
ATOM 2247 C C . ILE B 1 120 ? -9.072 47.641 46.238 1.00 37.83 120 ILE B C 1
ATOM 2248 O O . ILE B 1 120 ? -9.475 48.751 46.596 1.00 37.90 120 ILE B O 1
ATOM 2253 N N . SER B 1 121 ? -9.867 46.580 46.140 1.00 37.62 121 SER B N 1
ATOM 2254 C CA . SER B 1 121 ? -11.237 46.627 46.643 1.00 37.53 121 SER B CA 1
ATOM 2255 C C . SER B 1 121 ? -11.461 45.591 47.732 1.00 37.22 121 SER B C 1
ATOM 2256 O O . SER B 1 121 ? -10.799 44.543 47.765 1.00 37.57 121 SER B O 1
ATOM 2259 N N . VAL B 1 122 ? -12.382 45.894 48.633 1.00 36.52 122 VAL B N 1
ATOM 2260 C CA . VAL B 1 122 ? -12.700 44.980 49.715 1.00 35.93 122 VAL B CA 1
ATOM 2261 C C . VAL B 1 122 ? -14.098 44.392 49.517 1.00 35.81 122 VAL B C 1
ATOM 2262 O O . VAL B 1 122 ? -15.074 45.125 49.334 1.00 35.59 122 VAL B O 1
ATOM 2266 N N . ASP B 1 123 ? -14.164 43.061 49.518 1.00 35.86 123 ASP B N 1
ATOM 2267 C CA . ASP B 1 123 ? -15.429 42.327 49.460 1.00 36.14 123 ASP B CA 1
ATOM 2268 C C . ASP B 1 123 ? -16.075 42.191 50.854 1.00 35.87 123 ASP B C 1
ATOM 2269 O O . ASP B 1 123 ? -15.877 41.192 51.555 1.00 35.71 123 ASP B O 1
ATOM 2274 N N . THR B 1 124 ? -16.848 43.203 51.244 1.00 35.74 124 THR B N 1
ATOM 2275 C CA . THR B 1 124 ? -17.532 43.202 52.536 1.00 35.70 124 THR B CA 1
ATOM 2276 C C . THR B 1 124 ? -18.888 43.893 52.467 1.00 35.81 124 THR B C 1
ATOM 2277 O O . THR B 1 124 ? -19.085 44.819 51.682 1.00 35.97 124 THR B O 1
ATOM 2281 N N . TRP B 1 125 ? -19.817 43.436 53.297 1.00 35.91 125 TRP B N 1
ATOM 2282 C CA . TRP B 1 125 ? -21.130 44.058 53.397 1.00 35.97 125 TRP B CA 1
ATOM 2283 C C . TRP B 1 125 ? -21.271 44.864 54.687 1.00 35.89 125 TRP B C 1
ATOM 2284 O O . TRP B 1 125 ? -22.226 45.624 54.847 1.00 35.75 125 TRP B O 1
ATOM 2295 N N . ARG B 1 126 ? -20.300 44.702 55.587 1.00 35.96 126 ARG B N 1
ATOM 2296 C CA . ARG B 1 126 ? -20.301 45.356 56.902 1.00 35.96 126 ARG B CA 1
ATOM 2297 C C . ARG B 1 126 ? -19.490 46.651 56.907 1.00 35.88 126 ARG B C 1
ATOM 2298 O O . ARG B 1 126 ? -18.319 46.661 56.529 1.00 35.93 126 ARG B O 1
ATOM 2306 N N . ALA B 1 127 ? -20.123 47.735 57.348 1.00 35.96 127 ALA B N 1
ATOM 2307 C CA . ALA B 1 127 ? -19.510 49.068 57.371 1.00 36.10 127 ALA B CA 1
ATOM 2308 C C . ALA B 1 127 ? -18.258 49.163 58.254 1.00 36.17 127 ALA B C 1
ATOM 2309 O O . ALA B 1 127 ? -17.289 49.833 57.891 1.00 36.00 127 ALA B O 1
ATOM 2311 N N . GLN B 1 128 ? -18.294 48.502 59.410 1.00 36.34 128 GLN B N 1
ATOM 2312 C CA . GLN B 1 128 ? -17.149 48.450 60.318 1.00 36.63 128 GLN B CA 1
ATOM 2313 C C . GLN B 1 128 ? -15.944 47.806 59.624 1.00 36.62 128 GLN B C 1
ATOM 2314 O O . GLN B 1 128 ? -14.810 48.269 59.768 1.00 36.67 128 GLN B O 1
ATOM 2320 N N . VAL B 1 129 ? -16.209 46.747 58.860 1.00 36.61 129 VAL B N 1
ATOM 2321 C CA . VAL B 1 129 ? -15.170 46.018 58.136 1.00 36.51 129 VAL B CA 1
ATOM 2322 C C . VAL B 1 129 ? -14.585 46.874 57.012 1.00 36.54 129 VAL B C 1
ATOM 2323 O O . VAL B 1 129 ? -13.368 46.924 56.833 1.00 36.66 129 VAL B O 1
ATOM 2327 N N . ALA B 1 130 ? -15.457 47.553 56.274 1.00 36.51 130 ALA B N 1
ATOM 2328 C CA . ALA B 1 130 ? -15.039 48.451 55.203 1.00 36.65 130 ALA B CA 1
ATOM 2329 C C . ALA B 1 130 ? -14.217 49.621 55.723 1.00 36.72 130 ALA B C 1
ATOM 2330 O O . ALA B 1 130 ? -13.287 50.073 55.053 1.00 36.80 130 ALA B O 1
ATOM 2332 N N . LYS B 1 131 ? -14.567 50.099 56.917 1.00 36.87 131 LYS B N 1
ATOM 2333 C CA . LYS B 1 131 ? -13.876 51.215 57.556 1.00 37.08 131 LYS B CA 1
ATOM 2334 C C . LYS B 1 131 ? -12.378 50.936 57.697 1.00 37.21 131 LYS B C 1
ATOM 2335 O O . LYS B 1 131 ? -11.551 51.671 57.152 1.00 37.19 131 LYS B O 1
ATOM 2341 N N . ALA B 1 132 ? -12.039 49.858 58.402 1.00 37.38 132 ALA B N 1
ATOM 2342 C CA . ALA B 1 132 ? -10.644 49.498 58.645 1.00 37.59 132 ALA B CA 1
ATOM 2343 C C . ALA B 1 132 ? -9.918 49.110 57.363 1.00 37.87 132 ALA B C 1
ATOM 2344 O O . ALA B 1 132 ? -8.707 49.315 57.247 1.00 38.08 132 ALA B O 1
ATOM 2346 N N . ALA B 1 133 ? -10.661 48.553 56.408 1.00 38.01 133 ALA B N 1
ATOM 2347 C CA . ALA B 1 133 ? -10.092 48.108 55.140 1.00 38.14 133 ALA B CA 1
ATOM 2348 C C . ALA B 1 133 ? -9.654 49.291 54.283 1.00 38.26 133 ALA B C 1
ATOM 2349 O O . ALA B 1 133 ? -8.589 49.253 53.667 1.00 38.31 133 ALA B O 1
ATOM 2351 N N . CYS B 1 134 ? -10.477 50.337 54.254 1.00 38.28 134 CYS B N 1
ATOM 2352 C CA . CYS B 1 134 ? -10.122 51.582 53.582 1.00 38.40 134 CYS B CA 1
ATOM 2353 C C . CYS B 1 134 ? -8.913 52.236 54.242 1.00 38.38 134 CYS B C 1
ATOM 2354 O O . CYS B 1 134 ? -8.031 52.758 53.557 1.00 38.51 134 CYS B O 1
ATOM 2357 N N . ALA B 1 135 ? -8.881 52.194 55.571 1.00 38.28 135 ALA B N 1
ATOM 2358 C CA . ALA B 1 135 ? -7.765 52.724 56.342 1.00 38.33 135 ALA B CA 1
ATOM 2359 C C . ALA B 1 135 ? -6.496 51.950 56.030 1.00 38.32 135 ALA B C 1
ATOM 2360 O O . ALA B 1 135 ? -5.411 52.527 55.957 1.00 38.56 135 ALA B O 1
ATOM 2362 N N . ALA B 1 136 ? -6.645 50.642 55.835 1.00 38.08 136 ALA B N 1
ATOM 2363 C CA . ALA B 1 136 ? -5.525 49.774 55.516 1.00 37.92 136 ALA B CA 1
ATOM 2364 C C . ALA B 1 136 ? -4.959 50.056 54.123 1.00 37.98 136 ALA B C 1
ATOM 2365 O O . ALA B 1 136 ? -3.784 49.761 53.857 1.00 38.32 136 ALA B O 1
ATOM 2367 N N . GLY B 1 137 ? -5.791 50.622 53.247 1.00 37.72 137 GLY B N 1
ATOM 2368 C CA . GLY B 1 137 ? -5.370 51.012 51.904 1.00 37.47 137 GLY B CA 1
ATOM 2369 C C . GLY B 1 137 ? -6.349 50.719 50.774 1.00 37.45 137 GLY B C 1
ATOM 2370 O O . GLY B 1 137 ? -6.047 50.992 49.611 1.00 37.68 137 GLY B O 1
ATOM 2371 N N . ALA B 1 138 ? -7.519 50.165 51.096 1.00 37.11 138 ALA B N 1
ATOM 2372 C CA . ALA B 1 138 ? -8.517 49.844 50.070 1.00 36.54 138 ALA B CA 1
ATOM 2373 C C . ALA B 1 138 ? -9.064 51.114 49.428 1.00 36.42 138 ALA B C 1
ATOM 2374 O O . ALA B 1 138 ? -9.258 52.134 50.094 1.00 36.69 138 ALA B O 1
ATOM 2376 N N . ASP B 1 139 ? -9.303 51.044 48.126 1.00 36.15 139 ASP B N 1
ATOM 2377 C CA . ASP B 1 139 ? -9.714 52.204 47.351 1.00 35.83 139 ASP B CA 1
ATOM 2378 C C . ASP B 1 139 ? -11.192 52.132 47.004 1.00 35.36 139 ASP B C 1
ATOM 2379 O O . ASP B 1 139 ? -11.823 53.149 46.702 1.00 35.43 139 ASP B O 1
ATOM 2384 N N . LEU B 1 140 ? -11.737 50.924 47.059 1.00 34.79 140 LEU B N 1
ATOM 2385 C CA . LEU B 1 140 ? -13.069 50.651 46.556 1.00 34.11 140 LEU B CA 1
ATOM 2386 C C . LEU B 1 140 ? -13.762 49.678 47.489 1.00 34.02 140 LEU B C 1
ATOM 2387 O O . LEU B 1 140 ? -13.188 48.659 47.865 1.00 34.21 140 LEU B O 1
ATOM 2392 N N . ILE B 1 141 ? -14.992 49.990 47.876 1.00 33.82 141 ILE B N 1
ATOM 2393 C CA . ILE B 1 141 ? -15.784 49.031 48.631 1.00 33.58 141 ILE B CA 1
ATOM 2394 C C . ILE B 1 141 ? -16.672 48.246 47.674 1.00 33.61 141 ILE B C 1
ATOM 2395 O O . ILE B 1 141 ? -17.453 48.820 46.908 1.00 33.35 141 ILE B O 1
ATOM 2400 N N . ASN B 1 142 ? -16.517 46.929 47.708 1.00 33.68 142 ASN B N 1
ATOM 2401 C CA . ASN B 1 142 ? -17.341 46.045 46.915 1.00 33.92 142 ASN B CA 1
ATOM 2402 C C . ASN B 1 142 ? -18.394 45.391 47.797 1.00 34.52 142 ASN B C 1
ATOM 2403 O O . ASN B 1 142 ? -18.223 44.254 48.251 1.00 34.20 142 ASN B O 1
ATOM 2408 N N . ASP B 1 143 ? -19.475 46.136 48.046 1.00 35.22 143 ASP B N 1
ATOM 2409 C CA . ASP B 1 143 ? -20.609 45.635 48.810 1.00 36.09 143 ASP B CA 1
ATOM 2410 C C . ASP B 1 143 ? -21.316 44.551 48.010 1.00 36.55 143 ASP B C 1
ATOM 2411 O O . ASP B 1 143 ? -22.189 44.827 47.187 1.00 36.55 143 ASP B O 1
ATOM 2416 N N . THR B 1 144 ? -20.918 43.312 48.277 1.00 37.20 144 THR B N 1
ATOM 2417 C CA . THR B 1 144 ? -21.382 42.150 47.529 1.00 37.85 144 THR B CA 1
ATOM 2418 C C . THR B 1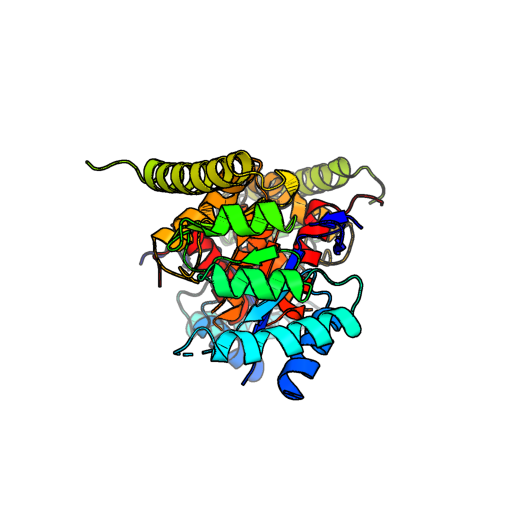 144 ? -22.853 41.772 47.814 1.00 38.34 144 THR B C 1
ATOM 2419 O O . THR B 1 144 ? -23.426 40.924 47.122 1.00 38.31 144 THR B O 1
ATOM 2423 N N . TRP B 1 145 ? -23.452 42.403 48.826 1.00 38.91 145 TRP B N 1
ATOM 2424 C CA . TRP B 1 145 ? -24.841 42.130 49.209 1.00 39.48 145 TRP B CA 1
ATOM 2425 C C . TRP B 1 145 ? -25.836 43.145 48.633 1.00 39.70 145 TRP B C 1
ATOM 2426 O O . TRP B 1 145 ? -26.920 42.768 48.184 1.00 39.73 145 TRP B O 1
ATOM 2437 N N . GLY B 1 146 ? -25.470 44.426 48.655 1.00 39.95 146 GLY B N 1
ATOM 2438 C CA . GLY B 1 146 ? -26.270 45.459 47.995 1.00 40.18 146 GLY B CA 1
ATOM 2439 C C . GLY B 1 146 ? -26.482 46.737 48.785 1.00 40.24 146 GLY B C 1
ATOM 2440 O O . GLY B 1 146 ? -26.645 47.813 48.206 1.00 40.38 146 GLY B O 1
ATOM 2441 N N . GLY B 1 147 ? -26.485 46.624 50.106 1.00 40.16 147 GLY B N 1
ATOM 2442 C CA . GLY B 1 147 ? -26.727 47.775 50.963 1.00 40.22 147 GLY B CA 1
ATOM 2443 C C . GLY B 1 147 ? -27.465 47.400 52.229 1.00 40.23 147 GLY B C 1
ATOM 2444 O O . GLY B 1 147 ? -28.259 48.186 52.745 1.00 40.42 147 GLY B O 1
ATOM 2445 N N . VAL B 1 148 ? -27.198 46.195 52.729 1.00 40.19 148 VAL B N 1
ATOM 2446 C CA . VAL B 1 148 ? -27.765 45.722 53.988 1.00 40.31 148 VAL B CA 1
ATOM 2447 C C . VAL B 1 148 ? -27.362 46.654 55.134 1.00 40.31 148 VAL B C 1
ATOM 2448 O O . VAL B 1 148 ? -28.110 46.827 56.099 1.00 40.39 148 VAL B O 1
ATOM 2452 N N . ASP B 1 149 ? -26.183 47.258 55.009 1.00 40.29 149 ASP B N 1
ATOM 2453 C CA . ASP B 1 149 ? -25.716 48.250 55.964 1.00 40.42 149 ASP B CA 1
ATOM 2454 C C . ASP B 1 149 ? -25.911 49.653 55.384 1.00 40.48 149 ASP B C 1
ATOM 2455 O O . ASP B 1 149 ? -25.198 50.044 54.463 1.00 40.40 149 ASP B O 1
ATOM 2460 N N . PRO B 1 150 ? -26.885 50.415 55.922 1.00 40.72 150 PRO B N 1
ATOM 2461 C CA . PRO B 1 150 ? -27.149 51.777 55.436 1.00 40.79 150 PRO B CA 1
ATOM 2462 C C . PRO B 1 150 ? -25.977 52.744 55.663 1.00 40.88 150 PRO B C 1
ATOM 2463 O O . PRO B 1 150 ? -25.868 53.755 54.968 1.00 41.01 150 PRO B O 1
ATOM 2467 N N . ALA B 1 151 ? -25.109 52.421 56.620 1.00 40.89 151 ALA B N 1
ATOM 2468 C CA . ALA B 1 151 ? -23.949 53.250 56.942 1.00 40.85 151 ALA B CA 1
ATOM 2469 C C . ALA B 1 151 ? -22.829 53.153 55.901 1.00 40.89 151 ALA B C 1
ATOM 2470 O O . ALA B 1 151 ? -21.890 53.951 55.927 1.00 41.14 151 ALA B O 1
ATOM 2472 N N . MET B 1 152 ? -22.932 52.182 54.993 1.00 40.64 152 MET B N 1
ATOM 2473 C CA . MET B 1 152 ? -21.869 51.897 54.024 1.00 40.33 152 MET B CA 1
ATOM 2474 C C . MET B 1 152 ? -21.462 53.077 53.117 1.00 40.37 152 MET B C 1
ATOM 2475 O O . MET B 1 152 ? -20.269 53.354 52.991 1.00 40.53 152 MET B O 1
ATOM 2480 N N . PRO B 1 153 ? -22.433 53.768 52.476 1.00 40.36 153 PRO B N 1
ATOM 2481 C CA . PRO B 1 153 ? -22.026 54.910 51.649 1.00 40.22 153 PRO B CA 1
ATOM 2482 C C . PRO B 1 153 ? -21.304 55.995 52.452 1.00 40.04 153 PRO B C 1
ATOM 2483 O O . PRO B 1 153 ? -20.359 56.600 51.945 1.00 39.86 153 PRO B O 1
ATOM 2487 N N . GLU B 1 154 ? -21.747 56.226 53.689 1.00 40.02 154 GLU B N 1
ATOM 2488 C CA . GLU B 1 154 ? -21.073 57.156 54.599 1.00 40.07 154 GLU B CA 1
ATOM 2489 C C . GLU B 1 154 ? -19.587 56.825 54.723 1.00 39.82 154 GLU B C 1
ATOM 2490 O O . GLU B 1 154 ? -18.743 57.718 54.650 1.00 39.90 154 GLU B O 1
ATOM 2496 N N . VAL B 1 155 ? -19.280 55.540 54.890 1.00 39.52 155 VAL B N 1
ATOM 2497 C CA . VAL B 1 155 ? -17.902 55.074 55.047 1.00 39.18 155 VAL B CA 1
ATOM 2498 C C . VAL B 1 155 ? -17.052 55.412 53.819 1.00 39.19 155 VAL B C 1
ATOM 2499 O O . VAL B 1 155 ? -15.967 55.981 53.949 1.00 39.36 155 VAL B O 1
ATOM 2503 N N . ALA B 1 156 ? -17.554 55.067 52.634 1.00 38.96 156 ALA B N 1
ATOM 2504 C CA . ALA B 1 156 ? -16.872 55.376 51.378 1.00 38.83 156 ALA B CA 1
ATOM 2505 C C . ALA B 1 156 ? -16.595 56.866 51.241 1.00 38.83 156 ALA B C 1
ATOM 2506 O O . ALA B 1 156 ? -15.514 57.263 50.810 1.00 38.90 156 ALA B O 1
ATOM 2508 N N . ALA B 1 157 ? -17.581 57.676 51.622 1.00 38.80 157 ALA B N 1
ATOM 2509 C CA . ALA B 1 157 ? -17.499 59.128 51.531 1.00 38.86 157 ALA B CA 1
ATOM 2510 C C . ALA B 1 157 ? -16.367 59.689 52.393 1.00 38.96 157 ALA B C 1
ATOM 2511 O O . ALA B 1 157 ? -15.538 60.460 51.910 1.00 38.97 157 ALA B O 1
ATOM 2513 N N . GLU B 1 158 ? -16.339 59.285 53.662 1.00 39.04 158 GLU B N 1
ATOM 2514 C CA . GLU B 1 158 ? -15.336 59.732 54.630 1.00 39.35 158 GLU B CA 1
ATOM 2515 C C . GLU B 1 158 ? -13.899 59.397 54.205 1.00 39.09 158 GLU B C 1
ATOM 2516 O O . GLU B 1 158 ? -12.995 60.227 54.321 1.00 39.06 158 GLU B O 1
ATOM 2522 N N . PHE B 1 159 ? -13.698 58.182 53.702 1.00 39.00 159 PHE B N 1
ATOM 2523 C CA . PHE B 1 159 ? -12.369 57.725 53.310 1.00 38.75 159 PHE B CA 1
ATOM 2524 C C . PHE B 1 159 ? -11.998 58.078 51.872 1.00 38.62 159 PHE B C 1
ATOM 2525 O O . PHE B 1 159 ? -10.873 57.821 51.442 1.00 38.64 159 PHE B O 1
ATOM 2533 N N . GLY B 1 160 ? -12.933 58.676 51.138 1.00 38.32 160 GLY B N 1
ATOM 2534 C CA . GLY B 1 160 ? -12.705 58.990 49.734 1.00 38.24 160 GLY B CA 1
ATOM 2535 C C . GLY B 1 160 ? -12.526 57.716 48.928 1.00 38.27 160 GLY B C 1
ATOM 2536 O O . GLY B 1 160 ? -11.693 57.646 48.025 1.00 38.23 160 GLY B O 1
ATOM 2537 N N . ALA B 1 161 ? -13.309 56.701 49.278 1.00 38.18 161 ALA B N 1
ATOM 2538 C CA . ALA B 1 161 ? -13.288 55.428 48.585 1.00 38.34 161 ALA B CA 1
ATOM 2539 C C . ALA B 1 161 ? -14.486 55.303 47.658 1.00 38.35 161 ALA B C 1
ATOM 2540 O O . ALA B 1 161 ? -15.548 55.872 47.914 1.00 38.76 161 ALA B O 1
ATOM 2542 N N . GLY B 1 162 ? -14.303 54.565 46.574 1.00 38.44 162 GLY B N 1
ATOM 2543 C CA . GLY B 1 162 ? -15.396 54.240 45.674 1.00 38.72 162 GLY B CA 1
ATOM 2544 C C . GLY B 1 162 ? -16.306 53.173 46.253 1.00 38.84 162 GLY B C 1
ATOM 2545 O O . GLY B 1 162 ? -15.971 52.521 47.252 1.00 38.92 162 GLY B O 1
ATOM 2546 N N . LEU B 1 163 ? -17.460 52.993 45.624 1.00 38.76 163 LEU B N 1
ATOM 2547 C CA . LEU B 1 163 ? -18.422 52.006 46.083 1.00 38.95 163 LEU B CA 1
ATOM 2548 C C . LEU B 1 163 ? -19.057 51.270 44.913 1.00 39.12 163 LEU B C 1
ATOM 2549 O O . LEU B 1 163 ? -19.367 51.867 43.882 1.00 38.97 163 LEU B O 1
ATOM 2554 N N . VAL B 1 164 ? -19.232 49.965 45.080 1.00 39.47 164 VAL B N 1
ATOM 2555 C CA . VAL B 1 164 ? -19.979 49.170 44.123 1.00 40.01 164 VAL B CA 1
ATOM 2556 C C . VAL B 1 164 ? -21.432 49.114 44.582 1.00 40.29 164 VAL B C 1
ATOM 2557 O O . VAL B 1 164 ? -21.730 48.671 45.695 1.00 40.53 164 VAL B O 1
ATOM 2561 N N . CYS B 1 165 ? -22.331 49.593 43.734 1.00 40.58 165 CYS B N 1
ATOM 2562 C CA . CYS B 1 165 ? -23.756 49.472 44.001 1.00 40.95 165 CYS B CA 1
ATOM 2563 C C . CYS B 1 165 ? -24.282 48.254 43.272 1.00 40.91 165 CYS B C 1
ATOM 2564 O O . CYS B 1 165 ? -24.401 48.252 42.045 1.00 41.08 165 CYS B O 1
ATOM 2567 N N . ALA B 1 166 ? -24.576 47.211 44.037 1.00 40.93 166 ALA B N 1
ATOM 2568 C CA . ALA B 1 166 ? -25.007 45.947 43.465 1.00 40.99 166 ALA B CA 1
ATOM 2569 C C . ALA B 1 166 ? -26.512 45.724 43.605 1.00 41.07 166 ALA B C 1
ATOM 2570 O O . ALA B 1 166 ? -27.159 46.271 44.502 1.00 40.95 166 ALA B O 1
ATOM 2572 N N . HIS B 1 167 ? -27.053 44.920 42.696 1.00 41.32 167 HIS B N 1
ATOM 2573 C CA . HIS B 1 167 ? -28.436 44.477 42.763 1.00 41.61 167 HIS B CA 1
ATOM 2574 C C . HIS B 1 167 ? -28.483 43.047 43.284 1.00 41.72 167 HIS B C 1
ATOM 2575 O O . HIS B 1 167 ? -27.902 42.134 42.690 1.00 41.68 167 HIS B O 1
ATOM 2582 N N . THR B 1 168 ? -29.184 42.873 44.401 1.00 41.99 168 THR B N 1
ATOM 2583 C CA . THR B 1 168 ? -29.314 41.583 45.076 1.00 42.02 168 THR B CA 1
ATOM 2584 C C . THR B 1 168 ? -30.109 40.580 44.235 1.00 41.92 168 THR B C 1
ATOM 2585 O O . THR B 1 168 ? -29.554 39.902 43.372 1.00 41.75 168 THR B O 1
ATOM 2589 N N . TYR B 1 182 ? -50.103 44.139 37.855 1.00 41.40 182 TYR B N 1
ATOM 2590 C CA . TYR B 1 182 ? -49.152 43.091 37.501 1.00 41.35 182 TYR B CA 1
ATOM 2591 C C . TYR B 1 182 ? -49.722 42.117 36.462 1.00 41.36 182 TYR B C 1
ATOM 2592 O O . TYR B 1 182 ? -50.911 41.792 36.500 1.00 41.30 182 TYR B O 1
ATOM 2601 N N . GLY B 1 183 ? -48.880 41.646 35.541 1.00 41.35 183 GLY B N 1
ATOM 2602 C CA . GLY B 1 183 ? -47.442 41.918 35.554 1.00 41.36 183 GLY B CA 1
ATOM 2603 C C . GLY B 1 183 ? -46.952 42.940 34.548 1.00 41.37 183 GLY B C 1
ATOM 2604 O O . GLY B 1 183 ? -47.734 43.528 33.802 1.00 41.40 183 GLY B O 1
ATOM 2605 N N . THR B 1 184 ? -45.641 43.152 34.543 1.00 41.41 184 THR B N 1
ATOM 2606 C CA . THR B 1 184 ? -45.005 44.065 33.601 1.00 41.44 184 THR B CA 1
ATOM 2607 C C . THR B 1 184 ? -44.114 43.292 32.630 1.00 41.49 184 THR B C 1
ATOM 2608 O O . THR B 1 184 ? -43.516 42.271 32.993 1.00 41.47 184 THR B O 1
ATOM 2612 N N . THR B 1 185 ? -44.032 43.799 31.400 1.00 41.40 185 THR B N 1
ATOM 2613 C CA . THR B 1 185 ? -43.266 43.179 30.315 1.00 41.21 185 THR B CA 1
ATOM 2614 C C . THR B 1 185 ? -41.811 42.842 30.673 1.00 40.95 185 THR B C 1
ATOM 2615 O O . THR B 1 185 ? -41.245 43.384 31.622 1.00 40.89 185 THR B O 1
ATOM 2619 N N . THR B 1 186 ? -41.231 41.935 29.890 1.00 40.64 186 THR B N 1
ATOM 2620 C CA . THR B 1 186 ? -39.825 41.537 29.997 1.00 40.26 186 THR B CA 1
ATOM 2621 C C . THR B 1 186 ? -38.866 42.728 29.888 1.00 39.96 186 THR B C 1
ATOM 2622 O O . THR B 1 186 ? -37.743 42.678 30.388 1.00 39.81 186 THR B O 1
ATOM 2626 N N . ARG B 1 187 ? -39.320 43.791 29.231 1.00 39.76 187 ARG B N 1
ATOM 2627 C CA . ARG B 1 187 ? -38.594 45.058 29.193 1.00 39.66 187 ARG B CA 1
ATOM 2628 C C . ARG B 1 187 ? -38.595 45.725 30.576 1.00 39.19 187 ARG B C 1
ATOM 2629 O O . ARG B 1 187 ? -37.573 46.253 31.017 1.00 39.25 187 ARG B O 1
ATOM 2637 N N . GLY B 1 188 ? -39.743 45.681 31.249 1.00 38.67 188 GLY B N 1
ATOM 2638 C CA . GLY B 1 188 ? -39.910 46.263 32.582 1.00 37.96 188 GLY B CA 1
ATOM 2639 C C . GLY B 1 188 ? -39.013 45.660 33.648 1.00 37.53 188 GLY B C 1
ATOM 2640 O O . GLY B 1 188 ? -38.585 46.357 34.568 1.00 37.49 188 GLY B O 1
ATOM 2641 N N . VAL B 1 189 ? -38.727 44.366 33.522 1.00 37.02 189 VAL B N 1
ATOM 2642 C CA . VAL B 1 189 ? -37.840 43.668 34.450 1.00 36.52 189 VAL B CA 1
ATOM 2643 C C . VAL B 1 189 ? -36.460 44.320 34.440 1.00 36.33 189 VAL B C 1
ATOM 2644 O O . VAL B 1 189 ? -35.846 44.514 35.492 1.00 36.21 189 VAL B O 1
ATOM 2648 N N . VAL B 1 190 ? -35.994 44.669 33.243 1.00 36.20 190 VAL B N 1
ATOM 2649 C CA . VAL B 1 190 ? -34.715 45.353 33.058 1.00 35.96 190 VAL B CA 1
ATOM 2650 C C . VAL B 1 190 ? -34.781 46.755 33.653 1.00 35.96 190 VAL B C 1
ATOM 2651 O O . VAL B 1 190 ? -33.890 47.158 34.393 1.00 35.97 190 VAL B O 1
ATOM 2655 N N . ASP B 1 191 ? -35.849 47.484 33.338 1.00 36.13 191 ASP B N 1
ATOM 2656 C CA . ASP B 1 191 ? -36.033 48.846 33.844 1.00 36.25 191 ASP B CA 1
ATOM 2657 C C . ASP B 1 191 ? -36.188 48.895 35.365 1.00 36.19 191 ASP B C 1
ATOM 2658 O O . ASP B 1 191 ? -35.779 49.864 36.001 1.00 36.28 191 ASP B O 1
ATOM 2663 N N . ALA B 1 192 ? -36.760 47.837 35.935 1.00 36.15 192 ALA B N 1
ATOM 2664 C CA . ALA B 1 192 ? -36.879 47.692 37.384 1.00 36.11 192 ALA B CA 1
ATOM 2665 C C . ALA B 1 192 ? -35.516 47.541 38.044 1.00 36.23 192 ALA B C 1
ATOM 2666 O O . ALA B 1 192 ? -35.298 48.053 39.140 1.00 36.21 192 ALA B O 1
ATOM 2668 N N . VAL B 1 193 ? -34.607 46.831 37.377 1.00 36.44 193 VAL B N 1
ATOM 2669 C CA . VAL B 1 193 ? -33.237 46.674 37.866 1.00 36.60 193 VAL B CA 1
ATOM 2670 C C . VAL B 1 193 ? -32.489 47.990 37.707 1.00 36.84 193 VAL B C 1
ATOM 2671 O O . VAL B 1 193 ? -31.979 48.532 38.686 1.00 36.92 193 VAL B O 1
ATOM 2675 N N . ILE B 1 194 ? -32.446 48.500 36.475 1.00 37.25 194 ILE B N 1
ATOM 2676 C CA . ILE B 1 194 ? -31.815 49.787 36.158 1.00 37.62 194 ILE B CA 1
ATOM 2677 C C . ILE B 1 194 ? -32.213 50.872 37.160 1.00 38.13 194 ILE B C 1
ATOM 2678 O O . ILE B 1 194 ? -31.373 51.646 37.621 1.00 38.15 194 ILE B O 1
ATOM 2683 N N . SER B 1 195 ? -33.496 50.907 37.506 1.00 38.64 195 SER B N 1
ATOM 2684 C CA . SER B 1 195 ? -34.000 51.886 38.458 1.00 39.05 195 SER B CA 1
ATOM 2685 C C . SER B 1 195 ? -33.378 51.690 39.838 1.00 39.23 195 SER B C 1
ATOM 2686 O O . SER B 1 195 ? -32.892 52.647 40.436 1.00 39.61 195 SER B O 1
ATOM 2689 N N . GLN B 1 196 ? -33.365 50.452 40.324 1.00 39.40 196 GLN B N 1
ATOM 2690 C CA . GLN B 1 196 ? -32.899 50.164 41.685 1.00 39.65 196 GLN B CA 1
ATOM 2691 C C . GLN B 1 196 ? -31.400 50.359 41.886 1.00 39.78 196 GLN B C 1
ATOM 2692 O O . GLN B 1 196 ? -30.980 50.828 42.940 1.00 40.08 196 GLN B O 1
ATOM 2698 N N . VAL B 1 197 ? -30.595 50.017 40.885 1.00 39.85 197 VAL B N 1
ATOM 2699 C CA . VAL B 1 197 ? -29.151 50.258 40.978 1.00 39.98 197 VAL B CA 1
ATOM 2700 C C . VAL B 1 197 ? -28.821 51.729 40.750 1.00 39.99 197 VAL B C 1
ATOM 2701 O O . VAL B 1 197 ? -27.865 52.258 41.318 1.00 39.96 197 VAL B O 1
ATOM 2705 N N . THR B 1 198 ? -29.630 52.380 39.923 1.00 40.00 198 THR B N 1
ATOM 2706 C CA . THR B 1 198 ? -29.400 53.764 39.549 1.00 40.15 198 THR B CA 1
ATOM 2707 C C . THR B 1 198 ? -29.678 54.676 40.749 1.00 39.75 198 THR B C 1
ATOM 2708 O O . THR B 1 198 ? -29.001 55.687 40.943 1.00 39.59 198 THR B O 1
ATOM 2712 N N . ALA B 1 199 ? -30.662 54.281 41.557 1.00 39.46 199 ALA B N 1
ATOM 2713 C CA . ALA B 1 199 ? -31.009 54.966 42.797 1.00 39.01 199 ALA B CA 1
ATOM 2714 C C . ALA B 1 199 ? -29.932 54.719 43.852 1.00 38.80 199 ALA B C 1
ATOM 2715 O O . ALA B 1 199 ? -29.533 55.633 44.575 1.00 38.72 199 ALA B O 1
ATOM 2717 N N . ALA B 1 200 ? -29.466 53.476 43.926 1.00 38.69 200 ALA B N 1
ATOM 2718 C CA . ALA B 1 200 ? -28.363 53.100 44.804 1.00 38.62 200 ALA B CA 1
ATOM 2719 C C . ALA B 1 200 ? -27.115 53.943 44.523 1.00 38.48 200 ALA B C 1
ATOM 2720 O O . ALA B 1 200 ? -26.455 54.408 45.452 1.00 38.59 200 ALA B O 1
ATOM 2722 N N . ALA B 1 201 ? -26.815 54.144 43.241 1.00 38.27 201 ALA B N 1
ATOM 2723 C CA . ALA B 1 201 ? -25.716 55.003 42.807 1.00 38.19 201 ALA B CA 1
ATOM 2724 C C . ALA B 1 201 ? -25.908 56.464 43.221 1.00 38.29 201 ALA B C 1
ATOM 2725 O O . ALA B 1 201 ? -24.986 57.089 43.746 1.00 38.32 201 ALA B O 1
ATOM 2727 N N . GLU B 1 202 ? -27.103 57.003 42.991 1.00 38.47 202 GLU B N 1
ATOM 2728 C CA . GLU B 1 202 ? -27.392 58.390 43.342 1.00 38.62 202 GLU B CA 1
ATOM 2729 C C . GLU B 1 202 ? -27.372 58.606 44.855 1.00 38.64 202 GLU B C 1
ATOM 2730 O O . GLU B 1 202 ? -26.898 59.644 45.333 1.00 38.54 202 GLU B O 1
ATOM 2736 N N . ARG B 1 203 ? -27.880 57.622 45.599 1.00 38.67 203 ARG B N 1
ATOM 2737 C CA . ARG B 1 203 ? -27.895 57.677 47.063 1.00 38.68 203 ARG B CA 1
ATOM 2738 C C . ARG B 1 203 ? -26.484 57.651 47.632 1.00 38.43 203 ARG B C 1
ATOM 2739 O O . ARG B 1 203 ? -26.219 58.255 48.670 1.00 38.57 203 ARG B O 1
ATOM 2747 N N . ALA B 1 204 ? -25.580 56.964 46.944 1.00 37.99 204 ALA B N 1
ATOM 2748 C CA . ALA B 1 204 ? -24.176 56.979 47.328 1.00 37.86 204 ALA B CA 1
ATOM 2749 C C . ALA B 1 204 ? -23.543 58.339 47.043 1.00 37.74 204 ALA B C 1
ATOM 2750 O O . ALA B 1 204 ? -22.869 58.910 47.917 1.00 38.02 204 ALA B O 1
ATOM 2752 N N . VAL B 1 205 ? -23.777 58.867 45.838 1.00 37.37 205 VAL B N 1
ATOM 2753 C CA . VAL B 1 205 ? -23.194 60.152 45.439 1.00 37.05 205 VAL B CA 1
ATOM 2754 C C . VAL B 1 205 ? -23.637 61.287 46.358 1.00 37.06 205 VAL B C 1
ATOM 2755 O O . VAL B 1 205 ? -22.814 62.118 46.757 1.00 37.20 205 VAL B O 1
ATOM 2759 N N . ALA B 1 206 ? -24.926 61.296 46.707 1.00 36.99 206 ALA B N 1
ATOM 2760 C CA . ALA B 1 206 ? -25.500 62.312 47.601 1.00 36.79 206 ALA B CA 1
ATOM 2761 C C . ALA B 1 206 ? -24.979 62.182 49.042 1.00 36.76 206 ALA B C 1
ATOM 2762 O O . ALA B 1 206 ? -24.985 63.160 49.811 1.00 36.92 206 ALA B O 1
ATOM 2764 N N . ALA B 1 207 ? -24.529 60.971 49.399 1.00 36.67 207 ALA B N 1
ATOM 2765 C CA . ALA B 1 207 ? -23.904 60.715 50.708 1.00 36.63 207 ALA B CA 1
ATOM 2766 C C . ALA B 1 207 ? -22.466 61.280 50.785 1.00 36.56 207 ALA B C 1
ATOM 2767 O O . ALA B 1 207 ? -21.897 61.436 51.886 1.00 36.62 207 ALA B O 1
ATOM 2769 N N . GLY B 1 208 ? -21.878 61.575 49.624 1.00 36.44 208 GLY B N 1
ATOM 2770 C CA . GLY B 1 208 ? -20.527 62.157 49.567 1.00 36.25 208 GLY B CA 1
ATOM 2771 C C . GLY B 1 208 ? -19.490 61.250 48.923 1.00 36.25 208 GLY B C 1
ATOM 2772 O O . GLY B 1 208 ? -18.283 61.428 49.117 1.00 36.33 208 GLY B O 1
ATOM 2773 N N . VAL B 1 209 ? -19.958 60.260 48.170 1.00 35.99 209 VAL B N 1
ATOM 2774 C CA . VAL B 1 209 ? -19.066 59.395 47.412 1.00 35.61 209 VAL B CA 1
ATOM 2775 C C . VAL B 1 209 ? -18.848 60.048 46.054 1.00 35.58 209 VAL B C 1
ATOM 2776 O O . VAL B 1 209 ? -19.811 60.423 45.386 1.00 35.61 209 VAL B O 1
ATOM 2780 N N . ALA B 1 210 ? -17.587 60.209 45.661 1.00 35.53 210 ALA B N 1
ATOM 2781 C CA . ALA B 1 210 ? -17.259 60.821 44.377 1.00 35.73 210 ALA B CA 1
ATOM 2782 C C . ALA B 1 210 ? -17.976 60.081 43.249 1.00 36.16 210 ALA B C 1
ATOM 2783 O O . ALA B 1 210 ? -17.973 58.840 43.199 1.00 36.11 210 ALA B O 1
ATOM 2785 N N . ARG B 1 211 ? -18.606 60.844 42.359 1.00 36.48 211 ARG B N 1
ATOM 2786 C CA . ARG B 1 211 ? -19.405 60.265 41.279 1.00 36.83 211 ARG B CA 1
ATOM 2787 C C . ARG B 1 211 ? -18.621 59.237 40.453 1.00 37.01 211 ARG B C 1
ATOM 2788 O O . ARG B 1 211 ? -19.131 58.151 40.162 1.00 37.20 211 ARG B O 1
ATOM 2796 N N . GLU B 1 212 ? -17.382 59.580 40.100 1.00 37.09 212 GLU B N 1
ATOM 2797 C CA . GLU B 1 212 ? -16.567 58.754 39.208 1.00 37.22 212 GLU B CA 1
ATOM 2798 C C . GLU B 1 212 ? -16.082 57.455 39.845 1.00 37.18 212 GLU B C 1
ATOM 2799 O O . GLU B 1 212 ? -15.686 56.528 39.138 1.00 37.67 212 GLU B O 1
ATOM 2805 N N . LYS B 1 213 ? -16.125 57.382 41.170 1.00 37.00 213 LYS B N 1
ATOM 2806 C CA . LYS B 1 213 ? -15.658 56.197 41.885 1.00 36.69 213 LYS B CA 1
ATOM 2807 C C . LYS B 1 213 ? -16.794 55.203 42.140 1.00 36.67 213 LYS B C 1
ATOM 2808 O O . LYS B 1 213 ? -16.584 54.162 42.764 1.00 36.79 213 LYS B O 1
ATOM 2814 N N . VAL B 1 214 ? -17.993 55.522 41.658 1.00 36.50 214 VAL B N 1
ATOM 2815 C CA . VAL B 1 214 ? -19.137 54.623 41.810 1.00 36.47 214 VAL B CA 1
ATOM 2816 C C . VAL B 1 214 ? -19.279 53.707 40.596 1.00 36.46 214 VAL B C 1
ATOM 2817 O O . VAL B 1 214 ? -19.337 54.178 39.464 1.00 36.44 214 VAL B O 1
ATOM 2821 N N . LEU B 1 215 ? -19.332 52.402 40.849 1.00 36.34 215 LEU B N 1
ATOM 2822 C CA . LEU B 1 215 ? -19.603 51.407 39.817 1.00 36.36 215 LEU B CA 1
ATOM 2823 C C . LEU B 1 215 ? -20.937 50.723 40.120 1.00 36.13 215 LEU B C 1
ATOM 2824 O O . LEU B 1 215 ? -21.341 50.631 41.284 1.00 36.06 215 LEU B O 1
ATOM 2829 N N . ILE B 1 216 ? -21.630 50.258 39.085 1.00 35.84 216 ILE B N 1
ATOM 2830 C CA . ILE B 1 216 ? -22.884 49.536 39.299 1.00 35.67 216 ILE B CA 1
ATOM 2831 C C . ILE B 1 216 ? -22.775 48.076 38.889 1.00 35.97 216 ILE B C 1
ATOM 2832 O O . ILE B 1 216 ? -22.206 47.746 37.850 1.00 35.86 216 ILE B O 1
ATOM 2837 N N . ASP B 1 217 ? -23.320 47.209 39.731 1.00 36.43 217 ASP B N 1
ATOM 2838 C CA . ASP B 1 217 ? -23.265 45.771 39.516 1.00 36.96 217 ASP B CA 1
ATOM 2839 C C . ASP B 1 217 ? -24.688 45.203 39.497 1.00 37.22 217 ASP B C 1
ATOM 2840 O O . ASP B 1 217 ? -25.171 44.687 40.504 1.00 37.10 217 ASP B O 1
ATOM 2845 N N . PRO B 1 218 ? -25.356 45.294 38.336 1.00 37.70 218 PRO B N 1
ATOM 2846 C CA . PRO B 1 218 ? -26.774 44.992 38.183 1.00 38.19 218 PRO B CA 1
ATOM 2847 C C . PRO B 1 218 ? -27.129 43.510 38.236 1.00 38.78 218 PRO B C 1
ATOM 2848 O O . PRO B 1 218 ? -28.268 43.176 38.550 1.00 38.81 218 PRO B O 1
ATOM 2852 N N . ALA B 1 219 ? -26.180 42.631 37.931 1.00 39.69 219 ALA B N 1
ATOM 2853 C CA . ALA B 1 219 ? -26.490 41.206 37.835 1.00 40.62 219 ALA B CA 1
ATOM 2854 C C . ALA B 1 219 ? -25.697 40.331 38.803 1.00 41.34 219 ALA B C 1
ATOM 2855 O O . ALA B 1 219 ? -25.361 39.189 38.474 1.00 41.50 219 ALA B O 1
ATOM 2857 N N . HIS B 1 220 ? -25.437 40.844 40.005 1.00 42.31 220 HIS B N 1
ATOM 2858 C CA . HIS B 1 220 ? -24.578 40.139 40.968 1.00 43.52 220 HIS B CA 1
ATOM 2859 C C . HIS B 1 220 ? -25.071 38.748 41.393 1.00 43.89 220 HIS B C 1
ATOM 2860 O O . HIS B 1 220 ? -26.278 38.524 41.554 1.00 44.05 220 HIS B O 1
ATOM 2867 N N . ASP B 1 221 ? -24.112 37.831 41.566 1.00 44.33 221 ASP B N 1
ATOM 2868 C CA . ASP B 1 221 ? -24.335 36.457 42.072 1.00 44.61 221 ASP B CA 1
ATOM 2869 C C . ASP B 1 221 ? -25.222 35.564 41.204 1.00 44.80 221 ASP B C 1
ATOM 2870 O O . ASP B 1 221 ? -25.216 34.339 41.372 1.00 44.84 221 ASP B O 1
ATOM 2872 N N . PHE B 1 222 ? -25.974 36.175 40.287 1.00 45.04 222 PHE B N 1
ATOM 2873 C CA . PHE B 1 222 ? -26.908 35.454 39.417 1.00 45.26 222 PHE B CA 1
ATOM 2874 C C . PHE B 1 222 ? -26.238 34.297 38.675 1.00 45.23 222 PHE B C 1
ATOM 2875 O O . PHE B 1 222 ? -26.827 33.224 38.519 1.00 45.30 222 PHE B O 1
ATOM 2883 N N . GLY B 1 223 ? -25.003 34.524 38.230 1.00 45.13 223 GLY B N 1
ATOM 2884 C CA . GLY B 1 223 ? -24.215 33.488 37.573 1.00 45.00 223 GLY B CA 1
ATOM 2885 C C . GLY B 1 223 ? -24.665 33.189 36.156 1.00 44.89 223 GLY B C 1
ATOM 2886 O O . GLY B 1 223 ? -25.436 33.946 35.556 1.00 44.97 223 GLY B O 1
ATOM 2887 N N . LYS B 1 224 ? -24.188 32.064 35.632 1.00 44.61 224 LYS B N 1
ATOM 2888 C CA . LYS B 1 224 ? -24.361 31.709 34.227 1.00 44.30 224 LYS B CA 1
ATOM 2889 C C . LYS B 1 224 ? -25.814 31.762 33.714 1.00 44.01 224 LYS B C 1
ATOM 2890 O O . LYS B 1 224 ? -26.162 32.650 32.930 1.00 44.00 224 LYS B O 1
ATOM 2892 N N . ASN B 1 225 ? -26.653 30.832 34.176 1.00 43.55 225 ASN B N 1
ATOM 2893 C CA . ASN B 1 225 ? -27.940 30.561 33.530 1.00 42.85 225 ASN B CA 1
ATOM 2894 C C . ASN B 1 225 ? -29.186 30.534 34.432 1.00 42.18 225 ASN B C 1
ATOM 2895 O O . ASN B 1 225 ? -29.688 29.461 34.793 1.00 42.21 225 ASN B O 1
ATOM 2900 N N . THR B 1 226 ? -29.676 31.717 34.789 1.00 41.18 226 THR B N 1
ATOM 2901 C CA . THR B 1 226 ? -31.030 31.879 35.326 1.00 40.29 226 THR B CA 1
ATOM 2902 C C . THR B 1 226 ? -31.709 32.895 34.425 1.00 39.78 226 THR B C 1
ATOM 2903 O O . THR B 1 226 ? -31.023 33.719 33.812 1.00 39.53 226 THR B O 1
ATOM 2907 N N . PHE B 1 227 ? -33.037 32.854 34.328 1.00 39.06 227 PHE B N 1
ATOM 2908 C CA . PHE B 1 227 ? -33.713 33.770 33.408 1.00 38.42 227 PHE B CA 1
ATOM 2909 C C . PHE B 1 227 ? -33.330 35.232 33.630 1.00 38.04 227 PHE B C 1
ATOM 2910 O O . PHE B 1 227 ? -32.958 35.918 32.681 1.00 37.58 227 PHE B O 1
ATOM 2918 N N . HIS B 1 228 ? -33.415 35.693 34.879 1.00 38.01 228 HIS B N 1
ATOM 2919 C CA . HIS B 1 228 ? -33.050 37.065 35.232 1.00 37.93 228 HIS B CA 1
ATOM 2920 C C . HIS B 1 228 ? -31.635 37.380 34.797 1.00 37.34 228 HIS B C 1
ATOM 2921 O O . HIS B 1 228 ? -31.389 38.427 34.213 1.00 37.51 228 HIS B O 1
ATOM 2928 N N . GLY B 1 229 ? -30.712 36.464 35.074 1.00 36.80 229 GLY B N 1
ATOM 2929 C CA . GLY B 1 229 ? -29.316 36.619 34.673 1.00 36.19 229 GLY B CA 1
ATOM 2930 C C . GLY B 1 229 ? -29.154 36.880 33.192 1.00 35.78 229 GLY B C 1
ATOM 2931 O O . GLY B 1 229 ? -28.695 37.952 32.787 1.00 36.18 229 GLY B O 1
ATOM 2932 N N . LEU B 1 230 ? -29.548 35.901 32.384 1.00 35.32 230 LEU B N 1
ATOM 2933 C CA . LEU B 1 230 ? -29.478 36.003 30.929 1.00 34.83 230 LEU B CA 1
ATOM 2934 C C . LEU B 1 230 ? -30.143 37.261 30.365 1.00 35.10 230 LEU B C 1
ATOM 2935 O O . LEU B 1 230 ? -29.599 37.879 29.449 1.00 34.98 230 LEU B O 1
ATOM 2940 N N . LEU B 1 231 ? -31.308 37.631 30.898 1.00 35.44 231 LEU B N 1
ATOM 2941 C CA . LEU B 1 231 ? -31.987 38.853 30.471 1.00 36.41 231 LEU B CA 1
ATOM 2942 C C . LEU B 1 231 ? -31.097 40.054 30.665 1.00 37.04 231 LEU B C 1
ATOM 2943 O O . LEU B 1 231 ? -30.852 40.810 29.728 1.00 37.83 231 LEU B O 1
ATOM 2948 N N . LEU B 1 232 ? -30.612 40.232 31.887 1.00 37.18 232 LEU B N 1
ATOM 2949 C CA . LEU B 1 232 ? -29.774 41.362 32.179 1.00 37.66 232 LEU B CA 1
ATOM 2950 C C . LEU B 1 232 ? -28.554 41.342 31.277 1.00 38.09 232 LEU B C 1
ATOM 2951 O O . LEU B 1 232 ? -28.125 42.391 30.791 1.00 38.77 232 LEU B O 1
ATOM 2956 N N . LEU B 1 233 ? -28.017 40.149 31.031 1.00 38.20 233 LEU B N 1
ATOM 2957 C CA . LEU B 1 233 ? -26.920 39.983 30.081 1.00 38.43 233 LEU B CA 1
ATOM 2958 C C . LEU B 1 233 ? -27.299 40.495 28.699 1.00 38.50 233 LEU B C 1
ATOM 2959 O O . LEU B 1 233 ? -26.528 41.219 28.066 1.00 38.67 233 LEU B O 1
ATOM 2964 N N . ARG B 1 234 ? -28.486 40.111 28.234 1.00 38.31 234 ARG B N 1
ATOM 2965 C CA . ARG B 1 234 ? -28.983 40.553 26.937 1.00 38.04 234 ARG B CA 1
ATOM 2966 C C . ARG B 1 234 ? -29.040 42.078 26.892 1.00 37.95 234 ARG B C 1
ATOM 2967 O O . ARG B 1 234 ? -28.887 42.677 25.829 1.00 37.74 234 ARG B O 1
ATOM 2975 N N . HIS B 1 235 ? -29.244 42.691 28.055 1.00 37.89 235 HIS B N 1
ATOM 2976 C CA . HIS B 1 235 ? -29.521 44.118 28.123 1.00 38.32 235 HIS B CA 1
ATOM 2977 C C . HIS B 1 235 ? -28.393 44.960 28.709 1.00 38.41 235 HIS B C 1
ATOM 2978 O O . HIS B 1 235 ? -28.611 46.133 29.047 1.00 38.61 235 HIS B O 1
ATOM 2985 N N . VAL B 1 236 ? -27.191 44.379 28.784 1.00 38.02 236 VAL B N 1
ATOM 2986 C CA . VAL B 1 236 ? -26.008 45.089 29.267 1.00 37.72 236 VAL B CA 1
ATOM 2987 C C . VAL B 1 236 ? -25.933 46.495 28.688 1.00 37.39 236 VAL B C 1
ATOM 2988 O O . VAL B 1 236 ? -25.846 47.447 29.444 1.00 37.72 236 VAL B O 1
ATOM 2992 N N . ALA B 1 237 ? -26.003 46.624 27.360 1.00 37.11 237 ALA B N 1
ATOM 2993 C CA . ALA B 1 237 ? -26.045 47.930 26.673 1.00 36.60 237 ALA B CA 1
ATOM 2994 C C . ALA B 1 237 ? -26.942 48.939 27.375 1.00 36.66 237 ALA B C 1
ATOM 2995 O O . ALA B 1 237 ? -26.551 50.096 27.561 1.00 36.10 237 ALA B O 1
ATOM 2997 N N . ASP B 1 238 ? -28.140 48.496 27.763 1.00 36.85 238 ASP B N 1
ATOM 2998 C CA . ASP B 1 238 ? -29.065 49.351 28.508 1.00 37.14 238 ASP B CA 1
ATOM 2999 C C . ASP B 1 238 ? -28.467 49.754 29.863 1.00 37.31 238 ASP B C 1
ATOM 3000 O O . ASP B 1 238 ? -28.503 50.929 30.231 1.00 37.22 238 ASP B O 1
ATOM 3005 N N . LEU B 1 239 ? -27.891 48.788 30.580 1.00 37.50 239 LEU B N 1
ATOM 3006 C CA . LEU B 1 239 ? -27.185 49.086 31.823 1.00 37.77 239 LEU B CA 1
ATOM 3007 C C . LEU B 1 239 ? -26.062 50.100 31.589 1.00 37.81 239 LEU B C 1
ATOM 3008 O O . LEU B 1 239 ? -25.932 51.067 32.339 1.00 37.82 239 LEU B O 1
ATOM 3013 N N . VAL B 1 240 ? -25.261 49.868 30.548 1.00 37.68 240 VAL B N 1
ATOM 3014 C CA . VAL B 1 240 ? -24.130 50.735 30.204 1.00 37.55 240 VAL B CA 1
ATOM 3015 C C . VAL B 1 240 ? -24.601 52.148 29.873 1.00 37.71 240 VAL B C 1
ATOM 3016 O O . VAL B 1 240 ? -24.004 53.122 30.312 1.00 37.56 240 VAL B O 1
ATOM 3020 N N . MET B 1 241 ? -25.696 52.234 29.121 1.00 38.13 241 MET B N 1
ATOM 3021 C CA . MET B 1 241 ? -26.288 53.497 28.708 1.00 38.40 241 MET B CA 1
ATOM 3022 C C . MET B 1 241 ? -26.772 54.385 29.863 1.00 38.22 241 MET B C 1
ATOM 3023 O O . MET B 1 241 ? -27.057 55.568 29.650 1.00 38.02 241 MET B O 1
ATOM 3028 N N . THR B 1 242 ? -26.864 53.826 31.072 1.00 38.00 242 THR B N 1
ATOM 3029 C CA . THR B 1 242 ? -27.190 54.619 32.266 1.00 37.82 242 THR B CA 1
ATOM 3030 C C . THR B 1 242 ? -26.087 55.629 32.570 1.00 37.65 242 THR B C 1
ATOM 3031 O O . THR B 1 242 ? -26.336 56.653 33.213 1.00 37.66 242 THR B O 1
ATOM 3035 N N . GLY B 1 243 ? -24.875 55.334 32.104 1.00 37.32 243 GLY B N 1
ATOM 3036 C CA . GLY B 1 243 ? -23.743 56.239 32.257 1.00 37.16 243 GLY B CA 1
ATOM 3037 C C . GLY B 1 243 ? -22.813 55.881 33.400 1.00 37.08 243 GLY B C 1
ATOM 3038 O O . GLY B 1 243 ? -21.731 56.455 33.520 1.00 37.05 243 GLY B O 1
ATOM 3039 N N . TRP B 1 244 ? -23.244 54.944 34.243 1.00 37.07 244 TRP B N 1
ATOM 3040 C CA . TRP B 1 244 ? -22.417 54.412 35.318 1.00 37.02 244 TRP B CA 1
ATOM 3041 C C . TRP B 1 244 ? -21.564 53.263 34.797 1.00 37.21 244 TRP B C 1
ATOM 3042 O O . TRP B 1 244 ? -22.031 52.462 33.975 1.00 37.40 244 TRP B O 1
ATOM 3053 N N . PRO B 1 245 ? -20.306 53.166 35.269 1.00 37.23 245 PRO B N 1
ATOM 3054 C CA . PRO B 1 245 ? -19.485 52.018 34.870 1.00 37.25 245 PRO B CA 1
ATOM 3055 C C . PRO B 1 245 ? -20.177 50.735 35.311 1.00 37.23 245 PRO B C 1
ATOM 3056 O O . PRO B 1 245 ? -20.697 50.660 36.423 1.00 37.66 245 PRO B O 1
ATOM 3060 N N . VAL B 1 246 ? -20.211 49.742 34.442 1.00 37.21 246 VAL B N 1
ATOM 3061 C CA . VAL B 1 246 ? -20.904 48.506 34.767 1.00 37.14 246 VAL B CA 1
ATOM 3062 C C . VAL B 1 246 ? -19.905 47.409 35.130 1.00 37.25 246 VAL B C 1
ATOM 3063 O O . VAL B 1 246 ? -18.925 47.162 34.406 1.00 37.04 246 VAL B O 1
ATOM 3067 N N . LEU B 1 247 ? -20.162 46.788 36.281 1.00 37.19 247 LEU B N 1
ATOM 3068 C CA . LEU B 1 247 ? -19.403 45.650 36.755 1.00 37.06 247 LEU B CA 1
ATOM 3069 C C . LEU B 1 247 ? -20.195 44.381 36.495 1.00 37.26 247 LEU B C 1
ATOM 3070 O O . LEU B 1 247 ? -21.377 44.294 36.826 1.00 37.40 247 LEU B O 1
ATOM 3075 N N . MET B 1 248 ? -19.537 43.395 35.902 1.00 37.58 248 MET B N 1
ATOM 3076 C CA . MET B 1 248 ? -20.151 42.098 35.705 1.00 37.97 248 MET B CA 1
ATOM 3077 C C . MET B 1 248 ? -19.511 41.050 36.601 1.00 38.14 248 MET B C 1
ATOM 3078 O O . MET B 1 248 ? -18.296 41.045 36.803 1.00 37.88 248 MET B O 1
ATOM 3083 N N . ALA B 1 249 ? -20.356 40.175 37.141 1.00 38.78 249 ALA B N 1
ATOM 3084 C CA . ALA B 1 249 ? -19.933 39.018 37.922 1.00 39.31 249 ALA B CA 1
ATOM 3085 C C . ALA B 1 249 ? -20.428 37.741 37.232 1.00 39.77 249 ALA B C 1
ATOM 3086 O O . ALA B 1 249 ? -21.357 37.076 37.711 1.00 40.03 249 ALA B O 1
ATOM 3088 N N . LEU B 1 250 ? -19.799 37.413 36.102 1.00 40.02 250 LEU B N 1
ATOM 3089 C CA . LEU B 1 250 ? -20.234 36.305 35.235 1.00 40.35 250 LEU B CA 1
ATOM 3090 C C . LEU B 1 250 ? -19.741 34.926 35.667 1.00 40.48 250 LEU B C 1
ATOM 3091 O O . LEU B 1 250 ? -20.213 33.910 35.151 1.00 40.40 250 LEU B O 1
ATOM 3096 N N . SER B 1 251 ? -18.805 34.900 36.613 1.00 40.73 251 SER B N 1
ATOM 3097 C CA . SER B 1 251 ? -18.073 33.683 36.987 1.00 41.12 251 SER B CA 1
ATOM 3098 C C . SER B 1 251 ? -18.941 32.507 37.486 1.00 41.32 251 SER B C 1
ATOM 3099 O O . SER B 1 251 ? -20.124 32.679 37.801 1.00 41.51 251 SER B O 1
ATOM 3102 N N . ASN B 1 252 ? -18.328 31.321 37.548 1.00 41.55 252 ASN B N 1
ATOM 3103 C CA . ASN B 1 252 ? -18.987 30.061 37.938 1.00 41.66 252 ASN B CA 1
ATOM 3104 C C . ASN B 1 252 ? -20.273 29.753 37.169 1.00 41.66 252 ASN B C 1
ATOM 3105 O O . ASN B 1 252 ? -20.546 28.597 36.841 1.00 41.67 252 ASN B O 1
ATOM 3110 N N . GLU B 1 266 ? -15.651 23.465 30.473 1.00 49.84 266 GLU B N 1
ATOM 3111 C CA . GLU B 1 266 ? -16.972 23.299 29.864 1.00 49.90 266 GLU B CA 1
ATOM 3112 C C . GLU B 1 266 ? -17.955 24.389 30.312 1.00 49.77 266 GLU B C 1
ATOM 3113 O O . GLU B 1 266 ? -18.791 24.851 29.524 1.00 49.99 266 GLU B O 1
ATOM 3119 N N . ARG B 1 267 ? -17.848 24.803 31.572 1.00 49.30 267 ARG B N 1
ATOM 3120 C CA . ARG B 1 267 ? -18.623 25.931 32.070 1.00 48.72 267 ARG B CA 1
ATOM 3121 C C . ARG B 1 267 ? -18.022 27.219 31.525 1.00 48.13 267 ARG B C 1
ATOM 3122 O O . ARG B 1 267 ? -18.735 28.201 31.289 1.00 48.24 267 ARG B O 1
ATOM 3130 N N . LEU B 1 268 ? -16.705 27.198 31.317 1.00 47.20 268 LEU B N 1
ATOM 3131 C CA . LEU B 1 268 ? -15.939 28.406 30.995 1.00 46.19 268 LEU B CA 1
ATOM 3132 C C . LEU B 1 268 ? -16.221 28.972 29.610 1.00 44.97 268 LEU B C 1
ATOM 3133 O O . LEU B 1 268 ? -16.107 30.174 29.398 1.00 44.69 268 LEU B O 1
ATOM 3138 N N . GLU B 1 269 ? -16.580 28.101 28.672 1.00 43.82 269 GLU B N 1
ATOM 3139 C CA . GLU B 1 269 ? -16.975 28.535 27.340 1.00 42.50 269 GLU B CA 1
ATOM 3140 C C . GLU B 1 269 ? -18.110 29.553 27.416 1.00 41.31 269 GLU B C 1
ATOM 3141 O O . GLU B 1 269 ? -17.985 30.658 26.901 1.00 41.02 269 GLU B O 1
ATOM 3147 N N . GLY B 1 270 ? -19.194 29.180 28.091 1.00 40.16 270 GLY B N 1
ATOM 3148 C CA . GLY B 1 270 ? -20.343 30.057 28.283 1.00 39.10 270 GLY B CA 1
ATOM 3149 C C . GLY B 1 270 ? -20.025 31.329 29.044 1.00 38.57 270 GLY B C 1
ATOM 3150 O O . GLY B 1 270 ? -20.568 32.391 28.745 1.00 38.14 270 GLY B O 1
ATOM 3151 N N . THR B 1 271 ? -19.141 31.216 30.031 1.00 38.27 271 THR B N 1
ATOM 3152 C CA . THR B 1 271 ? -18.690 32.368 30.804 1.00 37.89 271 THR B CA 1
ATOM 3153 C C . THR B 1 271 ? -17.904 33.322 29.914 1.00 38.04 271 THR B C 1
ATOM 3154 O O . THR B 1 271 ? -18.077 34.538 29.997 1.00 37.98 271 THR B O 1
ATOM 3158 N N . LEU B 1 272 ? -17.053 32.775 29.054 1.00 38.29 272 LEU B N 1
ATOM 3159 C CA . LEU B 1 272 ? -16.268 33.627 28.168 1.00 38.90 272 LEU B CA 1
ATOM 3160 C C . LEU B 1 272 ? -17.153 34.273 27.103 1.00 38.90 272 LEU B C 1
ATOM 3161 O O . LEU B 1 272 ? -16.986 35.458 26.792 1.00 39.53 272 LEU B O 1
ATOM 3166 N N . ALA B 1 273 ? -18.116 33.510 26.588 1.00 38.39 273 ALA B N 1
ATOM 3167 C CA . ALA B 1 273 ? -19.061 34.030 25.618 1.00 38.25 273 ALA B CA 1
ATOM 3168 C C . ALA B 1 273 ? -19.810 35.224 26.197 1.00 38.39 273 ALA B C 1
ATOM 3169 O O . ALA B 1 273 ? -19.897 36.271 25.556 1.00 38.39 273 ALA B O 1
ATOM 3171 N N . ALA B 1 274 ? -20.332 35.062 27.413 1.00 38.46 274 ALA B N 1
ATOM 3172 C CA . ALA B 1 274 ? -21.048 36.124 28.117 1.00 38.34 274 ALA B CA 1
ATOM 3173 C C . ALA B 1 274 ? -20.123 37.312 28.383 1.00 38.62 274 ALA B C 1
ATOM 3174 O O . ALA B 1 274 ? -20.539 38.474 28.291 1.00 38.76 274 ALA B O 1
ATOM 3176 N N . THR B 1 275 ? -18.866 37.019 28.701 1.00 38.48 275 THR B N 1
ATOM 3177 C CA . THR B 1 275 ? -17.902 38.069 28.973 1.00 38.31 275 THR B CA 1
ATOM 3178 C C . THR B 1 275 ? -17.755 38.899 27.711 1.00 38.45 275 THR B C 1
ATOM 3179 O O . THR B 1 275 ? -17.916 40.125 27.750 1.00 38.36 275 THR B O 1
ATOM 3183 N N . ALA B 1 276 ? -17.498 38.210 26.597 1.00 38.36 276 ALA B N 1
ATOM 3184 C CA . ALA B 1 276 ? -17.302 38.835 25.295 1.00 38.18 276 ALA B CA 1
ATOM 3185 C C . ALA B 1 276 ? -18.450 39.773 24.972 1.00 38.37 276 ALA B C 1
ATOM 3186 O O . ALA B 1 276 ? -18.244 40.963 24.733 1.00 38.65 276 ALA B O 1
ATOM 3188 N N . LEU B 1 277 ? -19.665 39.233 25.009 1.00 38.40 277 LEU B N 1
ATOM 3189 C CA . LEU B 1 277 ? -20.872 39.998 24.757 1.00 38.03 277 LEU B CA 1
ATOM 3190 C C . LEU B 1 277 ? -20.993 41.203 25.685 1.00 38.05 277 LEU B C 1
ATOM 3191 O O . LEU B 1 277 ? -21.232 42.317 25.234 1.00 38.19 277 LEU B O 1
ATOM 3196 N N . ALA B 1 278 ? -20.801 40.979 26.979 1.00 37.97 278 ALA B N 1
ATOM 3197 C CA . ALA B 1 278 ? -20.924 42.046 27.955 1.00 37.86 278 ALA B CA 1
ATOM 3198 C C . ALA B 1 278 ? -19.897 43.146 27.666 1.00 38.23 278 ALA B C 1
ATOM 3199 O O . ALA B 1 278 ? -20.234 44.339 27.676 1.00 38.44 278 ALA B O 1
ATOM 3201 N N . ALA B 1 279 ? -18.652 42.737 27.398 1.00 37.95 279 ALA B N 1
ATOM 3202 C CA . ALA B 1 279 ? -17.591 43.670 27.049 1.00 37.51 279 ALA B CA 1
ATOM 3203 C C . ALA B 1 279 ? -17.910 44.442 25.766 1.00 37.51 279 ALA B C 1
ATOM 3204 O O . ALA B 1 279 ? -17.568 45.613 25.650 1.00 37.57 279 ALA B O 1
ATOM 3206 N N . ALA B 1 280 ? -18.567 43.792 24.809 1.00 37.20 280 ALA B N 1
ATOM 3207 C CA . ALA B 1 280 ? -18.868 44.438 23.534 1.00 36.94 280 ALA B CA 1
ATOM 3208 C C . ALA B 1 280 ? -19.982 45.464 23.684 1.00 36.86 280 ALA B C 1
ATOM 3209 O O . ALA B 1 280 ? -20.097 46.384 22.880 1.00 36.98 280 ALA B O 1
ATOM 3211 N N . ALA B 1 281 ? -20.795 45.306 24.721 1.00 36.51 281 ALA B N 1
ATOM 3212 C CA . ALA B 1 281 ? -21.889 46.226 24.963 1.00 36.45 281 ALA B CA 1
ATOM 3213 C C . ALA B 1 281 ? -21.466 47.404 25.855 1.00 36.60 281 ALA B C 1
ATOM 3214 O O . ALA B 1 281 ? -22.263 48.325 26.090 1.00 36.72 281 ALA B O 1
ATOM 3216 N N . GLY B 1 282 ? -20.230 47.370 26.354 1.00 36.36 282 GLY B N 1
ATOM 3217 C CA . GLY B 1 282 ? -19.653 48.516 27.053 1.00 36.53 282 GLY B CA 1
ATOM 3218 C C . GLY B 1 282 ? -19.479 48.377 28.554 1.00 36.72 282 GLY B C 1
ATOM 3219 O O . GLY B 1 282 ? -19.245 49.367 29.254 1.00 36.72 282 GLY B O 1
ATOM 3220 N N . ALA B 1 283 ? -19.602 47.155 29.056 1.00 36.97 283 ALA B N 1
ATOM 3221 C CA . ALA B 1 283 ? -19.317 46.874 30.464 1.00 37.24 283 ALA B CA 1
ATOM 3222 C C . ALA B 1 283 ? -17.890 47.328 30.792 1.00 37.25 283 ALA B C 1
ATOM 3223 O O . ALA B 1 283 ? -16.974 47.111 29.997 1.00 37.79 283 ALA B O 1
ATOM 3225 N N . ARG B 1 284 ? -17.685 47.960 31.941 1.00 37.17 284 ARG B N 1
ATOM 3226 C CA . ARG B 1 284 ? -16.358 48.494 32.240 1.00 37.23 284 ARG B CA 1
ATOM 3227 C C . ARG B 1 284 ? -15.441 47.489 32.956 1.00 37.55 284 ARG B C 1
ATOM 3228 O O . ARG B 1 284 ? -14.223 47.473 32.727 1.00 37.51 284 ARG B O 1
ATOM 3236 N N . MET B 1 285 ? -16.025 46.652 33.814 1.00 37.50 285 MET B N 1
ATOM 3237 C CA . MET B 1 285 ? -15.233 45.796 34.693 1.00 37.39 285 MET B CA 1
ATOM 3238 C C . MET B 1 285 ? -15.816 44.394 34.824 1.00 37.19 285 MET B C 1
ATOM 3239 O O . MET B 1 285 ? -17.028 44.205 34.709 1.00 36.92 285 MET B O 1
ATOM 3244 N N . PHE B 1 286 ? -14.939 43.422 35.077 1.00 36.86 286 PHE B N 1
ATOM 3245 C CA . PHE B 1 286 ? -15.335 42.034 35.213 1.00 36.67 286 PHE B CA 1
ATOM 3246 C C . PHE B 1 286 ? -14.685 41.398 36.432 1.00 36.86 286 PHE B C 1
ATOM 3247 O O . PHE B 1 286 ? -13.455 41.381 36.566 1.00 36.76 286 PHE B O 1
ATOM 3255 N N . ARG B 1 287 ? -15.524 40.877 37.320 1.00 36.94 287 ARG B N 1
ATOM 3256 C CA . ARG B 1 287 ? -15.061 40.196 38.522 1.00 37.00 287 ARG B CA 1
ATOM 3257 C C . ARG B 1 287 ? -14.854 38.715 38.235 1.00 37.05 287 ARG B C 1
ATOM 3258 O O . ARG B 1 287 ? -15.803 37.999 37.911 1.00 37.35 287 ARG B O 1
ATOM 3266 N N . VAL B 1 288 ? -13.613 38.263 38.366 1.00 37.07 288 VAL B N 1
ATOM 3267 C CA . VAL B 1 288 ? -13.234 36.910 37.985 1.00 37.29 288 VAL B CA 1
ATOM 3268 C C . VAL B 1 288 ? -12.283 36.274 38.989 1.00 37.68 288 VAL B C 1
ATOM 3269 O O . VAL B 1 288 ? -11.658 36.966 39.797 1.00 37.79 288 VAL B O 1
ATOM 3273 N N . HIS B 1 289 ? -12.186 34.946 38.933 1.00 38.38 289 HIS B N 1
ATOM 3274 C CA . HIS B 1 289 ? -11.125 34.215 39.616 1.00 38.96 289 HIS B CA 1
ATOM 3275 C C . HIS B 1 289 ? -9.929 34.066 38.673 1.00 39.73 289 HIS B C 1
ATOM 3276 O O . HIS B 1 289 ? -8.795 34.366 39.051 1.00 40.11 289 HIS B O 1
ATOM 3283 N N . GLU B 1 290 ? -10.195 33.600 37.452 1.00 40.31 290 GLU B N 1
ATOM 3284 C CA . GLU B 1 290 ? -9.163 33.404 36.442 1.00 40.98 290 GLU B CA 1
ATOM 3285 C C . GLU B 1 290 ? -9.003 34.679 35.646 1.00 40.67 290 GLU B C 1
ATOM 3286 O O . GLU B 1 290 ? -9.866 35.032 34.818 1.00 41.08 290 GLU B O 1
ATOM 3292 N N . VAL B 1 291 ? -7.887 35.358 35.892 1.00 39.99 291 VAL B N 1
ATOM 3293 C CA . VAL B 1 291 ? -7.602 36.653 35.278 1.00 39.20 291 VAL B CA 1
ATOM 3294 C C . VAL B 1 291 ? -7.204 36.542 33.806 1.00 38.82 291 VAL B C 1
ATOM 3295 O O . VAL B 1 291 ? -7.742 37.257 32.975 1.00 38.91 291 VAL B O 1
ATOM 3299 N N . ALA B 1 292 ? -6.270 35.641 33.495 1.00 38.24 292 ALA B N 1
ATOM 3300 C CA . ALA B 1 292 ? -5.720 35.510 32.144 1.00 37.85 292 ALA B CA 1
ATOM 3301 C C . ALA B 1 292 ? -6.752 35.191 31.034 1.00 37.83 292 ALA B C 1
ATOM 3302 O O . ALA B 1 292 ? -6.733 35.821 29.974 1.00 38.00 292 ALA B O 1
ATOM 3304 N N . ALA B 1 293 ? -7.642 34.224 31.270 1.00 37.48 293 ALA B N 1
ATOM 3305 C CA . ALA B 1 293 ? -8.632 33.836 30.260 1.00 37.28 293 ALA B CA 1
ATOM 3306 C C . ALA B 1 293 ? -9.517 35.023 29.940 1.00 37.28 293 ALA B C 1
ATOM 3307 O O . ALA B 1 293 ? -9.840 35.287 28.780 1.00 36.91 293 ALA B O 1
ATOM 3309 N N . THR B 1 294 ? -9.888 35.751 30.986 1.00 37.55 294 THR B N 1
ATOM 3310 C CA . THR B 1 294 ? -10.722 36.932 30.831 1.00 37.70 294 THR B CA 1
ATOM 3311 C C . THR B 1 294 ? -9.945 38.025 30.113 1.00 37.66 294 THR B C 1
ATOM 3312 O O . THR B 1 294 ? -10.470 38.652 29.185 1.00 37.96 294 THR B O 1
ATOM 3316 N N . ARG B 1 295 ? -8.686 38.227 30.497 1.00 37.39 295 ARG B N 1
ATOM 3317 C CA . ARG B 1 295 ? -7.903 39.267 29.857 1.00 37.28 295 ARG B CA 1
ATOM 3318 C C . ARG B 1 295 ? -7.861 39.051 28.349 1.00 37.66 295 ARG B C 1
ATOM 3319 O O . ARG B 1 295 ? -8.070 39.996 27.580 1.00 37.70 295 ARG B O 1
ATOM 3327 N N . ARG B 1 296 ? -7.624 37.803 27.940 1.00 37.60 296 ARG B N 1
ATOM 3328 C CA . ARG B 1 296 ? -7.510 37.460 26.526 1.00 37.74 296 ARG B CA 1
ATOM 3329 C C . ARG B 1 296 ? -8.810 37.677 25.746 1.00 38.00 296 ARG B C 1
ATOM 3330 O O . ARG B 1 296 ? -8.777 38.034 24.573 1.00 38.09 296 ARG B O 1
ATOM 3338 N N . VAL B 1 297 ? -9.947 37.467 26.403 1.00 38.47 297 VAL B N 1
ATOM 3339 C CA . VAL B 1 297 ? -11.246 37.714 25.784 1.00 38.78 297 VAL B CA 1
ATOM 3340 C C . VAL B 1 297 ? -11.441 39.216 25.564 1.00 39.10 297 VAL B C 1
ATOM 3341 O O . VAL B 1 297 ? -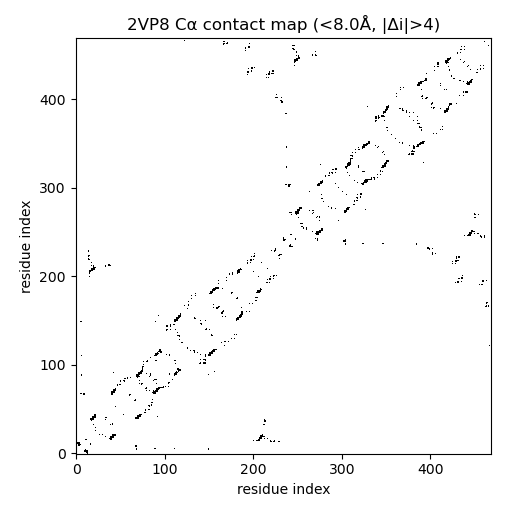11.723 39.653 24.451 1.00 39.62 297 VAL B O 1
ATOM 3345 N N . LEU B 1 298 ? -11.259 39.996 26.628 1.00 39.00 298 LEU B N 1
ATOM 3346 C CA . LEU B 1 298 ? -11.366 41.455 26.582 1.00 38.60 298 LEU B CA 1
ATOM 3347 C C . LEU B 1 298 ? -10.407 42.105 25.595 1.00 38.53 298 LEU B C 1
ATOM 3348 O O . LEU B 1 298 ? -10.720 43.140 25.018 1.00 39.09 298 LEU B O 1
ATOM 3353 N N . GLU B 1 299 ? -9.232 41.512 25.420 1.00 38.36 299 GLU B N 1
ATOM 3354 C CA . GLU B 1 299 ? -8.283 41.979 24.415 1.00 38.05 299 GLU B CA 1
ATOM 3355 C C . GLU B 1 299 ? -8.836 41.761 23.002 1.00 37.92 299 GLU B C 1
ATOM 3356 O O . GLU B 1 299 ? -8.685 42.612 22.123 1.00 37.98 299 GLU B O 1
ATOM 3362 N N . MET B 1 300 ? -9.496 40.627 22.795 1.00 37.64 300 MET B N 1
ATOM 3363 C CA . MET B 1 300 ? -10.013 40.287 21.483 1.00 37.49 300 MET B CA 1
ATOM 3364 C C . MET B 1 300 ? -11.196 41.194 21.132 1.00 37.24 300 MET B C 1
ATOM 3365 O O . MET B 1 300 ? -11.287 41.704 20.008 1.00 37.01 300 MET B O 1
ATOM 3370 N N . VAL B 1 301 ? -12.083 41.400 22.106 1.00 36.74 301 VAL B N 1
ATOM 3371 C CA . VAL B 1 301 ? -13.213 42.315 21.965 1.00 36.29 301 VAL B CA 1
ATOM 3372 C C . VAL B 1 301 ? -12.688 43.702 21.625 1.00 35.83 301 VAL B C 1
ATOM 3373 O O . VAL B 1 301 ? -13.143 44.345 20.665 1.00 36.06 301 VAL B O 1
ATOM 3377 N N . ALA B 1 302 ? -11.703 44.144 22.394 1.00 34.93 302 ALA B N 1
ATOM 3378 C CA . ALA B 1 302 ? -11.094 45.441 22.160 1.00 34.20 302 ALA B CA 1
ATOM 3379 C C . ALA B 1 302 ? -10.470 45.537 20.758 1.00 33.78 302 ALA B C 1
ATOM 3380 O O . ALA B 1 302 ? -10.649 46.549 20.077 1.00 33.78 302 ALA B O 1
ATOM 3382 N N . SER B 1 303 ? -9.766 44.490 20.324 1.00 33.30 303 SER B N 1
ATOM 3383 C CA . SER B 1 303 ? -9.167 44.462 18.988 1.00 33.46 303 SER B CA 1
ATOM 3384 C C . SER B 1 303 ? -10.220 44.516 17.880 1.00 33.75 303 SER B C 1
ATOM 3385 O O . SER B 1 303 ? -10.091 45.284 16.936 1.00 33.58 303 SER B O 1
ATOM 3388 N N . ILE B 1 304 ? -11.255 43.695 18.004 1.00 34.29 304 ILE B N 1
ATOM 3389 C CA . ILE B 1 304 ? -12.352 43.695 17.048 1.00 34.91 304 ILE B CA 1
ATOM 3390 C C . ILE B 1 304 ? -12.979 45.082 16.956 1.00 35.65 304 ILE B C 1
ATOM 3391 O O . ILE B 1 304 ? -13.131 45.615 15.861 1.00 35.48 304 ILE B O 1
ATOM 3396 N N . GLN B 1 305 ? -13.302 45.672 18.105 1.00 36.82 305 GLN B N 1
ATOM 3397 C CA . GLN B 1 305 ? -14.018 46.954 18.142 1.00 38.35 305 GLN B CA 1
ATOM 3398 C C . GLN B 1 305 ? -13.168 48.191 17.842 1.00 39.11 305 GLN B C 1
ATOM 3399 O O . GLN B 1 305 ? -13.703 49.205 17.406 1.00 39.09 305 GLN B O 1
ATOM 3405 N N . GLY B 1 306 ? -11.858 48.114 18.072 1.00 40.42 306 GLY B N 1
ATOM 3406 C CA . GLY B 1 306 ? -11.029 49.323 18.091 1.00 42.11 306 GLY B CA 1
ATOM 3407 C C . GLY B 1 306 ? -9.763 49.400 17.254 1.00 43.37 306 GLY B C 1
ATOM 3408 O O . GLY B 1 306 ? -9.083 50.428 17.276 1.00 43.45 306 GLY B O 1
ATOM 3409 N N . VAL B 1 307 ? -9.434 48.338 16.513 1.00 44.65 307 VAL B N 1
ATOM 3410 C CA . VAL B 1 307 ? -8.205 48.340 15.696 1.00 46.01 307 VAL B CA 1
ATOM 3411 C C . VAL B 1 307 ? -8.390 49.106 14.367 1.00 46.61 307 VAL B C 1
ATOM 3412 O O . VAL B 1 307 ? -9.130 48.680 13.477 1.00 46.75 307 VAL B O 1
ATOM 3416 N N . ARG B 1 308 ? -7.724 50.250 14.246 1.00 47.42 308 ARG B N 1
ATOM 3417 C CA . ARG B 1 308 ? -7.965 51.122 13.097 1.00 48.18 308 ARG B CA 1
ATOM 3418 C C . ARG B 1 308 ? -6.722 51.669 12.367 1.00 48.51 308 ARG B C 1
ATOM 3419 O O . ARG B 1 308 ? -6.877 52.378 11.370 1.00 48.68 308 ARG B O 1
ATOM 3427 N N . PRO B 1 309 ? -5.493 51.360 12.845 1.00 48.87 309 PRO B N 1
ATOM 3428 C CA . PRO B 1 309 ? -4.317 51.883 12.133 1.00 49.17 309 PRO B CA 1
ATOM 3429 C C . PRO B 1 309 ? -3.706 50.903 11.108 1.00 49.33 309 PRO B C 1
ATOM 3430 O O . PRO B 1 309 ? -2.847 50.092 11.469 1.00 49.46 309 PRO B O 1
ATOM 3434 N N . PRO B 1 310 ? -4.134 50.986 9.831 1.00 49.38 310 PRO B N 1
ATOM 3435 C CA . PRO B 1 310 ? -3.642 50.055 8.814 1.00 49.44 310 PRO B CA 1
ATOM 3436 C C . PRO B 1 310 ? -2.289 50.478 8.232 1.00 49.40 310 PRO B C 1
ATOM 3437 O O . PRO B 1 310 ? -2.207 51.456 7.484 1.00 49.28 310 PRO B O 1
#

Secondary structure (DSSP, 8-state):
---EEETTEEE-SSS-EEEEEE--HHHHHHHHHHHHTT-SEEEE--HHHHHHHHHHHHHHHHHHSTT-EEEEE-S-HHHHHHHHHHT--EEEETTSSSSTTHHHHHHHHT-EEEEE----S-HHHHHHHHHHHHHHHHHHHHHTT--GGGEEEETTTT--TTSHHHHHHHHTHHHHHTTSSPBEE----HHHHHHHHHHHHHTT--EEEES-HHHHHHHHHHHHHHTTSSPP-/-EEETTEEE-SSS-EEEEEEE---HHHHHHHHHHHHTT-SEEEEE---SHHHHHHHHHHHHHHHHH-TT-EEEEE-S-HHHHHHHHHHT--EEE-SSSSSSTTHHHHHHHHT-EEEEE------HHHHHHHHHHHHHHHHHHHHHHT--GGGEEEETTTT--SS-HHHHHHHHTHHHHHHTSSPBEE-----HHHHHHHHHHHHHHTT--EEEES-HHHHHHHHHHHHHHHH----

InterPro domains:
  IPR000489 Pterin-binding domain [PF00809] (45-289)
  IPR000489 Pterin-binding domain [PS00792] (44-59)
  IPR000489 Pterin-binding domain [PS00793] (78-91)
  IPR000489 Pterin-binding domain [PS50972] (42-299)
  IPR006390 Dihydropteroate synthase domain [TIGR01496] (44-303)
  IPR006390 Dihydropteroate synthase domain [cd00739] (42-302)
  IPR011005 Dihydropteroate synthase-like superfamily [G3DSA:3.20.20.20] (29-318)
  IPR011005 Dihydropteroate synthase-like superfamily [SSF51717] (38-307)
  IPR045031 Dihydropteroate synthase-like [PTHR20941] (36-305)

B-factor: mean 39.51, std 4.57, range [25.76, 83.42]

GO terms:
  GO:0005515 protein binding (F, IPI)

Nearest PDB structures (foldseek):
  2vp8-assembly1_A  TM=1.004E+00  e=1.039E-44  Mycobacterium tuberculosis H37Rv
  2vp8-assembly1_B  TM=9.774E-01  e=4.050E-37  Mycobacterium tuberculosis H37Rv
  6ofw-assembly1_B  TM=8.930E-01  e=2.038E-16  Xanthomonas albilineans GPE PC73
  6ofw-assembly1_A  TM=8.802E-01  e=4.928E-16  Xanthomonas albilineans GPE PC73
  6q62-assembly1_A  TM=8.738E-01  e=1.123E-15  Xanthomonas albilineans